Protein 4NR2 (pdb70)

Solvent-accessible surface area: 25881 Å² total; per-residue (Å²): 102,34,87,70,103,42,0,102,81,0,77,57,131,40,0,86,129,7,26,119,32,10,75,63,15,37,91,12,3,11,81,1,4,112,80,58,4,99,72,87,84,81,69,8,69,72,8,37,140,81,116,133,190,27,67,106,85,79,60,133,66,0,90,145,118,29,118,54,17,84,66,88,43,85,81,41,5,39,98,16,92,62,68,2,99,66,49,75,80,17,4,74,54,1,42,142,63,140,103,70,88,72,123,118,0,111,92,44,86,58,136,71,0,86,143,92,29,119,48,15,77,85,91,38,92,120,47,11,83,97,24,114,101,84,3,106,77,86,80,81,51,6,60,59,2,40,130,62,124,106,80,135,131,14,111,92,58,74,54,133,71,0,82,89,82,26,116,48,20,82,87,66,43,85,106,36,15,85,95,20,140,116,91,3,106,60,72,80,80,15,4,61,54,1,44,129,60,138,105,37,89,84,128,34,0,51,66,0,70,46,78,27,0,4,91,7,7,25,31,8,34,83,16,30,34,28,4,0,54,8,10,25,99,75,2,108,77,90,71,84,72,11,73,69,16,35,138,84,128,130,128,21,164,101,80,82,33,74,68,0,10,132,102,1,31,54,21,47,86,92,25,50,105,36,0,85,95,18,60,116,74,2,103,65,51,66,81,16,4,74,55,0,48,143,64,126,165,151,90,98,127,111,5,144,101,76,80,38,82,76,0,4,126,119,2,36,56,20,44,77,89,24,115,109,36,5,85,99,19,41,95,91,3,101,66,64,79,82,16,4,73,52,1,48,140,66,139,103,66,88,74,105,116,0,103,90,43,86,34,80,69,0,9,132,92,9,32,49,15,39,85,93,30,40,121,48,0,53,98,26,22,105,86,1,106,79,92,60,80,22,7,71,70,11,42,134,76,120

Sequence (398 aa):
SMDYEFLKSWTVEDLQKRLLALDPMMEQEIEEIRQKYQSKRQQPILDAIEAKEFLKSWTVEEDLQKRLLALDPMMEEQEIEEIRRQKYQSKRQPILDAIEAKSMDYEFLKSWTVEDLQKRLLALDPMMEQEIEEIRQKYQSKRQPILDAIEAKDYEFLKSWTVEDLQKRLLALDPMMEQEIEEIRRQKYQSKRQPILDAIEAKSMDYEFLKSWTVEDLQKRLLALDPMMEQQEIEEIRQKYQSKRQPILDAIEAKEFLKSWTVEEDLQKRLLALDPMMEQEIEEIRQKYQSKRRQPILDAIEAKSMDYEFLKSWTVEDLQKRLLALDPMMEEQEIEEIIRQKYQSKRQPILDAIEAKSMDYEFLKSWTVEDLQKRLLALDPMMEQEIEEIIRQKYQSKRRQPILDAIEAK

B-factor: mean 50.37, std 19.62, range [25.24, 135.63]

GO terms:
  GO:0042802 identical protein binding (F, IPI)
  GO:0005515 protein binding (F, IPI)
  GO:0004674 protein serine/threonine kinase activity (F, IDA)
  GO:0005737 cytoplasm (C, IDA)
  GO:0035329 hippo signaling (P, IDA)
  GO:0000902 cell morphogenesis (P, IDA)
  GO:0001934 positive regulation of protein phosphorylation (P, IDA)
  GO:0035332 positive regulation of hippo signaling (P, IDA)
  GO:0042803 protein homodimerization activity (F, IDA)
  GO:0032991 protein-containing complex (C, IDA)
  GO:0050821 protein stabilization (P, IDA)
  GO:0033138 positive regulation of peptidyl-serine phosphorylation (P, IDA)
  GO:0046777 protein autophosphorylation (P, IDA)
  GO:0006468 protein phosphorylation (P, IDA)
  GO:0004672 protein kinase activity (F, IGI)
  GO:0005634 nucleus (C, IDA)
  GO:0006915 apoptotic process (P, IDA)
  GO:0106310 protein serine kinase activity (F, EXP)
  GO:0035329 hippo signaling (P, TAS)
  GO:0007165 signal transduction (P, TAS)

Structure (mmCIF, N/CA/C/O backbone):
data_4NR2
#
_entry.id   4NR2
#
_cell.length_a   55.260
_cell.length_b   63.750
_cell.length_c   144.740
_cell.angle_alpha   90.00
_cell.angle_beta   90.00
_cell.angle_gamma   90.00
#
_symmetry.space_group_name_H-M   'P 21 21 21'
#
loop_
_entity.id
_entity.type
_entity.pdbx_description
1 polymer 'Serine/threonine-protein kinase 4'
2 non-polymer 1,2-ETHANEDIOL
3 water water
#
loop_
_atom_site.group_PDB
_atom_site.id
_atom_site.type_symbol
_atom_site.label_atom_id
_atom_site.label_alt_id
_atom_site.label_comp_id
_atom_site.label_asym_id
_atom_site.label_entity_id
_atom_site.label_seq_id
_atom_site.pdbx_PDB_ins_code
_atom_site.Cartn_x
_atom_site.Cartn_y
_atom_site.Cartn_z
_atom_site.occupancy
_atom_site.B_iso_or_equiv
_atom_site.auth_seq_id
_atom_site.auth_comp_id
_atom_site.auth_asym_id
_atom_site.auth_atom_id
_atom_site.pdbx_PDB_model_num
ATOM 1 N N . SER A 1 1 ? 53.959 43.245 59.867 1.00 46.66 -1 SER A N 1
ATOM 2 C CA . SER A 1 1 ? 52.663 43.720 59.340 1.00 42.37 -1 SER A CA 1
ATOM 3 C C . SER A 1 1 ? 52.716 43.868 57.812 1.00 40.44 -1 SER A C 1
ATOM 4 O O . SER A 1 1 ? 53.778 43.898 57.188 1.00 38.63 -1 SER A O 1
ATOM 7 N N . MET A 1 2 ? 51.563 43.920 57.218 1.00 36.61 0 MET A N 1
ATOM 8 C CA . MET A 1 2 ? 51.451 44.006 55.763 1.00 39.52 0 MET A CA 1
ATOM 9 C C . MET A 1 2 ? 51.585 45.405 55.216 1.00 37.18 0 MET A C 1
ATOM 10 O O . MET A 1 2 ? 51.521 46.369 55.950 1.00 35.44 0 MET A O 1
ATOM 15 N N . ASP A 1 3 ? 51.740 45.519 53.903 1.00 32.75 432 ASP A N 1
ATOM 16 C CA . ASP A 1 3 ? 51.963 46.829 53.313 1.00 34.47 432 ASP A CA 1
ATOM 17 C C . ASP A 1 3 ? 50.636 47.521 53.061 1.00 31.89 432 ASP A C 1
ATOM 18 O O . ASP A 1 3 ? 49.753 46.966 52.412 1.00 32.60 432 ASP A O 1
ATOM 23 N N . TYR A 1 4 ? 50.456 48.693 53.661 1.00 31.79 433 TYR A N 1
ATOM 24 C CA . TYR A 1 4 ? 49.255 49.523 53.437 1.00 30.48 433 TYR A CA 1
ATOM 25 C C . TYR A 1 4 ? 48.963 49.730 51.915 1.00 29.36 433 TYR A C 1
ATOM 26 O O . TYR A 1 4 ? 47.807 49.744 51.463 1.00 28.26 433 TYR A O 1
ATOM 35 N N . GLU A 1 5 ? 49.996 49.917 51.138 1.00 30.46 434 GLU A N 1
ATOM 36 C CA . GLU A 1 5 ? 49.850 50.148 49.709 1.00 32.01 434 GLU A CA 1
ATOM 37 C C . GLU A 1 5 ? 49.272 48.953 48.969 1.00 34.75 434 GLU A C 1
ATOM 38 O O . GLU A 1 5 ? 48.600 49.123 47.987 1.00 37.36 434 GLU A O 1
ATOM 44 N N . PHE A 1 6 ? 49.519 47.745 49.470 1.00 32.48 435 PHE A N 1
ATOM 45 C CA . PHE A 1 6 ? 48.867 46.550 48.982 1.00 34.30 435 PHE A CA 1
ATOM 46 C C . PHE A 1 6 ? 47.410 46.478 49.482 1.00 31.23 435 PHE A C 1
ATOM 47 O O . PHE A 1 6 ? 46.490 46.219 48.700 1.00 30.14 435 PHE A O 1
ATOM 55 N N . LEU A 1 7 ? 47.214 46.720 50.768 1.00 29.42 436 LEU A N 1
ATOM 56 C CA . LEU A 1 7 ? 45.916 46.485 51.428 1.00 29.24 436 LEU A CA 1
ATOM 57 C C . LEU A 1 7 ? 44.880 47.450 50.929 1.00 30.84 436 LEU A C 1
ATOM 58 O O . LEU A 1 7 ? 43.709 47.160 50.902 1.00 28.33 436 LEU A O 1
ATOM 63 N N . LYS A 1 8 ? 45.341 48.602 50.512 1.00 29.97 437 LYS A N 1
ATOM 64 C CA . LYS A 1 8 ? 44.487 49.674 50.121 1.00 38.90 437 LYS A CA 1
ATOM 65 C C . LYS A 1 8 ? 43.617 49.349 48.897 1.00 38.75 437 LYS A C 1
ATOM 66 O O . LYS A 1 8 ? 42.541 49.923 48.763 1.00 37.22 437 LYS A O 1
ATOM 72 N N . SER A 1 9 ? 44.041 48.401 48.062 1.00 38.51 438 SER A N 1
ATOM 73 C CA . SER A 1 9 ? 43.249 47.957 46.916 1.00 39.38 438 SER A CA 1
ATOM 74 C C . SER A 1 9 ? 42.230 46.824 47.251 1.00 37.03 438 SER A C 1
ATOM 75 O O . SER A 1 9 ? 41.408 46.468 46.433 1.00 37.75 438 SER A O 1
ATOM 78 N N . TRP A 1 10 ? 42.260 46.274 48.456 1.00 32.45 439 TRP A N 1
ATOM 79 C CA . TRP A 1 10 ? 41.313 45.225 48.825 1.00 30.66 439 TRP A CA 1
ATOM 80 C C . TRP A 1 10 ? 39.937 45.799 49.104 1.00 32.56 439 TRP A C 1
ATOM 81 O O . TRP A 1 10 ? 39.815 46.953 49.493 1.00 32.86 439 TRP A O 1
ATOM 92 N N . THR A 1 11 ? 38.917 44.977 49.014 1.00 32.67 440 THR A N 1
ATOM 93 C CA . THR A 1 11 ? 37.562 45.404 49.437 1.00 36.47 440 THR A CA 1
ATOM 94 C C . THR A 1 11 ? 37.473 45.488 50.971 1.00 35.57 440 THR A C 1
ATOM 95 O O . THR A 1 11 ? 38.273 44.858 51.678 1.00 31.54 440 THR A O 1
ATOM 99 N N . VAL A 1 12 ? 36.519 46.287 51.452 1.00 35.98 441 VAL A N 1
ATOM 100 C CA . VAL A 1 12 ? 36.277 46.407 52.870 1.00 35.98 441 VAL A CA 1
ATOM 101 C C . VAL A 1 12 ? 35.960 45.034 53.441 1.00 35.87 441 VAL A C 1
ATOM 102 O O . VAL A 1 12 ? 36.414 44.700 54.522 1.00 36.46 441 VAL A O 1
ATOM 106 N N . GLU A 1 13 ? 35.176 44.245 52.730 1.00 36.03 442 GLU A N 1
ATOM 107 C CA . GLU A 1 13 ? 34.828 42.923 53.211 1.00 40.82 442 GLU A CA 1
ATOM 108 C C . GLU A 1 13 ? 36.048 42.055 53.440 1.00 38.98 442 GLU A C 1
ATOM 109 O O . GLU A 1 13 ? 36.143 41.367 54.430 1.00 35.29 442 GLU A O 1
ATOM 115 N N . ASP A 1 14 ? 36.986 42.083 52.492 1.00 38.38 443 ASP A N 1
ATOM 116 C CA . ASP A 1 14 ? 38.216 41.309 52.613 1.00 36.36 443 ASP A CA 1
ATOM 117 C C . ASP A 1 14 ? 39.161 41.797 53.708 1.00 31.04 443 ASP A C 1
ATOM 118 O O . ASP A 1 14 ? 39.788 40.991 54.409 1.00 29.07 443 ASP A O 1
ATOM 123 N N . LEU A 1 15 ? 39.258 43.104 53.863 1.00 30.81 444 LEU A N 1
ATOM 124 C CA . LEU A 1 15 ? 40.077 43.695 54.939 1.00 28.92 444 LEU A CA 1
ATOM 125 C C . LEU A 1 15 ? 39.505 43.307 56.309 1.00 29.06 444 LEU A C 1
ATOM 126 O O . LEU A 1 15 ? 40.225 42.939 57.217 1.00 25.40 444 LEU A O 1
ATOM 131 N N . GLN A 1 16 ? 38.187 43.386 56.442 1.00 29.34 445 GLN A N 1
ATOM 132 C CA . GLN A 1 16 ? 37.530 43.029 57.706 1.00 31.12 445 GLN A CA 1
ATOM 133 C C . GLN A 1 16 ? 37.719 41.568 58.030 1.00 31.02 445 GLN A C 1
ATOM 134 O O . GLN A 1 16 ? 37.873 41.203 59.164 1.00 30.95 445 GLN A O 1
ATOM 140 N N . LYS A 1 17 ? 37.675 40.745 56.998 1.00 30.96 446 LYS A N 1
ATOM 141 C CA . LYS A 1 17 ? 37.846 39.353 57.178 1.00 33.20 446 LYS A CA 1
ATOM 142 C C . LYS A 1 17 ? 39.226 39.030 57.712 1.00 29.98 446 LYS A C 1
ATOM 143 O O . LYS A 1 17 ? 39.401 38.164 58.542 1.00 29.58 446 LYS A O 1
ATOM 149 N N . ARG A 1 18 ? 40.210 39.726 57.216 1.00 28.77 447 ARG A N 1
ATOM 150 C CA . ARG A 1 18 ? 41.596 39.533 57.713 1.00 27.45 447 ARG A CA 1
ATOM 151 C C . ARG A 1 18 ? 41.696 39.952 59.193 1.00 28.27 447 ARG A C 1
ATOM 152 O O . ARG A 1 18 ? 42.264 39.250 59.986 1.00 28.69 447 ARG A O 1
ATOM 160 N N . LEU A 1 19 ? 41.087 41.073 59.560 1.00 27.93 448 LEU A N 1
ATOM 161 C CA . LEU A 1 19 ? 41.086 41.512 60.929 1.00 28.65 448 LEU A CA 1
ATOM 162 C C . LEU A 1 19 ? 40.430 40.505 61.831 1.00 28.83 448 LEU A C 1
ATOM 163 O O . LEU A 1 19 ? 40.955 40.197 62.889 1.00 30.67 448 LEU A O 1
ATOM 168 N N . LEU A 1 20 ? 39.328 39.941 61.349 1.00 29.51 449 LEU A N 1
ATOM 169 C CA . LEU A 1 20 ? 38.606 38.974 62.126 1.00 30.85 449 LEU A CA 1
ATOM 170 C C . LEU A 1 20 ? 39.382 37.700 62.299 1.00 30.55 449 LEU A C 1
ATOM 171 O O . LEU A 1 20 ? 39.393 37.150 63.374 1.00 33.76 449 LEU A O 1
ATOM 176 N N . ALA A 1 21 ? 40.159 37.322 61.294 1.00 30.22 450 ALA A N 1
ATOM 177 C CA . ALA A 1 21 ? 41.013 36.139 61.422 1.00 30.43 450 ALA A CA 1
ATOM 178 C C . ALA A 1 21 ? 42.134 36.311 62.445 1.00 27.92 450 ALA A C 1
ATOM 179 O O . ALA A 1 21 ? 42.551 35.346 63.070 1.00 31.61 450 ALA A O 1
ATOM 181 N N . LEU A 1 22 ? 42.583 37.523 62.672 1.00 27.07 451 LEU A N 1
ATOM 182 C CA . LEU A 1 22 ? 43.641 37.786 63.645 1.00 27.32 451 LEU A CA 1
ATOM 183 C C . LEU A 1 22 ? 43.149 37.625 65.117 1.00 28.71 451 LEU A C 1
ATOM 184 O O . LEU A 1 22 ? 43.944 37.284 65.994 1.00 28.08 451 LEU A O 1
ATOM 189 N N . ASP A 1 23 ? 41.859 37.852 65.369 1.00 28.77 452 ASP A N 1
ATOM 190 C CA . ASP A 1 23 ? 41.319 37.762 66.748 1.00 32.04 452 ASP A CA 1
ATOM 191 C C . ASP A 1 23 ? 41.561 36.412 67.424 1.00 31.22 452 ASP A C 1
ATOM 192 O O . ASP A 1 23 ? 42.137 36.389 68.480 1.00 32.41 452 ASP A O 1
ATOM 197 N N . PRO A 1 24 ? 41.167 35.278 66.791 1.00 32.29 453 PRO A N 1
ATOM 198 C CA . PRO A 1 24 ? 41.404 34.020 67.480 1.00 31.66 453 PRO A CA 1
ATOM 199 C C . PRO A 1 24 ? 42.854 33.645 67.533 1.00 30.26 453 PRO A C 1
ATOM 200 O O . PRO A 1 24 ? 43.253 32.952 68.432 1.00 31.56 453 PRO A O 1
ATOM 204 N N . MET A 1 25 ? 43.643 34.109 66.582 1.00 29.34 454 MET A N 1
ATOM 205 C CA . MET A 1 25 ? 45.103 33.917 66.640 1.00 29.86 454 MET A CA 1
ATOM 206 C C . MET A 1 25 ? 45.735 34.595 67.868 1.00 28.39 454 MET A C 1
ATOM 207 O O . MET A 1 25 ? 46.506 33.968 68.599 1.00 29.56 454 MET A O 1
ATOM 212 N N . MET A 1 26 ? 45.421 35.862 68.109 1.00 27.78 455 MET A N 1
ATOM 213 C CA . MET A 1 26 ? 45.927 36.523 69.318 1.00 28.16 455 MET A CA 1
ATOM 214 C C . MET A 1 26 ? 45.444 35.855 70.626 1.00 29.31 455 MET A C 1
ATOM 215 O O . MET A 1 26 ? 46.226 35.641 71.555 1.00 27.41 455 MET A O 1
ATOM 220 N N . GLU A 1 27 ? 44.155 35.509 70.691 1.00 29.29 456 GLU A N 1
ATOM 221 C CA . GLU A 1 27 ? 43.612 34.807 71.867 1.00 31.96 456 GLU A CA 1
ATOM 222 C C . GLU A 1 27 ? 44.317 33.491 72.136 1.00 30.84 456 GLU A C 1
ATOM 223 O O . GLU A 1 27 ? 44.613 33.143 73.284 1.00 30.56 456 GLU A O 1
ATOM 229 N N . GLN A 1 28 ? 44.582 32.734 71.095 1.00 30.42 457 GLN A N 1
ATOM 230 C CA . GLN A 1 28 ? 45.282 31.454 71.243 1.00 32.36 457 GLN A CA 1
ATOM 231 C C . GLN A 1 28 ? 46.660 31.670 71.834 1.00 31.13 457 GLN A C 1
ATOM 232 O O . GLN A 1 28 ? 47.105 30.909 72.719 1.00 31.41 457 GLN A O 1
ATOM 238 N N . GLU A 1 29 ? 47.369 32.692 71.369 1.00 29.04 458 GLU A N 1
ATOM 239 C CA . GLU A 1 29 ? 48.720 32.937 71.884 1.00 28.15 458 GLU A CA 1
ATOM 240 C C . GLU A 1 29 ? 48.687 33.313 73.386 1.00 28.04 458 GLU A C 1
ATOM 241 O O . GLU A 1 29 ? 49.522 32.870 74.172 1.00 25.24 458 GLU A O 1
ATOM 247 N N . ILE A 1 30 ? 47.719 34.107 73.757 1.00 26.78 459 ILE A N 1
ATOM 248 C CA . ILE A 1 30 ? 47.543 34.490 75.156 1.00 29.20 459 ILE A CA 1
ATOM 249 C C . ILE A 1 30 ? 47.206 33.311 76.046 1.00 29.85 459 ILE A C 1
ATOM 250 O O . ILE A 1 30 ? 47.809 33.124 77.141 1.00 29.80 459 ILE A O 1
ATOM 255 N N . GLU A 1 31 ? 46.315 32.465 75.576 1.00 32.06 460 GLU A N 1
ATOM 256 C CA . GLU A 1 31 ? 46.045 31.208 76.284 1.00 35.64 460 GLU A CA 1
ATOM 257 C C . GLU A 1 31 ? 47.257 30.302 76.443 1.00 35.03 460 GLU A C 1
ATOM 258 O O . GLU A 1 31 ? 47.456 29.683 77.491 1.00 32.99 460 GLU A O 1
ATOM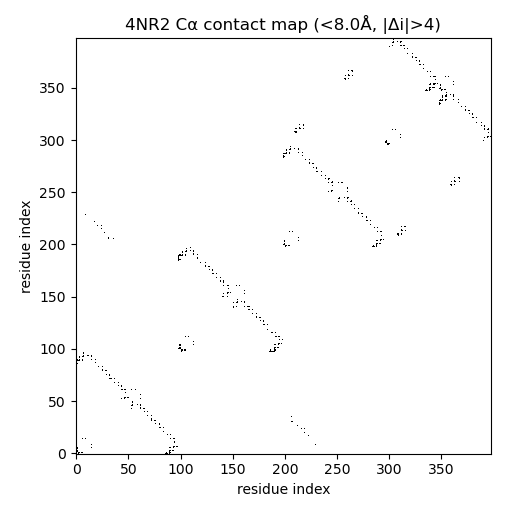 264 N N . GLU A 1 32 ? 48.098 30.234 75.417 1.00 32.72 461 GLU A N 1
ATOM 265 C CA . GLU A 1 32 ? 49.313 29.447 75.545 1.00 33.82 461 GLU A CA 1
ATOM 266 C C . GLU A 1 32 ? 50.243 30.031 76.556 1.00 31.49 461 GLU A C 1
ATOM 267 O O . GLU A 1 32 ? 50.982 29.292 77.209 1.00 30.48 461 GLU A O 1
ATOM 273 N N . ILE A 1 33 ? 50.267 31.353 76.680 1.00 29.12 462 ILE A N 1
ATOM 274 C CA . ILE A 1 33 ? 51.122 31.983 77.693 1.00 29.90 462 ILE A CA 1
ATOM 275 C C . ILE A 1 33 ? 50.610 31.628 79.089 1.00 30.56 462 ILE A C 1
ATOM 276 O O . ILE A 1 33 ? 51.393 31.263 79.972 1.00 31.83 462 ILE A O 1
ATOM 281 N N . ARG A 1 34 ? 49.311 31.677 79.273 1.00 31.52 463 ARG A N 1
ATOM 282 C CA . ARG A 1 34 ? 48.725 31.261 80.555 1.00 34.78 463 ARG A CA 1
ATOM 283 C C . ARG A 1 34 ? 49.113 29.782 80.920 1.00 36.63 463 ARG A C 1
ATOM 284 O O . ARG A 1 34 ? 49.424 29.467 82.077 1.00 34.53 463 ARG A O 1
ATOM 292 N N . GLN A 1 35 ? 49.111 28.903 79.936 1.00 38.94 464 GLN A N 1
ATOM 293 C CA . GLN A 1 35 ? 49.480 27.493 80.156 1.00 43.15 464 GLN A CA 1
ATOM 294 C C . GLN A 1 35 ? 50.969 27.328 80.454 1.00 39.38 464 GLN A C 1
ATOM 295 O O . GLN A 1 35 ? 51.367 26.489 81.271 1.00 37.79 464 GLN A O 1
ATOM 301 N N . LYS A 1 36 ? 51.794 28.119 79.786 1.00 37.55 465 LYS A N 1
ATOM 302 C CA . LYS A 1 36 ? 53.227 28.113 80.054 1.00 37.82 465 LYS A CA 1
ATOM 303 C C . LYS A 1 36 ? 53.497 28.483 81.540 1.00 37.91 465 LYS A C 1
ATOM 304 O O . LYS A 1 36 ? 54.301 27.849 82.226 1.00 38.52 465 LYS A O 1
ATOM 310 N N . TYR A 1 37 ? 52.806 29.481 82.053 1.00 36.52 466 TYR A N 1
ATOM 311 C CA . TYR A 1 37 ? 53.015 29.920 83.422 1.00 36.44 466 TYR A CA 1
ATOM 312 C C . TYR A 1 37 ? 52.423 28.968 84.441 1.00 38.63 466 TYR A C 1
ATOM 313 O O . TYR A 1 37 ? 52.968 28.801 85.520 1.00 40.85 466 TYR A O 1
ATOM 322 N N . GLN A 1 38 ? 51.348 28.282 84.072 1.00 39.43 4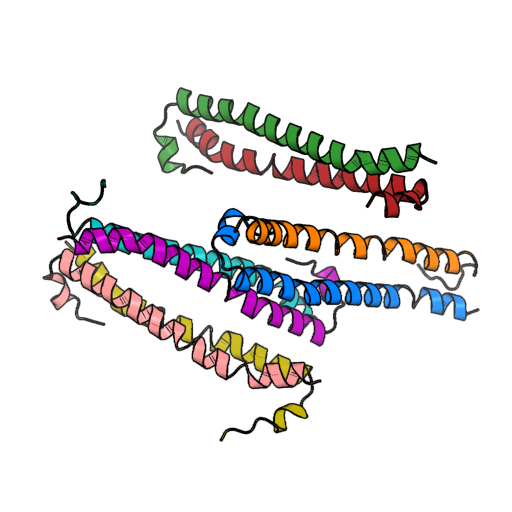67 GLN A N 1
ATOM 323 C CA . GLN A 1 38 ? 50.853 27.241 84.908 1.00 42.28 467 GLN A CA 1
ATOM 324 C C . GLN A 1 38 ? 51.913 26.135 85.100 1.00 46.01 467 GLN A C 1
ATOM 325 O O . GLN A 1 38 ? 52.136 25.661 86.206 1.00 48.51 467 GLN A O 1
ATOM 331 N N . SER A 1 39 ? 52.611 25.762 84.045 1.00 43.10 468 SER A N 1
ATOM 332 C CA . SER A 1 39 ? 53.720 24.802 84.206 1.00 50.11 468 SER A CA 1
ATOM 333 C C . SER A 1 39 ? 54.894 25.325 85.034 1.00 45.35 468 SER A C 1
ATOM 334 O O . SER A 1 39 ? 55.547 24.565 85.754 1.00 45.26 468 SER A O 1
ATOM 337 N N . LYS A 1 40 ? 55.224 26.586 84.879 1.00 43.55 469 LYS A N 1
ATOM 338 C CA . LYS A 1 40 ? 56.286 27.190 85.692 1.00 45.97 469 LYS A CA 1
ATOM 339 C C . LYS A 1 40 ? 55.931 27.213 87.198 1.00 47.30 469 LYS A C 1
ATOM 340 O O . LYS A 1 40 ? 56.820 27.023 88.038 1.00 47.48 469 LYS A O 1
ATOM 346 N N . ARG A 1 41 ? 54.657 27.479 87.516 1.00 40.56 470 ARG A N 1
ATOM 347 C CA . ARG A 1 41 ? 54.236 27.546 88.896 1.00 44.07 470 ARG A CA 1
ATOM 348 C C . ARG A 1 41 ? 54.365 26.187 89.601 1.00 49.91 470 ARG A C 1
ATOM 349 O O . ARG A 1 41 ? 54.649 26.120 90.798 1.00 49.24 470 ARG A O 1
ATOM 357 N N . GLN A 1 42 ? 54.140 25.117 88.859 1.00 48.44 471 GLN A N 1
ATOM 358 C CA A GLN A 1 42 ? 53.942 23.825 89.474 0.50 51.06 471 GLN A CA 1
ATOM 359 C CA B GLN A 1 42 ? 53.986 23.791 89.431 0.50 48.46 471 GLN A CA 1
ATOM 360 C C . GLN A 1 42 ? 55.077 23.321 90.409 1.00 53.58 471 GLN A C 1
ATOM 361 O O . GLN A 1 42 ? 54.792 22.952 91.551 1.00 47.85 471 GLN A O 1
ATOM 372 N N . PRO A 1 43 ? 56.343 23.302 89.942 1.00 54.29 472 PRO A N 1
ATOM 373 C CA . PRO A 1 43 ? 57.405 22.876 90.830 1.00 55.91 472 PRO A CA 1
ATOM 374 C C . PRO A 1 43 ? 57.613 23.783 92.042 1.00 53.52 472 PRO A C 1
ATOM 375 O O . PRO A 1 43 ? 58.003 23.296 93.128 1.00 51.69 472 PRO A O 1
ATOM 379 N N . ILE A 1 44 ? 57.289 25.060 91.902 1.00 48.13 473 ILE A N 1
ATOM 380 C CA . ILE A 1 44 ? 57.345 25.977 93.042 1.00 49.88 473 ILE A CA 1
ATOM 381 C C . ILE A 1 44 ? 56.241 25.641 94.057 1.00 51.61 473 ILE A C 1
ATOM 382 O O . ILE A 1 44 ? 56.523 25.567 95.262 1.00 50.14 473 ILE A O 1
ATOM 387 N N . LEU A 1 45 ? 55.013 25.424 93.583 1.00 49.36 474 LEU A N 1
ATOM 388 C CA . LEU A 1 45 ? 53.916 25.026 94.470 1.00 49.74 474 LEU A CA 1
ATOM 389 C C . LEU A 1 45 ? 54.240 23.676 95.127 1.00 53.12 474 LEU A C 1
ATOM 390 O O . LEU A 1 45 ? 53.945 23.468 96.290 1.00 48.15 474 LEU A O 1
ATOM 395 N N . ASP A 1 46 ? 54.809 22.745 94.366 1.00 53.97 475 ASP A N 1
ATOM 396 C CA . ASP A 1 46 ? 55.175 21.418 94.921 1.00 59.40 475 ASP A CA 1
ATOM 397 C C . ASP A 1 46 ? 56.218 21.548 96.049 1.00 61.48 475 ASP A C 1
ATOM 398 O O . ASP A 1 46 ? 56.102 20.906 97.094 1.00 61.74 475 ASP A O 1
ATOM 403 N N . ALA A 1 47 ? 57.185 22.435 95.854 1.00 60.49 476 ALA A N 1
ATOM 404 C CA . ALA A 1 47 ? 58.181 22.695 96.873 1.00 60.21 476 ALA A CA 1
ATOM 405 C C . ALA A 1 47 ? 57.553 23.296 98.138 1.00 60.47 476 ALA A C 1
ATOM 406 O O . ALA A 1 47 ? 57.951 22.957 99.244 1.00 62.78 476 ALA A O 1
ATOM 408 N N . ILE A 1 48 ? 56.590 24.199 97.978 1.00 54.86 477 ILE A N 1
ATOM 409 C CA . ILE A 1 48 ? 55.896 24.784 99.117 1.00 55.91 477 ILE A CA 1
ATOM 410 C C . ILE A 1 48 ? 55.127 23.688 99.851 1.00 60.85 477 ILE A C 1
ATOM 411 O O . ILE A 1 48 ? 55.243 23.564 101.078 1.00 63.58 477 ILE A O 1
ATOM 416 N N . GLU A 1 49 ? 54.327 22.937 99.096 1.00 65.51 478 GLU A N 1
ATOM 417 C CA . GLU A 1 49 ? 53.542 21.811 99.637 1.00 74.62 478 GLU A CA 1
ATOM 418 C C . GLU A 1 49 ? 54.365 20.822 100.458 1.00 76.36 478 GLU A C 1
ATOM 419 O O . GLU A 1 49 ? 53.863 20.240 101.421 1.00 76.92 478 GLU A O 1
ATOM 425 N N . ALA A 1 50 ? 55.605 20.588 100.026 1.00 78.08 479 ALA A N 1
ATOM 426 C CA . ALA A 1 50 ? 56.474 19.589 100.653 1.00 80.95 479 ALA A CA 1
ATOM 427 C C . ALA A 1 50 ? 57.029 20.045 102.010 1.00 86.74 479 ALA A C 1
ATOM 428 O O . ALA A 1 50 ? 57.863 19.376 102.590 1.00 85.38 479 ALA A O 1
ATOM 430 N N . LYS A 1 51 ? 56.495 21.151 102.520 1.00 92.47 480 LYS A N 1
ATOM 431 C CA . LYS A 1 51 ? 56.439 21.396 103.967 1.00 94.58 480 LYS A CA 1
ATOM 432 C C . LYS A 1 51 ? 55.016 21.853 104.376 1.00 93.35 480 LYS A C 1
ATOM 433 O O . LYS A 1 51 ? 54.286 22.462 103.577 1.00 75.15 480 LYS A O 1
ATOM 439 N N . GLU B 1 5 ? 68.947 23.406 90.630 1.00 119.23 434 GLU B N 1
ATOM 440 C CA . GLU B 1 5 ? 68.579 24.390 91.691 1.00 115.75 434 GLU B CA 1
ATOM 441 C C . GLU B 1 5 ? 67.281 23.988 92.443 1.00 113.81 434 GLU B C 1
ATOM 442 O O . GLU B 1 5 ? 66.232 24.595 92.264 1.00 110.91 434 GLU B O 1
ATOM 444 N N . PHE B 1 6 ? 67.385 22.985 93.319 1.00 115.62 435 PHE B N 1
ATOM 445 C CA . PHE B 1 6 ? 66.229 22.467 94.078 1.00 114.32 435 PHE B CA 1
ATOM 446 C C . PHE B 1 6 ? 65.710 23.441 95.186 1.00 111.92 435 PHE B C 1
ATOM 447 O O . PHE B 1 6 ? 66.449 24.137 95.888 1.00 111.45 435 PHE B O 1
ATOM 455 N N . LEU B 1 7 ? 64.391 23.450 95.277 1.00 112.04 436 LEU B N 1
ATOM 456 C CA . LEU B 1 7 ? 63.496 24.417 95.989 1.00 107.30 436 LEU B CA 1
ATOM 457 C C . LEU B 1 7 ? 63.025 24.003 97.385 1.00 106.91 436 LEU B C 1
ATOM 458 O O . LEU B 1 7 ? 62.565 24.845 98.189 1.00 108.74 436 LEU B O 1
ATOM 463 N N . LYS B 1 8 ? 63.092 22.708 97.650 1.00 107.43 437 LYS B N 1
ATOM 464 C CA . LYS B 1 8 ? 62.555 22.129 98.875 1.00 110.22 437 LYS B CA 1
ATOM 465 C C . LYS B 1 8 ? 63.214 22.701 100.146 1.00 108.01 437 LYS B C 1
ATOM 466 O O . LYS B 1 8 ? 62.581 22.721 101.197 1.00 109.13 437 LYS B O 1
ATOM 468 N N . SER B 1 9 ? 64.452 23.198 100.033 1.00 104.07 438 SER B N 1
ATOM 469 C CA . SER B 1 9 ? 65.177 23.795 101.169 1.00 101.92 438 SER B CA 1
ATOM 470 C C . SER B 1 9 ? 64.914 25.302 101.362 1.00 99.40 438 SER B C 1
ATOM 471 O O . SER B 1 9 ? 65.345 25.884 102.354 1.00 98.77 438 SER B O 1
ATOM 474 N N . TRP B 1 10 ? 64.190 25.930 100.444 1.00 98.02 439 TRP B N 1
ATOM 475 C CA . TRP B 1 10 ? 63.875 27.356 100.575 1.00 96.17 439 TRP B CA 1
ATOM 476 C C . TRP B 1 10 ? 62.805 27.590 101.618 1.00 95.85 439 TRP B C 1
ATOM 477 O O . TRP B 1 10 ? 61.983 26.730 101.878 1.00 95.48 439 TRP B O 1
ATOM 488 N N . THR B 1 11 ? 62.778 28.787 102.176 1.00 50.15 440 THR B N 1
ATOM 489 C CA . THR B 1 11 ? 61.671 29.191 103.074 1.00 54.61 440 THR B CA 1
ATOM 490 C C . THR B 1 11 ? 60.387 29.406 102.274 1.00 54.55 440 THR B C 1
ATOM 491 O O . THR B 1 11 ? 60.434 29.656 101.063 1.00 55.40 440 THR B O 1
ATOM 495 N N . VAL B 1 12 ? 59.256 29.273 102.948 1.00 54.52 441 VAL B N 1
ATOM 496 C CA . VAL B 1 12 ? 57.968 29.559 102.349 1.00 56.83 441 VAL B CA 1
ATOM 497 C C . VAL B 1 12 ? 57.953 30.994 101.795 1.00 54.22 441 VAL B C 1
ATOM 498 O O . VAL B 1 12 ? 57.418 31.234 100.727 1.00 53.35 441 VAL B O 1
ATOM 502 N N . GLU B 1 13 ? 58.519 31.935 102.537 1.00 49.88 442 GLU B N 1
ATOM 503 C CA A GLU B 1 13 ? 58.561 33.341 102.093 0.50 50.86 442 GLU B CA 1
ATOM 504 C CA B GLU B 1 13 ? 58.560 33.339 102.140 0.50 49.28 442 GLU B CA 1
ATOM 505 C C . GLU B 1 13 ? 59.273 33.467 100.779 1.00 50.82 442 GLU B C 1
ATOM 506 O O . GLU B 1 13 ? 58.795 34.163 99.866 1.00 48.69 442 GLU B O 1
ATOM 517 N N . ASP B 1 14 ? 60.406 32.779 100.634 1.00 49.20 443 ASP B N 1
ATOM 518 C CA . ASP B 1 14 ? 61.171 32.839 99.396 1.00 49.56 443 ASP B CA 1
ATOM 519 C C . ASP B 1 14 ? 60.454 32.133 98.225 1.00 48.02 443 ASP B C 1
ATOM 520 O O . ASP B 1 14 ? 60.527 32.575 97.089 1.00 45.05 443 ASP B O 1
ATOM 525 N N . LEU B 1 15 ? 59.806 31.016 98.506 1.00 47.16 444 LEU B N 1
ATOM 526 C CA . LEU B 1 15 ? 59.055 30.291 97.486 1.00 48.57 444 LEU B CA 1
ATOM 527 C C . LEU B 1 15 ? 57.860 31.129 96.982 1.00 47.66 444 LEU B C 1
ATOM 528 O O . LEU B 1 15 ? 57.598 31.209 95.773 1.00 44.75 444 LEU B O 1
ATOM 533 N N . GLN B 1 16 ? 57.166 31.783 97.907 1.00 42.48 445 GLN B N 1
ATOM 534 C CA . GLN B 1 16 ? 56.052 32.651 97.550 1.00 41.87 445 GLN B CA 1
ATOM 535 C C . GLN B 1 16 ? 56.535 33.830 96.732 1.00 40.03 445 GLN B C 1
ATOM 536 O O . GLN B 1 16 ? 55.883 34.262 95.789 1.00 38.43 445 GLN B O 1
ATOM 542 N N . LYS B 1 17 ? 57.691 34.353 97.096 1.00 40.85 446 LYS B N 1
ATOM 543 C CA . LYS B 1 17 ? 58.271 35.450 96.347 1.00 41.82 446 LYS B CA 1
ATOM 544 C C . LYS B 1 17 ? 58.586 35.060 94.890 1.00 39.26 446 LYS B C 1
ATOM 545 O O . LYS B 1 17 ? 58.366 35.820 93.982 1.00 37.69 446 LYS B O 1
ATOM 551 N N . ARG B 1 18 ? 59.110 33.875 94.683 1.00 40.00 447 ARG B N 1
ATOM 552 C CA . ARG B 1 18 ? 59.351 33.372 93.325 1.00 43.50 447 ARG B CA 1
ATOM 553 C C . ARG B 1 18 ? 58.036 33.203 92.509 1.00 39.65 447 ARG B C 1
ATOM 554 O O . ARG B 1 18 ? 57.963 33.588 91.361 1.00 41.56 447 ARG B O 1
ATOM 562 N N . LEU B 1 19 ? 56.978 32.683 93.139 1.00 35.89 448 LEU B N 1
ATOM 563 C CA . LEU B 1 19 ? 55.656 32.630 92.504 1.00 37.47 448 LEU B CA 1
ATOM 564 C C . LEU B 1 19 ? 55.166 34.002 92.126 1.00 34.90 448 LEU B C 1
ATOM 565 O O . LEU B 1 19 ? 54.665 34.243 91.018 1.00 36.46 448 LEU B O 1
ATOM 570 N N . LEU B 1 20 ? 55.282 34.925 93.040 1.00 34.51 449 LEU B N 1
ATOM 571 C CA . LEU B 1 20 ? 54.841 36.282 92.765 1.00 36.89 449 LEU B CA 1
ATOM 572 C C . LEU B 1 20 ? 55.662 36.894 91.610 1.00 37.89 449 LEU B C 1
ATOM 573 O O . LEU B 1 20 ? 55.160 37.720 90.852 1.00 36.31 449 LEU B O 1
ATOM 578 N N . ALA B 1 21 ? 56.944 36.560 91.520 1.00 36.25 450 ALA B N 1
ATOM 579 C CA . ALA B 1 21 ? 57.818 37.169 90.470 1.00 36.20 450 ALA B CA 1
ATOM 580 C C . ALA B 1 21 ? 57.362 36.721 89.071 1.00 35.99 450 ALA B C 1
ATOM 581 O O . ALA B 1 21 ? 57.573 37.409 88.109 1.00 35.98 450 ALA B O 1
ATOM 583 N N . LEU B 1 22 ? 56.709 35.575 88.989 1.00 34.18 451 LEU B N 1
ATOM 584 C CA . LEU B 1 22 ? 56.119 35.134 87.742 1.00 34.45 451 LEU B CA 1
ATOM 585 C C . LEU B 1 22 ? 54.999 36.035 87.194 1.00 33.86 451 LEU B C 1
ATOM 586 O O . LEU B 1 22 ? 54.815 36.115 85.980 1.00 32.67 451 LEU B O 1
ATOM 591 N N . ASP B 1 23 ? 54.249 36.686 88.074 1.00 33.68 452 ASP B N 1
ATOM 592 C CA . ASP B 1 23 ? 53.078 37.515 87.652 1.00 32.41 452 ASP B CA 1
ATOM 593 C C . ASP B 1 23 ? 53.450 38.649 86.676 1.00 34.58 452 ASP B C 1
ATOM 594 O O . ASP B 1 23 ? 52.899 38.695 85.605 1.00 36.49 452 ASP B O 1
ATOM 599 N N . PRO B 1 24 ? 54.465 39.509 87.004 1.00 33.13 453 PRO B N 1
ATOM 600 C CA . PRO B 1 24 ? 54.805 40.518 86.044 1.00 36.13 453 PRO B CA 1
ATOM 601 C C . PRO B 1 24 ? 55.457 39.982 84.772 1.00 36.28 453 PRO B C 1
ATOM 602 O O . PRO B 1 24 ? 55.375 40.631 83.725 1.00 38.35 453 PRO B O 1
ATOM 606 N N . MET B 1 25 ? 56.118 38.832 84.856 1.00 37.97 454 MET B N 1
ATOM 607 C CA . MET B 1 25 ? 56.700 38.217 83.679 1.00 37.74 454 MET B CA 1
ATOM 608 C C . MET B 1 25 ? 55.619 37.814 82.703 1.00 35.72 454 MET B C 1
ATOM 609 O O . MET B 1 25 ? 55.739 38.045 81.496 1.00 35.25 454 MET B O 1
ATOM 614 N N . MET B 1 26 ? 54.582 37.152 83.206 1.00 33.52 455 MET B N 1
ATOM 615 C CA . MET B 1 26 ? 53.519 36.751 82.345 1.00 31.59 455 MET B CA 1
ATOM 616 C C . MET B 1 26 ? 52.843 37.967 81.710 1.00 34.28 455 MET B C 1
ATOM 617 O O . MET B 1 26 ? 52.507 37.948 80.507 1.00 29.60 455 MET B O 1
ATOM 622 N N . GLU B 1 27 ? 52.568 38.974 82.511 1.00 34.08 456 GLU B N 1
ATOM 623 C CA A GLU B 1 27 ? 51.946 40.218 81.999 0.50 36.94 456 GLU B CA 1
ATOM 624 C CA B GLU B 1 27 ? 51.921 40.191 82.014 0.50 37.25 456 GLU B CA 1
ATOM 625 C C . GLU B 1 27 ? 52.736 40.859 80.897 1.00 35.33 456 GLU B C 1
ATOM 626 O O . GLU B 1 27 ? 52.169 41.304 79.923 1.00 34.95 456 GLU B O 1
ATOM 637 N N . GLN B 1 28 ? 54.046 40.888 81.064 1.00 34.20 457 GLN B N 1
ATOM 638 C CA . GLN B 1 28 ? 54.923 41.422 80.033 1.00 38.80 457 GLN B CA 1
ATOM 639 C C . GLN B 1 28 ? 54.792 40.635 78.694 1.00 34.09 457 GLN B C 1
ATOM 640 O O . GLN B 1 28 ? 54.700 41.233 77.617 1.00 36.31 457 GLN B O 1
ATOM 646 N N . GLU B 1 29 ? 54.735 39.315 78.766 1.00 31.44 458 GLU B N 1
ATOM 647 C CA . GLU B 1 29 ? 54.594 38.512 77.546 1.00 31.19 458 GLU B CA 1
ATOM 648 C C . GLU B 1 29 ? 53.252 38.761 76.861 1.00 28.80 458 GLU B C 1
ATOM 649 O O . GLU B 1 29 ? 53.164 38.816 75.664 1.00 28.62 458 GLU B O 1
ATOM 655 N N . ILE B 1 30 ? 52.201 38.855 77.648 1.00 28.50 459 ILE B N 1
ATOM 656 C CA . ILE B 1 30 ? 50.873 39.145 77.119 1.00 29.33 459 ILE B CA 1
ATOM 657 C C . ILE B 1 30 ? 50.854 40.513 76.446 1.00 30.59 459 ILE B C 1
ATOM 658 O O . ILE B 1 30 ? 50.333 40.658 75.330 1.00 28.93 459 ILE B O 1
ATOM 663 N N . GLU B 1 31 ? 51.474 41.492 77.097 1.00 33.16 460 GLU B N 1
ATOM 664 C CA . GLU B 1 31 ? 51.586 42.774 76.500 1.00 35.78 460 GLU B CA 1
ATOM 665 C C . GLU B 1 31 ? 52.366 42.777 75.181 1.00 36.95 460 GLU B C 1
ATOM 666 O O . GLU B 1 31 ? 51.956 43.482 74.281 1.00 33.70 460 GLU B O 1
ATOM 672 N N . GLU B 1 32 ? 53.445 41.993 75.074 1.00 32.94 461 GLU B N 1
ATOM 673 C CA . GLU B 1 32 ? 54.144 41.881 73.821 1.00 34.87 461 GLU B CA 1
ATOM 674 C C . GLU B 1 32 ? 53.285 41.280 72.714 1.00 31.26 461 GLU B C 1
ATOM 675 O O . GLU B 1 32 ? 53.378 41.719 71.578 1.00 28.66 461 GLU B O 1
ATOM 681 N N . ILE B 1 33 ? 52.448 40.302 73.040 1.00 27.66 462 ILE B N 1
ATOM 682 C CA . ILE B 1 33 ? 51.514 39.779 72.072 1.00 26.39 462 ILE B CA 1
ATOM 683 C C . ILE B 1 33 ? 50.499 40.861 71.653 1.00 28.72 462 ILE B C 1
ATOM 684 O O . ILE B 1 33 ? 50.237 41.024 70.450 1.00 26.58 462 ILE B O 1
ATOM 689 N N . ARG B 1 34 ? 49.946 41.616 72.602 1.00 29.78 463 ARG B N 1
ATOM 690 C CA A ARG B 1 34 ? 48.978 42.670 72.247 0.50 31.99 463 ARG B CA 1
ATOM 691 C CA B ARG B 1 34 ? 48.981 42.670 72.243 0.50 32.08 463 ARG B CA 1
ATOM 692 C C . ARG B 1 34 ? 49.606 43.695 71.304 1.00 33.27 463 ARG B C 1
ATOM 693 O O . ARG B 1 34 ? 48.974 44.124 70.355 1.00 32.28 463 ARG B O 1
ATOM 708 N N . GLN B 1 35 ? 50.868 44.049 71.552 1.00 33.05 464 GLN B N 1
ATOM 709 C CA . GLN B 1 35 ? 51.554 45.020 70.719 1.00 33.67 464 GLN B CA 1
ATOM 710 C C . GLN B 1 35 ? 51.789 44.466 69.315 1.00 34.72 464 GLN B C 1
ATOM 711 O O . GLN B 1 35 ? 51.703 45.214 68.354 1.00 32.80 464 GLN B O 1
ATOM 717 N N . LYS B 1 36 ? 52.155 43.180 69.214 1.00 30.55 465 LYS B N 1
ATOM 718 C CA . LYS B 1 36 ? 52.390 42.582 67.922 1.00 31.58 465 LYS B CA 1
ATOM 719 C C . LYS B 1 36 ? 51.117 42.671 67.083 1.00 30.31 465 LYS B C 1
ATOM 720 O O . LYS B 1 36 ? 51.158 43.029 65.898 1.00 27.43 465 LYS B O 1
ATOM 726 N N . TYR B 1 37 ? 49.999 42.306 67.680 1.00 27.34 466 TYR B N 1
ATOM 727 C CA . TYR B 1 37 ? 48.751 42.319 66.934 1.00 29.03 466 TYR B CA 1
ATOM 728 C C . TYR B 1 37 ? 48.244 43.762 66.664 1.00 30.64 466 TYR B C 1
ATOM 729 O O . TYR B 1 37 ? 47.630 44.005 65.632 1.00 30.45 466 TYR B O 1
ATOM 738 N N . GLN B 1 38 ? 48.539 44.695 67.546 1.00 32.34 467 GLN B N 1
ATOM 739 C CA . GLN B 1 38 ? 48.222 46.090 67.270 1.00 34.26 467 GLN B CA 1
ATOM 740 C C . GLN B 1 38 ? 48.957 46.580 66.020 1.00 32.58 467 GLN B C 1
ATOM 741 O O . GLN B 1 38 ? 48.324 47.201 65.164 1.00 28.65 467 GLN B O 1
ATOM 747 N N . SER B 1 39 ? 50.225 46.228 65.871 1.00 30.51 468 SER B N 1
ATOM 748 C CA . SER B 1 39 ? 50.943 46.569 64.663 1.00 33.40 468 SER B CA 1
ATOM 749 C C . SER B 1 39 ? 50.396 45.927 63.424 1.00 31.25 468 SER B C 1
ATOM 750 O O . SER B 1 39 ? 50.346 46.575 62.387 1.00 33.83 468 SER B O 1
ATOM 753 N N . LYS B 1 40 ? 50.004 44.661 63.512 1.00 29.18 469 LYS B N 1
ATOM 754 C CA . LYS B 1 40 ? 49.406 44.015 62.373 1.00 29.27 469 LYS B CA 1
ATOM 755 C C . LYS B 1 40 ? 48.119 44.696 61.950 1.00 28.50 469 LYS B C 1
ATOM 756 O O . LYS B 1 40 ? 47.826 44.797 60.747 1.00 27.93 469 LYS B O 1
ATOM 762 N N . ARG B 1 41 ? 47.271 44.997 62.914 1.00 27.60 470 ARG B N 1
ATOM 763 C CA . ARG B 1 41 ? 45.946 45.577 62.633 1.00 29.35 470 ARG B CA 1
ATOM 764 C C . ARG B 1 41 ? 46.020 46.927 61.962 1.00 27.78 470 ARG B C 1
ATOM 765 O O . ARG B 1 41 ? 45.168 47.265 61.123 1.00 27.64 470 ARG B O 1
ATOM 773 N N . GLN B 1 42 ? 47.003 47.717 62.357 1.00 27.61 471 GLN B N 1
ATOM 774 C CA . GLN B 1 42 ? 47.019 49.122 61.997 1.00 29.65 471 GLN B CA 1
ATOM 775 C C . GLN B 1 42 ? 46.883 49.436 60.461 1.00 27.62 471 GLN B C 1
ATOM 776 O O . GLN B 1 42 ? 46.031 50.226 60.081 1.00 28.85 471 GLN B O 1
ATOM 782 N N . PRO B 1 43 ? 47.717 48.843 59.604 1.00 27.40 472 PRO B N 1
ATOM 783 C CA . PRO B 1 43 ? 47.564 49.137 58.186 1.00 27.95 472 PRO B CA 1
ATOM 784 C C . PRO B 1 43 ? 46.250 48.679 57.605 1.00 27.96 472 PRO B C 1
ATOM 785 O O . PRO B 1 43 ? 45.772 49.272 56.639 1.00 26.89 472 PRO B O 1
ATOM 789 N N . ILE B 1 44 ? 45.675 47.616 58.173 1.00 27.54 473 ILE B N 1
ATOM 790 C CA . ILE B 1 44 ? 44.418 47.122 57.709 1.00 27.68 473 ILE B CA 1
ATOM 791 C C . ILE B 1 44 ? 43.301 48.155 58.090 1.00 29.80 473 ILE B C 1
ATOM 792 O O . ILE B 1 44 ? 42.473 48.466 57.255 1.00 31.40 473 ILE B O 1
ATOM 797 N N . LEU B 1 45 ? 43.320 48.650 59.332 1.00 30.84 474 LEU B N 1
ATOM 798 C CA . LEU B 1 45 ? 42.372 49.688 59.761 1.00 33.66 474 LEU B CA 1
ATOM 799 C C . LEU B 1 45 ? 42.557 50.949 58.927 1.00 33.89 474 LEU B C 1
ATOM 800 O O . LEU B 1 45 ? 41.582 51.576 58.543 1.00 33.73 474 LEU B O 1
ATOM 805 N N . ASP B 1 46 ? 43.808 51.338 58.669 1.00 32.20 475 ASP B N 1
ATOM 806 C CA . ASP B 1 46 ? 44.058 52.533 57.881 1.00 34.33 475 ASP B CA 1
ATOM 807 C C . ASP B 1 46 ? 43.478 52.339 56.454 1.00 34.85 475 ASP B C 1
ATOM 808 O O . ASP B 1 46 ? 42.918 53.269 55.873 1.00 36.10 475 ASP B O 1
ATOM 813 N N . ALA B 1 47 ? 43.609 51.144 55.884 1.00 31.25 476 ALA B N 1
ATOM 814 C CA . ALA B 1 47 ? 43.103 50.876 54.541 1.00 31.56 476 ALA B CA 1
ATOM 815 C C . ALA B 1 47 ? 41.568 50.948 54.498 1.00 31.89 476 ALA B C 1
ATOM 816 O O . ALA B 1 47 ? 41.011 51.442 53.537 1.00 33.24 476 ALA B O 1
ATOM 818 N N . ILE B 1 48 ? 40.922 50.443 55.526 1.00 31.87 477 ILE B N 1
ATOM 819 C CA . ILE B 1 48 ? 39.459 50.522 55.649 1.00 36.67 477 ILE B CA 1
ATOM 820 C C . ILE B 1 48 ? 39.048 52.004 55.745 1.00 38.48 477 ILE B C 1
ATOM 821 O O . ILE B 1 48 ? 38.217 52.480 54.986 1.00 38.86 477 ILE B O 1
ATOM 826 N N . GLU B 1 49 ? 39.680 52.712 56.655 1.00 41.27 478 GLU B N 1
ATOM 827 C CA . GLU B 1 49 ? 39.453 54.146 56.860 1.00 47.36 478 GLU B CA 1
ATOM 828 C C . GLU B 1 49 ? 39.646 55.017 55.619 1.00 46.95 478 GLU B C 1
ATOM 829 O O . GLU B 1 49 ? 38.969 56.012 55.484 1.00 47.81 478 GLU B O 1
ATOM 835 N N . ALA B 1 50 ? 40.579 54.650 54.746 1.00 43.81 479 ALA B N 1
ATOM 836 C CA . ALA B 1 50 ? 40.898 55.442 53.532 1.00 45.31 479 ALA B CA 1
ATOM 837 C C . ALA B 1 50 ? 39.951 55.236 52.338 1.00 47.49 479 ALA B C 1
ATOM 838 O O . ALA B 1 50 ? 40.095 55.896 51.328 1.00 48.18 479 ALA B O 1
ATOM 840 N N . LYS B 1 51 ? 39.009 54.310 52.426 1.00 50.28 480 LYS B N 1
ATOM 841 C CA . LYS B 1 51 ? 38.047 54.120 51.338 1.00 52.03 480 LYS B CA 1
ATOM 842 C C . LYS B 1 51 ? 37.184 55.401 51.156 1.00 57.34 480 LYS B C 1
ATOM 843 O O . LYS B 1 51 ? 36.768 55.744 50.059 1.00 58.01 480 LYS B O 1
ATOM 850 N N . SER C 1 1 ? 68.423 47.504 46.897 1.00 85.92 -1 SER C N 1
ATOM 851 C CA . SER C 1 1 ? 69.563 47.060 46.057 1.00 86.81 -1 SER C CA 1
ATOM 852 C C . SER C 1 1 ? 69.158 47.431 44.624 1.00 88.01 -1 SER C C 1
ATOM 853 O O . SER C 1 1 ? 68.125 46.987 44.153 1.00 87.84 -1 SER C O 1
ATOM 855 N N . MET C 1 2 ? 69.876 48.355 43.991 1.00 80.27 0 MET C N 1
ATOM 856 C CA . MET C 1 2 ? 69.766 48.550 42.532 1.00 77.76 0 MET C CA 1
ATOM 857 C C . MET C 1 2 ? 70.523 47.441 41.815 1.00 75.87 0 MET C C 1
ATOM 858 O O . MET C 1 2 ? 71.235 46.689 42.447 1.00 76.11 0 MET C O 1
ATOM 863 N N . ASP C 1 3 ? 70.359 47.352 40.502 1.00 71.24 432 ASP C N 1
ATOM 864 C CA . ASP C 1 3 ? 70.942 46.262 39.740 1.00 75.83 432 ASP C CA 1
ATOM 865 C C . ASP C 1 3 ? 72.391 46.602 39.434 1.00 71.49 432 ASP C C 1
ATO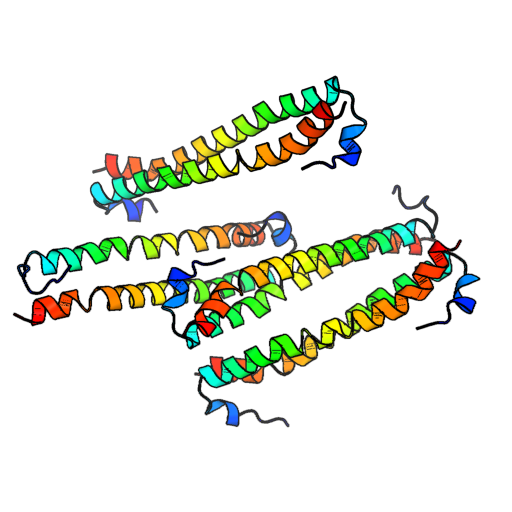M 866 O O . ASP C 1 3 ? 72.687 47.660 38.887 1.00 66.16 432 ASP C O 1
ATOM 871 N N . TYR C 1 4 ? 73.287 45.699 39.814 1.00 73.99 433 TYR C N 1
ATOM 872 C CA . TYR C 1 4 ? 74.726 45.847 39.559 1.00 77.32 433 TYR C CA 1
ATOM 873 C C . TYR C 1 4 ? 75.023 46.011 38.052 1.00 73.74 433 TYR C C 1
ATOM 874 O O . TYR C 1 4 ? 75.879 46.809 37.649 1.00 66.80 433 TYR C O 1
ATOM 883 N N . GLU C 1 5 ? 74.263 45.301 37.230 1.00 74.60 434 GLU C N 1
ATOM 884 C CA . GLU C 1 5 ? 74.448 45.376 35.795 1.00 75.67 434 GLU C CA 1
ATOM 885 C C . GLU C 1 5 ? 74.132 46.768 35.250 1.00 70.73 434 GLU C C 1
ATOM 886 O O . GLU C 1 5 ? 74.717 47.176 34.262 1.00 71.12 434 GLU C O 1
ATOM 892 N N . PHE C 1 6 ? 73.195 47.473 35.880 1.00 65.85 435 PHE C N 1
ATOM 893 C CA . PHE C 1 6 ? 72.913 48.868 35.544 1.00 62.73 435 PHE C CA 1
ATOM 894 C C . PHE C 1 6 ? 73.995 49.810 36.080 1.00 55.69 435 PHE C C 1
ATOM 895 O O . PHE C 1 6 ? 74.540 50.633 35.333 1.00 53.14 435 PHE C O 1
ATOM 903 N N . LEU C 1 7 ? 74.396 49.605 37.338 1.00 53.41 436 LEU C N 1
ATOM 904 C CA . LEU C 1 7 ? 75.302 50.539 38.010 1.00 50.89 436 LEU C CA 1
ATOM 905 C C . LEU C 1 7 ? 76.687 50.492 37.409 1.00 52.20 436 LEU C C 1
ATOM 906 O O . LEU C 1 7 ? 77.440 51.456 37.485 1.00 51.65 436 LEU C O 1
ATOM 911 N N . LYS C 1 8 ? 77.024 49.340 36.853 1.00 58.98 437 LYS C N 1
ATOM 912 C CA . LYS C 1 8 ? 78.371 49.054 36.356 1.00 66.46 437 LYS C CA 1
ATOM 913 C C . LYS C 1 8 ? 78.792 49.999 35.242 1.00 62.13 437 LYS C C 1
ATOM 914 O O . LYS C 1 8 ? 79.971 50.287 35.093 1.00 62.76 437 LYS C O 1
ATOM 920 N N . SER C 1 9 ? 77.813 50.534 34.513 1.00 59.81 438 SER C N 1
ATOM 921 C CA . SER C 1 9 ? 78.059 51.478 33.429 1.00 57.41 438 SER C CA 1
ATOM 922 C C . SER C 1 9 ? 78.096 52.959 33.868 1.00 54.35 438 SER C C 1
ATOM 923 O O . SER C 1 9 ? 78.421 53.834 33.068 1.00 50.77 438 SER C O 1
ATOM 926 N N . TRP C 1 10 ? 77.807 53.252 35.141 1.00 49.69 439 TRP C N 1
ATOM 927 C CA . TRP C 1 10 ? 77.872 54.617 35.623 1.00 42.96 439 TRP C CA 1
ATOM 928 C C . TRP C 1 10 ? 79.319 55.056 35.862 1.00 43.28 439 TRP C C 1
ATOM 929 O O . TRP C 1 10 ? 80.180 54.252 36.144 1.00 44.16 439 TRP C O 1
ATOM 940 N N . THR C 1 11 ? 79.574 56.351 35.807 1.00 43.87 440 THR C N 1
ATOM 941 C CA . THR C 1 11 ? 80.874 56.875 36.207 1.00 45.37 440 THR C CA 1
ATOM 942 C C . THR C 1 11 ? 81.055 56.776 37.727 1.00 50.36 440 THR C C 1
ATOM 943 O O . THR C 1 11 ? 80.073 56.740 38.483 1.00 46.61 440 THR C O 1
ATOM 947 N N . VAL C 1 12 ? 82.310 56.778 38.167 1.00 49.75 441 VAL C N 1
ATOM 948 C CA . VAL C 1 12 ? 82.633 56.830 39.564 1.00 49.09 441 VAL C CA 1
ATOM 949 C C . VAL C 1 12 ? 82.004 58.064 40.219 1.00 48.35 441 VAL C C 1
ATOM 950 O O . VAL C 1 12 ? 81.480 57.983 41.327 1.00 45.52 441 VAL C O 1
ATOM 954 N N . GLU C 1 13 ? 82.050 59.191 39.549 1.00 45.53 442 GLU C N 1
ATOM 955 C CA . GLU C 1 13 ? 81.452 60.398 40.087 1.00 51.10 442 GLU C CA 1
ATOM 956 C C . GLU C 1 13 ? 79.955 60.223 40.363 1.00 49.03 442 GLU C C 1
ATOM 957 O O . GLU C 1 13 ? 79.477 60.660 41.388 1.00 43.56 442 GLU C O 1
ATOM 963 N N . ASP C 1 14 ? 79.225 59.621 39.431 1.00 44.02 443 ASP C N 1
ATOM 964 C CA . ASP C 1 14 ? 77.799 59.396 39.605 1.00 43.13 443 ASP C CA 1
ATOM 965 C C . ASP C 1 14 ? 77.502 58.378 40.690 1.00 39.66 443 ASP C C 1
ATOM 966 O O . ASP C 1 14 ? 76.539 58.521 41.435 1.00 35.35 443 ASP C O 1
ATOM 971 N N . LEU C 1 15 ? 78.303 57.326 40.768 1.00 38.36 444 LEU C N 1
ATOM 972 C CA . LEU C 1 15 ? 78.139 56.335 41.820 1.00 37.84 444 LEU C CA 1
ATOM 973 C C . LEU C 1 15 ? 78.366 56.972 43.215 1.00 37.47 444 LEU C C 1
ATOM 974 O O . LEU C 1 15 ? 77.612 56.709 44.148 1.00 35.60 444 LEU C O 1
ATOM 979 N N . GLN C 1 16 ? 79.408 57.810 43.343 1.00 37.30 445 GLN C N 1
ATOM 980 C CA . GLN C 1 16 ? 79.720 58.463 44.602 1.00 39.02 445 GLN C CA 1
ATOM 981 C C . GLN C 1 16 ? 78.627 59.452 44.976 1.00 37.47 445 GLN C C 1
ATOM 982 O O . GLN C 1 16 ? 78.268 59.571 46.128 1.00 33.81 445 GLN C O 1
ATOM 988 N N . LYS C 1 17 ? 78.100 60.130 43.963 1.00 36.78 446 LYS C N 1
ATOM 989 C CA . LYS C 1 17 ? 77.024 61.057 44.188 1.00 40.58 446 LYS C CA 1
ATOM 990 C C . LYS C 1 17 ? 75.806 60.344 44.763 1.00 36.45 446 LYS C C 1
ATOM 991 O O . LYS C 1 17 ? 75.134 60.861 45.632 1.00 35.22 446 LYS C O 1
ATOM 997 N N . ARG C 1 18 ? 75.515 59.162 44.262 1.00 34.47 447 ARG C N 1
ATOM 998 C CA . ARG C 1 18 ? 74.354 58.404 44.773 1.00 35.27 447 ARG C CA 1
ATOM 999 C C . ARG C 1 18 ? 74.592 58.014 46.219 1.00 35.36 447 ARG C C 1
ATOM 1000 O O . ARG C 1 18 ? 73.711 58.138 47.047 1.00 33.66 447 ARG C O 1
ATOM 1008 N N . LEU C 1 19 ? 75.794 57.539 46.530 1.00 35.18 448 LEU C N 1
ATOM 1009 C CA . LEU C 1 19 ? 76.119 57.190 47.889 1.00 37.24 448 LEU C CA 1
ATOM 1010 C C . LEU C 1 19 ? 75.933 58.375 48.799 1.00 36.12 448 LEU C C 1
ATOM 1011 O O . LEU C 1 19 ? 75.374 58.245 49.906 1.00 33.22 448 LEU C O 1
ATOM 1016 N N . LEU C 1 20 ? 76.416 59.526 48.351 1.00 36.46 449 LEU C N 1
ATOM 1017 C CA . LEU C 1 20 ? 76.354 60.727 49.168 1.00 38.12 449 LEU C CA 1
ATOM 1018 C C . LEU C 1 20 ? 74.906 61.167 49.377 1.00 37.53 449 LEU C C 1
ATOM 1019 O O . LEU C 1 20 ? 74.556 61.584 50.458 1.00 35.88 449 LEU C O 1
ATOM 1024 N N . ALA C 1 21 ? 74.059 60.957 48.380 1.00 32.71 450 ALA C N 1
ATOM 1025 C CA . ALA C 1 21 ? 72.658 61.295 48.512 1.00 32.22 450 ALA C CA 1
ATOM 1026 C C . ALA C 1 21 ? 71.925 60.412 49.540 1.00 32.61 450 ALA C C 1
ATOM 1027 O O . ALA C 1 21 ? 70.960 60.843 50.160 1.00 32.33 450 ALA C O 1
ATOM 1029 N N . LEU C 1 22 ? 72.371 59.198 49.731 1.00 32.81 451 LEU C N 1
ATOM 1030 C CA . LEU C 1 22 ? 71.766 58.299 50.709 1.00 33.46 451 LEU C CA 1
ATOM 1031 C C . LEU C 1 22 ? 72.026 58.717 52.140 1.00 33.84 451 LEU C C 1
ATOM 1032 O O . LEU C 1 22 ? 71.195 58.435 53.025 1.00 31.43 451 LEU C O 1
ATOM 1037 N N . ASP C 1 23 ? 73.165 59.383 52.397 1.00 33.11 452 ASP C N 1
ATOM 1038 C CA . ASP C 1 23 ? 73.499 59.776 53.764 1.00 34.46 452 ASP C CA 1
ATOM 1039 C C . ASP C 1 23 ? 72.390 60.628 54.443 1.00 33.88 452 ASP C C 1
ATOM 1040 O O . ASP C 1 23 ? 71.958 60.273 55.538 1.00 34.21 452 ASP C O 1
ATOM 1045 N N . PRO C 1 24 ? 71.996 61.774 53.850 1.00 31.98 453 PRO C N 1
ATOM 1046 C CA . PRO C 1 24 ? 70.943 62.548 54.566 1.00 32.68 453 PRO C CA 1
ATOM 1047 C C . PRO C 1 24 ? 69.611 61.808 54.656 1.00 31.48 453 PRO C C 1
ATOM 1048 O O . PRO C 1 24 ? 68.822 62.105 55.528 1.00 30.45 453 PRO C O 1
ATOM 1052 N N . MET C 1 25 ? 69.355 60.899 53.718 1.00 32.32 454 MET C N 1
ATOM 1053 C CA . MET C 1 25 ? 68.099 60.114 53.741 1.00 32.30 454 MET C CA 1
ATOM 1054 C C . MET C 1 25 ? 68.071 59.191 54.940 1.00 29.71 454 MET C C 1
ATOM 1055 O O . MET C 1 25 ? 67.090 59.148 55.662 1.00 27.98 454 MET C O 1
ATOM 1060 N N . MET C 1 26 ? 69.175 58.510 55.194 1.00 29.22 455 MET C N 1
ATOM 1061 C CA . MET C 1 26 ? 69.244 57.675 56.346 1.00 30.55 455 MET C CA 1
ATOM 1062 C C . MET C 1 26 ? 69.136 58.469 57.649 1.00 29.39 455 MET C C 1
ATOM 1063 O O . MET C 1 26 ? 68.422 58.058 58.572 1.00 29.22 455 MET C O 1
ATOM 1068 N N . GLU C 1 27 ? 69.856 59.583 57.738 1.00 31.44 456 GLU C N 1
ATOM 1069 C CA . GLU C 1 27 ? 69.803 60.442 58.913 1.00 32.53 456 GLU C CA 1
ATOM 1070 C C . GLU C 1 27 ? 68.373 60.938 59.198 1.00 30.06 456 GLU C C 1
ATOM 1071 O O . GLU C 1 27 ? 67.949 60.957 60.331 1.00 27.10 456 GLU C O 1
ATOM 1077 N N . GLN C 1 28 ? 67.649 61.307 58.158 1.00 28.00 457 GLN C N 1
ATOM 1078 C CA . GLN C 1 28 ? 66.265 61.765 58.298 1.00 28.69 457 GLN C CA 1
ATOM 1079 C C . GLN C 1 28 ? 65.390 60.669 58.883 1.00 27.58 457 GLN C C 1
ATOM 1080 O O . GLN C 1 28 ? 64.593 60.909 59.784 1.00 25.84 457 GLN C O 1
ATOM 1086 N N . GLU C 1 29 ? 65.545 59.438 58.411 1.00 28.11 458 GLU C N 1
ATOM 1087 C CA . GLU C 1 29 ? 64.727 58.343 58.921 1.00 28.31 458 GLU C CA 1
ATOM 1088 C C . GLU C 1 29 ? 65.033 58.094 60.425 1.00 29.40 458 GLU C C 1
ATOM 1089 O O . GLU C 1 29 ? 64.152 57.813 61.179 1.00 26.67 458 GLU C O 1
ATOM 1095 N N . ILE C 1 30 ? 66.302 58.103 60.782 1.00 28.90 459 ILE C N 1
ATOM 1096 C CA . ILE C 1 30 ? 66.728 57.916 62.184 1.00 30.60 459 ILE C CA 1
ATOM 1097 C C . ILE C 1 30 ? 66.175 59.029 63.075 1.00 30.63 459 ILE C C 1
ATOM 1098 O O . ILE C 1 30 ? 65.599 58.751 64.128 1.00 33.21 459 ILE C O 1
ATOM 1103 N N . GLU C 1 31 ? 66.214 60.266 62.585 1.00 31.66 460 GLU C N 1
ATOM 1104 C CA . GLU C 1 31 ? 65.582 61.380 63.305 1.00 34.34 460 GLU C CA 1
ATOM 1105 C C . GLU C 1 31 ? 64.098 61.217 63.454 1.00 31.80 460 GLU C C 1
ATOM 1106 O O . GLU C 1 31 ? 63.530 61.507 64.511 1.00 29.95 460 GLU C O 1
ATOM 1112 N N . GLU C 1 32 ? 63.439 60.691 62.444 1.00 28.07 461 GLU C N 1
ATOM 1113 C CA . GLU C 1 32 ? 61.982 60.417 62.576 1.00 29.88 461 GLU C CA 1
ATOM 1114 C C . GLU C 1 32 ? 61.682 59.326 63.547 1.00 30.73 461 GLU C C 1
ATOM 1115 O O . GLU C 1 32 ? 60.674 59.370 64.242 1.00 28.34 461 GLU C O 1
ATOM 1121 N N . ILE C 1 33 ? 62.558 58.330 63.632 1.00 31.84 462 ILE C N 1
ATOM 1122 C CA . ILE C 1 33 ? 62.409 57.321 64.674 1.00 31.13 462 ILE C CA 1
ATOM 1123 C C . ILE C 1 33 ? 62.538 57.959 66.045 1.00 30.01 462 ILE C C 1
ATOM 1124 O O . ILE C 1 33 ? 61.763 57.647 66.956 1.00 29.69 462 ILE C O 1
ATOM 1129 N N . ARG C 1 34 ? 63.544 58.816 66.230 1.00 28.63 463 ARG C N 1
ATOM 1130 C CA . ARG C 1 34 ? 63.720 59.462 67.540 1.00 31.21 463 ARG C CA 1
ATOM 1131 C C . ARG C 1 34 ? 62.431 60.275 67.917 1.00 31.44 463 ARG C C 1
ATOM 1132 O O . ARG C 1 34 ? 62.028 60.281 69.059 1.00 30.50 463 ARG C O 1
ATOM 1140 N N . GLN C 1 35 ? 61.828 60.951 66.941 1.00 30.73 464 GLN C N 1
ATOM 1141 C CA . GLN C 1 35 ? 60.616 61.718 67.168 1.00 34.09 464 GLN C CA 1
ATOM 1142 C C . GLN C 1 35 ? 59.410 60.831 67.486 1.00 33.31 464 GLN C C 1
ATOM 1143 O O . GLN C 1 35 ? 58.588 61.154 68.314 1.00 35.97 464 GLN C O 1
ATOM 1149 N N . LYS C 1 36 ? 59.331 59.688 66.847 1.00 33.31 465 LYS C N 1
ATOM 1150 C CA . LYS C 1 36 ? 58.266 58.723 67.131 1.00 33.87 465 LYS C CA 1
ATOM 1151 C C . LYS C 1 36 ? 58.360 58.277 68.606 1.00 33.45 465 LYS C C 1
ATOM 1152 O O . LYS C 1 36 ? 57.365 58.195 69.298 1.00 34.17 465 LYS C O 1
ATOM 1158 N N . TYR C 1 37 ? 59.561 57.986 69.076 1.00 33.55 466 TYR C N 1
ATOM 1159 C CA . TYR C 1 37 ? 59.725 57.527 70.448 1.00 33.34 466 TYR C CA 1
ATOM 1160 C C . TYR C 1 37 ? 59.555 58.644 71.468 1.00 32.46 466 TYR C C 1
ATOM 1161 O O . TYR C 1 37 ? 59.050 58.409 72.544 1.00 32.67 466 TYR C O 1
ATOM 1170 N N . GLN C 1 38 ? 59.897 59.866 71.092 1.00 33.52 467 GLN C N 1
ATOM 1171 C CA . GLN C 1 38 ? 59.583 60.993 71.916 1.00 34.33 467 GLN C CA 1
ATOM 1172 C C . GLN C 1 38 ? 58.077 61.116 72.136 1.00 36.06 467 GLN C C 1
ATOM 1173 O O . GLN C 1 38 ? 57.612 61.314 73.253 1.00 34.59 467 GLN C O 1
ATOM 1179 N N . SER C 1 39 ? 57.301 60.947 71.081 1.00 36.29 468 SER C N 1
ATOM 1180 C CA . SER C 1 39 ? 55.827 60.921 71.260 1.00 40.94 468 SER C CA 1
ATOM 1181 C C . SER C 1 39 ? 55.316 59.777 72.125 1.00 38.92 468 SER C C 1
ATOM 1182 O O . SER C 1 39 ? 54.366 59.947 72.854 1.00 42.08 468 SER C O 1
ATOM 1185 N N . LYS C 1 40 ? 55.878 58.595 71.979 1.00 38.25 469 LYS C N 1
ATOM 1186 C CA . LYS C 1 40 ? 55.463 57.494 72.815 1.00 39.80 469 LYS C CA 1
ATOM 1187 C C . LYS C 1 40 ? 55.798 57.712 74.298 1.00 38.69 469 LYS C C 1
ATOM 1188 O O . LYS C 1 40 ? 55.022 57.332 75.179 1.00 40.67 469 LYS C O 1
ATOM 1194 N N . ARG C 1 41 ? 56.950 58.335 74.573 1.00 35.74 470 ARG C N 1
ATOM 1195 C CA . ARG C 1 41 ? 57.357 58.575 75.944 1.00 36.35 470 ARG C CA 1
ATOM 1196 C C . ARG C 1 41 ? 56.419 59.547 76.629 1.00 36.50 470 ARG C C 1
ATOM 1197 O O . ARG C 1 41 ? 56.228 59.492 77.845 1.00 36.95 470 ARG C O 1
ATOM 1205 N N . GLN C 1 42 ? 55.897 60.489 75.869 1.00 41.56 471 GLN C N 1
ATOM 1206 C CA . GLN C 1 42 ? 55.271 61.681 76.465 1.00 45.36 471 GLN C CA 1
ATOM 1207 C C . GLN C 1 42 ? 54.123 61.397 77.444 1.00 47.22 471 GLN C C 1
ATOM 1208 O O . GLN C 1 42 ? 54.157 61.898 78.560 1.00 48.76 471 GLN C O 1
ATOM 1214 N N . PRO C 1 43 ? 53.128 60.588 77.043 1.00 45.92 472 PRO C N 1
ATOM 1215 C CA . PRO C 1 43 ? 52.059 60.303 77.976 1.00 47.75 472 PRO C CA 1
ATOM 1216 C C . PRO C 1 43 ? 52.506 59.526 79.214 1.00 47.78 472 PRO C C 1
ATOM 1217 O O . PRO C 1 43 ? 51.926 59.698 80.286 1.00 50.56 472 PRO C O 1
ATOM 1221 N N . ILE C 1 44 ? 53.557 58.709 79.079 1.00 46.14 473 ILE C N 1
ATOM 1222 C CA . ILE C 1 44 ? 54.094 57.997 80.206 1.00 44.25 473 ILE C CA 1
ATOM 1223 C C . ILE C 1 44 ? 54.780 58.977 81.167 1.00 45.90 473 ILE C C 1
ATOM 1224 O O . ILE C 1 44 ? 54.556 58.908 82.375 1.00 46.56 473 ILE C O 1
ATOM 1229 N N . LEU C 1 45 ? 55.599 59.901 80.644 1.00 44.83 474 LEU C N 1
ATOM 1230 C CA . LEU C 1 45 ? 56.226 60.946 81.473 1.00 45.84 474 LEU C CA 1
ATOM 1231 C C . LEU C 1 45 ? 55.176 61.856 82.122 1.00 49.32 474 LEU C C 1
ATOM 1232 O O . LEU C 1 45 ? 55.302 62.200 83.279 1.00 50.18 474 LEU C O 1
ATOM 1237 N N . ASP C 1 46 ? 54.134 62.217 81.377 1.00 51.86 475 ASP C N 1
ATOM 1238 C CA . ASP C 1 46 ? 53.045 63.001 81.940 1.00 57.46 475 ASP C CA 1
ATOM 1239 C C . ASP C 1 46 ? 52.371 62.268 83.120 1.00 61.07 475 ASP C C 1
ATOM 1240 O O . ASP C 1 46 ? 52.054 62.875 84.127 1.00 62.28 475 ASP C O 1
ATOM 1245 N N . ALA C 1 47 ? 52.167 60.960 82.978 1.00 60.02 476 ALA C N 1
ATOM 1246 C CA . ALA C 1 47 ? 51.542 60.178 84.028 1.00 59.76 476 ALA C CA 1
ATOM 1247 C C . ALA C 1 47 ? 52.402 60.134 85.270 1.00 59.69 476 ALA C C 1
ATOM 1248 O O . ALA C 1 47 ? 51.890 60.190 86.378 1.00 60.91 476 ALA C O 1
ATOM 1250 N N . ILE C 1 48 ? 53.715 60.011 85.095 1.00 55.98 477 ILE C N 1
ATOM 1251 C CA . ILE C 1 48 ? 54.654 60.007 86.230 1.00 55.94 477 ILE C CA 1
ATOM 1252 C C . ILE C 1 48 ? 54.620 61.367 86.918 1.00 61.25 477 ILE C C 1
ATOM 1253 O O . ILE C 1 48 ? 54.411 61.459 88.124 1.00 62.80 477 ILE C O 1
ATOM 1258 N N . GLU C 1 49 ? 54.786 62.418 86.127 1.00 62.57 478 GLU C N 1
ATOM 1259 C CA . GLU C 1 49 ? 54.716 63.806 86.601 1.00 69.29 478 GLU C CA 1
ATOM 1260 C C . GLU C 1 49 ? 53.391 64.203 87.326 1.00 70.57 478 GLU C C 1
ATOM 1261 O O . GLU C 1 49 ? 53.428 64.981 88.266 1.00 69.42 478 GLU C O 1
ATOM 1267 N N . ALA C 1 50 ? 52.266 63.572 86.968 1.00 72.70 479 ALA C N 1
ATOM 1268 C CA . ALA C 1 50 ? 50.962 63.828 87.605 1.00 74.87 479 ALA C CA 1
ATOM 1269 C C . ALA C 1 50 ? 50.728 63.091 88.952 1.00 79.63 479 ALA C C 1
ATOM 1270 O O . ALA C 1 50 ? 49.640 63.187 89.529 1.00 84.21 479 ALA C O 1
ATOM 1272 N N . LYS C 1 51 ? 51.720 62.378 89.473 1.00 76.92 480 LYS C N 1
ATOM 1273 C CA . LYS C 1 51 ? 51.566 61.795 90.808 1.00 74.51 480 LYS C CA 1
ATOM 1274 C C . LYS C 1 51 ? 51.587 62.896 91.869 1.00 73.09 480 LYS C C 1
ATOM 1275 O O . LYS C 1 51 ? 52.264 63.903 91.693 1.00 75.02 480 LYS C O 1
ATOM 1281 N N . ASP D 1 3 ? 45.837 54.366 76.603 1.00 114.64 432 ASP D N 1
ATOM 1282 C CA . ASP D 1 3 ? 45.086 55.531 77.150 1.00 118.52 432 ASP D CA 1
ATOM 1283 C C . ASP D 1 3 ? 45.750 56.116 78.414 1.00 117.76 432 ASP D C 1
ATOM 1284 O O . ASP D 1 3 ? 46.229 55.387 79.309 1.00 119.82 432 ASP D O 1
ATOM 1286 N N . TYR D 1 4 ? 45.859 57.440 78.439 1.00 117.91 433 TYR D N 1
ATOM 1287 C CA . TYR D 1 4 ? 46.377 58.155 79.611 1.00 113.18 433 TYR D CA 1
ATOM 1288 C C . TYR D 1 4 ? 45.540 57.833 80.862 1.00 104.28 433 TYR D C 1
ATOM 1289 O O . TYR D 1 4 ? 46.061 57.715 81.984 1.00 96.21 433 TYR D O 1
ATOM 1298 N N . GLU D 1 5 ? 44.249 57.641 80.648 1.00 104.45 434 GLU D N 1
ATOM 1299 C CA . GLU D 1 5 ? 43.346 57.336 81.737 1.00 103.21 434 GLU D CA 1
ATOM 1300 C C . GLU D 1 5 ? 43.650 55.983 82.366 1.00 95.00 434 GLU D C 1
ATOM 1301 O O . GLU D 1 5 ? 43.411 55.798 83.540 1.00 92.14 434 GLU D O 1
ATOM 1307 N N . PHE D 1 6 ? 44.147 55.043 81.568 1.00 91.49 435 PHE D N 1
ATOM 1308 C CA . PHE D 1 6 ? 44.613 53.755 82.066 1.00 85.78 435 PHE D CA 1
ATOM 1309 C C . PHE D 1 6 ? 45.961 53.894 82.787 1.00 76.43 435 PHE D C 1
ATOM 1310 O O . PHE D 1 6 ? 46.119 53.421 83.914 1.00 65.67 435 PHE D O 1
ATOM 1318 N N . LEU D 1 7 ? 46.895 54.644 82.194 1.00 77.27 436 LEU D N 1
ATOM 1319 C CA . LEU D 1 7 ? 48.289 54.719 82.712 1.00 73.54 436 LEU D CA 1
ATOM 1320 C C . LEU D 1 7 ? 48.350 55.482 84.014 1.00 70.52 436 LEU D C 1
ATOM 1321 O O . LEU D 1 7 ? 49.212 55.234 84.849 1.00 68.94 436 LEU D O 1
ATOM 1326 N N . LYS D 1 8 ? 47.418 56.406 84.176 1.00 69.98 437 LYS D N 1
ATOM 1327 C CA . LYS D 1 8 ? 47.384 57.299 85.321 1.00 74.38 437 LYS D CA 1
ATOM 1328 C C . LYS D 1 8 ? 47.271 56.547 86.654 1.00 71.60 437 LYS D C 1
ATOM 1329 O O . LYS D 1 8 ? 47.741 57.034 87.679 1.00 76.08 437 LYS D O 1
ATOM 1335 N N . SER D 1 9 ? 46.695 55.339 86.632 1.00 66.74 438 SER D N 1
ATOM 1336 C CA . SER D 1 9 ? 46.546 54.508 87.839 1.00 65.48 438 SER D CA 1
ATOM 1337 C C . SER D 1 9 ? 47.744 53.568 88.105 1.00 63.48 438 SER D C 1
ATOM 1338 O O . SER D 1 9 ? 47.771 52.868 89.125 1.00 66.22 438 SER D O 1
ATOM 1341 N N . TRP D 1 10 ? 48.716 53.517 87.199 1.00 57.60 439 TRP D N 1
ATOM 1342 C CA . TRP D 1 10 ? 49.870 52.616 87.354 1.00 54.07 439 TRP D CA 1
ATOM 1343 C C . TRP D 1 10 ? 50.846 53.151 88.379 1.00 52.30 439 TRP D C 1
ATOM 1344 O O . TRP D 1 10 ? 50.879 54.343 88.624 1.00 54.40 439 TRP D O 1
ATOM 1355 N N . THR D 1 11 ? 51.633 52.269 88.978 1.00 52.18 440 THR D N 1
ATOM 1356 C CA . THR D 1 11 ? 52.699 52.709 89.874 1.00 53.83 440 THR D CA 1
ATOM 1357 C C . THR D 1 11 ? 53.820 53.371 89.058 1.00 53.24 440 THR D C 1
ATOM 1358 O O . THR D 1 11 ? 53.951 53.100 87.865 1.00 52.52 440 THR D O 1
ATOM 1362 N N . VAL D 1 12 ? 54.585 54.225 89.714 1.00 50.99 441 VAL D N 1
ATOM 1363 C CA . VAL D 1 12 ? 55.751 54.819 89.118 1.00 54.13 441 VAL D CA 1
ATOM 1364 C C . VAL D 1 12 ? 56.709 53.727 88.618 1.00 51.90 441 VAL D C 1
ATOM 1365 O O . VAL D 1 12 ? 57.254 53.849 87.539 1.00 47.83 441 VAL D O 1
ATOM 1369 N N . GLU D 1 13 ? 56.874 52.666 89.392 1.00 52.30 442 GLU D N 1
ATOM 1370 C CA . GLU D 1 13 ? 57.725 51.547 89.003 1.00 54.20 442 GLU D CA 1
ATOM 1371 C C . GLU D 1 13 ? 57.270 50.948 87.651 1.00 49.86 442 GLU D C 1
ATOM 1372 O O . GLU D 1 13 ? 58.086 50.696 86.754 1.00 49.66 442 GLU D O 1
ATOM 1378 N N . ASP D 1 14 ? 55.976 50.721 87.509 1.00 49.02 443 ASP D N 1
ATOM 1379 C CA . ASP D 1 14 ? 55.437 50.147 86.278 1.00 47.90 443 ASP D CA 1
ATOM 1380 C C . ASP D 1 14 ? 55.512 51.113 85.099 1.00 43.08 443 ASP D C 1
ATOM 1381 O O . ASP D 1 14 ? 55.801 50.703 83.979 1.00 45.29 443 ASP D O 1
ATOM 1386 N N . LEU D 1 15 ? 55.312 52.399 85.352 1.00 40.86 444 LEU D N 1
ATOM 1387 C CA . LEU D 1 15 ? 55.448 53.416 84.315 1.00 40.45 444 LEU D CA 1
ATOM 1388 C C . LEU D 1 15 ? 56.890 53.556 83.824 1.00 40.78 444 LEU D C 1
ATOM 1389 O O . LEU D 1 15 ? 57.162 53.636 82.610 1.00 41.20 444 LEU D O 1
ATOM 1394 N N . GLN D 1 16 ? 57.828 53.525 84.758 1.00 40.79 445 GLN D N 1
ATOM 1395 C CA . GLN D 1 16 ? 59.251 53.539 84.411 1.00 40.95 445 GLN D CA 1
ATOM 1396 C C . GLN D 1 16 ? 59.648 52.334 83.623 1.00 40.22 445 GLN D C 1
ATOM 1397 O O . GLN D 1 16 ? 60.440 52.410 82.688 1.00 38.80 445 GLN D O 1
ATOM 1403 N N . LYS D 1 17 ? 59.115 51.192 84.020 1.00 42.47 446 LYS D N 1
ATOM 1404 C CA . LYS D 1 17 ? 59.402 49.956 83.311 1.00 46.03 446 LYS D CA 1
ATOM 1405 C C . LYS D 1 17 ? 58.937 50.024 81.842 1.00 45.06 446 LYS D C 1
ATOM 1406 O O . LYS D 1 17 ? 59.604 49.571 80.935 1.00 43.43 446 LYS D O 1
ATOM 1412 N N . ARG D 1 18 ? 57.792 50.630 81.621 1.00 34.69 447 ARG D N 1
ATOM 1413 C CA . ARG D 1 18 ? 57.251 50.814 80.235 1.00 37.44 447 ARG D CA 1
ATOM 1414 C C . ARG D 1 18 ? 58.127 51.770 79.422 1.00 36.74 447 ARG D C 1
ATOM 1415 O O . ARG D 1 18 ? 58.472 51.489 78.258 1.00 39.92 447 ARG D O 1
ATOM 1423 N N . LEU D 1 19 ? 58.606 52.851 80.045 1.00 38.43 448 LEU D N 1
ATOM 1424 C CA . LEU D 1 19 ? 59.578 53.761 79.360 1.00 36.74 448 LEU D CA 1
ATOM 1425 C C . LEU D 1 19 ? 60.813 52.987 78.998 1.00 36.96 448 LEU D C 1
ATOM 1426 O O . LEU D 1 19 ? 61.373 53.131 77.913 1.00 36.36 448 LEU D O 1
ATOM 1431 N N . LEU D 1 20 ? 61.294 52.181 79.922 1.00 37.48 449 LEU D N 1
ATOM 1432 C CA . LEU D 1 20 ? 62.567 51.469 79.696 1.00 39.29 449 LEU D CA 1
ATOM 1433 C C . LEU D 1 20 ? 62.367 50.433 78.577 1.00 41.99 449 LEU D C 1
ATOM 1434 O O . LEU D 1 20 ? 63.267 50.173 77.814 1.00 43.60 449 LEU D O 1
ATOM 1439 N N . ALA D 1 21 ? 61.183 49.858 78.484 1.00 39.69 450 ALA D N 1
ATOM 1440 C CA . ALA D 1 21 ? 60.936 48.871 77.451 1.00 42.09 450 ALA D CA 1
ATOM 1441 C C . ALA D 1 21 ? 60.993 49.511 76.036 1.00 39.23 450 ALA D C 1
ATOM 1442 O O . ALA D 1 21 ? 61.277 48.836 75.062 1.00 42.87 450 ALA D O 1
ATOM 1444 N N . LEU D 1 22 ? 60.732 50.795 75.938 1.00 36.74 451 LEU D N 1
ATOM 1445 C CA . LEU D 1 22 ? 60.869 51.505 74.661 1.00 36.98 451 LEU D CA 1
ATOM 1446 C C . LEU D 1 22 ? 62.301 51.592 74.129 1.00 41.24 451 LEU D C 1
ATOM 1447 O O . LEU D 1 22 ? 62.503 51.639 72.919 1.00 39.48 451 LEU D O 1
ATOM 1452 N N . ASP D 1 23 ? 63.288 51.614 75.021 1.00 38.38 452 ASP D N 1
ATOM 1453 C CA . ASP D 1 23 ? 64.683 51.778 74.612 1.00 41.30 452 ASP D CA 1
ATOM 1454 C C . ASP D 1 23 ? 65.183 50.708 73.634 1.00 42.82 452 ASP D C 1
ATOM 1455 O O . ASP D 1 23 ? 65.660 51.048 72.577 1.00 40.63 452 ASP D O 1
ATOM 1460 N N . PRO D 1 24 ? 65.047 49.414 73.971 1.00 45.93 453 PRO D N 1
ATOM 1461 C CA . PRO D 1 24 ? 65.490 48.425 72.993 1.00 48.27 453 PRO D CA 1
ATOM 1462 C C . PRO D 1 24 ? 64.649 48.368 71.717 1.00 46.39 453 PRO D C 1
ATOM 1463 O O . PRO D 1 24 ? 65.144 47.948 70.676 1.00 44.51 453 PRO D O 1
ATOM 1467 N N . MET D 1 25 ? 63.397 48.773 71.807 1.00 45.39 454 MET D N 1
ATOM 1468 C CA . MET D 1 25 ? 62.546 48.836 70.615 1.00 46.01 454 MET D CA 1
ATOM 1469 C C . MET D 1 25 ? 63.065 49.897 69.644 1.00 42.63 454 MET D C 1
ATOM 1470 O O . MET D 1 25 ? 63.153 49.648 68.451 1.00 41.75 454 MET D O 1
ATOM 1475 N N . MET D 1 26 ? 63.386 51.084 70.154 1.00 40.59 455 MET D N 1
ATOM 1476 C CA . MET D 1 26 ? 63.897 52.135 69.304 1.00 37.58 455 MET D CA 1
ATOM 1477 C C . MET D 1 26 ? 65.226 51.686 68.684 1.00 40.24 455 MET D C 1
ATOM 1478 O O . MET D 1 26 ? 65.462 51.906 67.491 1.00 37.51 455 MET D O 1
ATOM 1483 N N . GLU D 1 27 ? 66.109 51.107 69.487 1.00 41.24 456 GLU D N 1
ATOM 1484 C CA . GLU D 1 27 ? 67.394 50.600 68.979 1.00 43.97 456 GLU D CA 1
ATOM 1485 C C . GLU D 1 27 ? 67.207 49.613 67.841 1.00 43.38 456 GLU D C 1
ATOM 1486 O O . GLU D 1 27 ? 67.957 49.645 66.867 1.00 41.63 456 GLU D O 1
ATOM 1492 N N . GLN D 1 28 ? 66.272 48.691 68.008 1.00 42.57 457 GLN D N 1
ATOM 1493 C CA . GLN D 1 28 ? 66.011 47.705 66.970 1.00 45.98 457 GLN D CA 1
ATOM 1494 C C . GLN D 1 28 ? 65.576 48.378 65.640 1.00 40.49 457 GLN D C 1
ATOM 1495 O O . GLN D 1 28 ? 66.032 48.009 64.567 1.00 40.78 457 GLN D O 1
ATOM 1501 N N . GLU D 1 29 ? 64.704 49.365 65.721 1.00 37.21 458 GLU D N 1
ATOM 1502 C CA . GLU D 1 29 ? 64.252 50.088 64.508 1.00 36.44 458 GLU D CA 1
ATOM 1503 C C . GLU D 1 29 ? 65.399 50.832 63.821 1.00 33.94 458 GLU D C 1
ATOM 1504 O O . GLU D 1 29 ? 65.502 50.838 62.617 1.00 32.04 458 GLU D O 1
ATOM 1510 N N . ILE D 1 30 ? 66.268 51.448 64.610 1.00 34.88 459 ILE D N 1
ATOM 1511 C CA . ILE D 1 30 ? 67.428 52.125 64.070 1.00 36.27 459 ILE D CA 1
ATOM 1512 C C . ILE D 1 30 ? 68.344 51.130 63.372 1.00 39.37 459 ILE D C 1
ATOM 1513 O O . ILE D 1 30 ? 68.844 51.399 62.249 1.00 37.32 459 ILE D O 1
ATOM 1518 N N . GLU D 1 31 ? 68.563 49.987 64.004 1.00 41.72 460 GLU D N 1
ATOM 1519 C CA . GLU D 1 31 ? 69.369 48.937 63.388 1.00 44.07 460 GLU D CA 1
ATOM 1520 C C . GLU D 1 31 ? 68.764 48.444 62.069 1.00 41.94 460 GLU D C 1
ATOM 1521 O O . GLU D 1 31 ? 69.499 48.210 61.121 1.00 39.40 460 GLU D O 1
ATOM 1527 N N . GLU D 1 32 ? 67.445 48.344 61.983 1.00 39.18 461 GLU D N 1
ATOM 1528 C CA . GLU D 1 32 ? 66.819 47.957 60.730 1.00 41.05 461 GLU D CA 1
ATOM 1529 C C . GLU D 1 32 ? 67.015 48.987 59.626 1.00 35.62 461 GLU D C 1
ATOM 1530 O O . GLU D 1 32 ? 67.212 48.636 58.485 1.00 34.47 461 GLU D O 1
ATOM 1536 N N . ILE D 1 33 ? 66.992 50.266 59.981 1.00 32.98 462 ILE D N 1
ATOM 1537 C CA . ILE D 1 33 ? 67.326 51.294 59.025 1.00 33.30 462 ILE D CA 1
ATOM 1538 C C . ILE D 1 33 ? 68.773 51.189 58.569 1.00 33.60 462 ILE D C 1
ATOM 1539 O O . ILE D 1 33 ? 69.044 51.288 57.359 1.00 32.13 462 ILE D O 1
ATOM 1544 N N . ARG D 1 34 ? 69.690 50.936 59.478 1.00 35.13 463 ARG D N 1
ATOM 1545 C CA A ARG D 1 34 ? 71.101 50.787 59.086 0.70 38.29 463 ARG D CA 1
ATOM 1546 C CA B ARG D 1 34 ? 71.105 50.793 59.095 0.30 37.71 463 ARG D CA 1
ATOM 1547 C C . ARG D 1 34 ? 71.304 49.637 58.121 1.00 40.34 463 ARG D C 1
ATOM 1548 O O . ARG D 1 34 ? 72.047 49.771 57.155 1.00 36.30 463 ARG D O 1
ATOM 1563 N N . GLN D 1 35 ? 70.597 48.531 58.360 1.00 40.75 464 GLN D N 1
ATOM 1564 C CA . GLN D 1 35 ? 70.678 47.371 57.479 1.00 45.00 464 GLN D CA 1
ATOM 1565 C C . GLN D 1 35 ? 70.114 47.644 56.121 1.00 42.09 464 GLN D C 1
ATOM 1566 O O . GLN D 1 35 ? 70.656 47.192 55.118 1.00 41.27 464 GLN D O 1
ATOM 1572 N N . LYS D 1 36 ? 69.011 48.389 56.064 1.00 37.77 465 LYS D N 1
ATOM 1573 C CA . LYS D 1 36 ? 68.427 48.733 54.802 1.00 36.51 465 LYS D CA 1
ATOM 1574 C C . LYS D 1 36 ? 69.454 49.516 53.968 1.00 34.15 465 LYS D C 1
ATOM 1575 O O . LYS D 1 36 ? 69.591 49.291 52.760 1.00 34.05 465 LYS D O 1
ATOM 1581 N N . TYR D 1 37 ? 70.091 50.512 54.572 1.00 32.08 466 TYR D N 1
ATOM 1582 C CA . TYR D 1 37 ? 70.996 51.372 53.839 1.00 32.54 466 TYR D CA 1
ATOM 1583 C C . TYR D 1 37 ? 72.297 50.635 53.506 1.00 35.34 466 TYR D C 1
ATOM 1584 O O . TYR D 1 37 ? 72.881 50.877 52.456 1.00 35.50 466 TYR D O 1
ATOM 1593 N N . GLN D 1 38 ? 72.675 49.692 54.318 1.00 38.41 467 GLN D N 1
ATOM 1594 C CA . GLN D 1 38 ? 73.820 48.835 53.957 1.00 45.01 467 GLN D CA 1
ATOM 1595 C C . GLN D 1 38 ? 73.545 48.045 52.681 1.00 45.41 467 GLN D C 1
ATOM 1596 O O . GLN D 1 38 ? 74.394 47.996 51.809 1.00 47.78 467 GLN D O 1
ATOM 1602 N N . SER D 1 39 ? 72.346 47.482 52.552 1.00 43.50 468 SER D N 1
ATOM 1603 C CA . SER D 1 39 ? 71.986 46.795 51.324 1.00 47.57 468 SER D CA 1
ATOM 1604 C C . SER 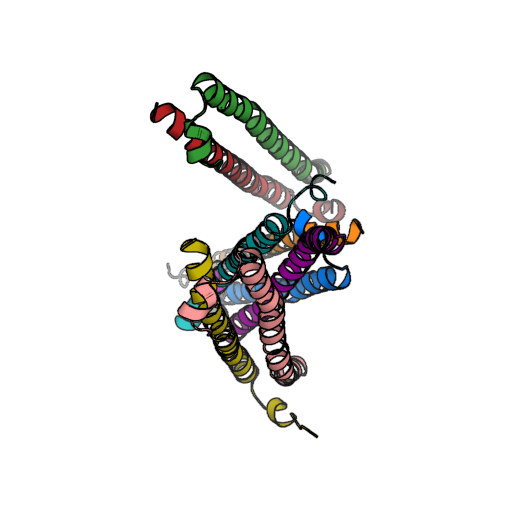D 1 39 ? 71.953 47.684 50.119 1.00 45.82 468 SER D C 1
ATOM 1605 O O . SER D 1 39 ? 72.365 47.274 49.065 1.00 46.74 468 SER D O 1
ATOM 1608 N N . LYS D 1 40 ? 71.459 48.911 50.282 1.00 44.45 469 LYS D N 1
ATOM 1609 C CA . LYS D 1 40 ? 71.464 49.856 49.194 1.00 43.23 469 LYS D CA 1
ATOM 1610 C C . LYS D 1 40 ? 72.857 50.236 48.761 1.00 43.07 469 LYS D C 1
ATOM 1611 O O . LYS D 1 40 ? 73.108 50.347 47.547 1.00 45.35 469 LYS D O 1
ATOM 1617 N N . ARG D 1 41 ? 73.758 50.435 49.716 1.00 42.36 470 ARG D N 1
ATOM 1618 C CA . ARG D 1 41 ? 75.118 50.869 49.413 1.00 42.87 470 ARG D CA 1
ATOM 1619 C C . ARG D 1 41 ? 75.897 49.804 48.651 1.00 48.08 470 ARG D C 1
ATOM 1620 O O . ARG D 1 41 ? 76.736 50.121 47.794 1.00 47.24 470 ARG D O 1
ATOM 1628 N N . GLN D 1 42 ? 75.635 48.546 48.961 1.00 50.41 471 GLN D N 1
ATOM 1629 C CA . GLN D 1 42 ? 76.519 47.471 48.516 1.00 54.54 471 GLN D CA 1
ATOM 1630 C C . GLN D 1 42 ? 76.772 47.390 47.010 1.00 52.26 471 GLN D C 1
ATOM 1631 O O . GLN D 1 42 ? 77.919 47.340 46.585 1.00 55.18 471 GLN D O 1
ATOM 1637 N N . PRO D 1 43 ? 75.706 47.344 46.183 1.00 51.51 472 PRO D N 1
ATOM 1638 C CA . PRO D 1 43 ? 75.976 47.269 44.738 1.00 49.69 472 PRO D CA 1
ATOM 1639 C C . PRO D 1 43 ? 76.680 48.496 44.191 1.00 50.60 472 PRO D C 1
ATOM 1640 O O . PRO D 1 43 ? 77.415 48.407 43.198 1.00 53.91 472 PRO D O 1
ATOM 1644 N N . ILE D 1 44 ? 76.461 49.649 44.823 1.00 47.81 473 ILE D N 1
ATOM 1645 C CA . ILE D 1 44 ? 77.123 50.874 44.402 1.00 43.33 473 ILE D CA 1
ATOM 1646 C C . ILE D 1 44 ? 78.608 50.766 44.720 1.00 45.65 473 ILE D C 1
ATOM 1647 O O . ILE D 1 44 ? 79.443 51.113 43.881 1.00 45.45 473 ILE D O 1
ATOM 1652 N N . LEU D 1 45 ? 78.942 50.283 45.917 1.00 47.77 474 LEU D N 1
ATOM 1653 C CA . LEU D 1 45 ? 80.355 50.099 46.307 1.00 48.77 474 LEU D CA 1
ATOM 1654 C C . LEU D 1 45 ? 81.012 49.067 45.431 1.00 51.46 474 LEU D C 1
ATOM 1655 O O . LEU D 1 45 ? 82.155 49.238 45.021 1.00 55.40 474 LEU D O 1
ATOM 1660 N N . ASP D 1 46 ? 80.294 47.990 45.134 1.00 53.22 475 ASP D N 1
ATOM 1661 C CA . ASP D 1 46 ? 80.825 46.968 44.249 1.00 57.57 475 ASP D CA 1
ATOM 1662 C C . ASP D 1 46 ? 81.137 47.554 42.861 1.00 57.16 475 ASP D C 1
ATOM 1663 O O . ASP D 1 46 ? 82.144 47.229 42.253 1.00 60.58 475 ASP D O 1
ATOM 1668 N N . ALA D 1 47 ? 80.261 48.416 42.358 1.00 52.44 476 ALA D N 1
ATOM 1669 C CA . ALA D 1 47 ? 80.455 49.027 41.045 1.00 50.00 476 ALA D CA 1
ATOM 1670 C C . ALA D 1 47 ? 81.659 49.948 41.026 1.00 52.40 476 ALA D C 1
ATOM 1671 O O . ALA D 1 47 ? 82.410 49.955 40.054 1.00 58.58 476 ALA D O 1
ATOM 1673 N N . ILE D 1 48 ? 81.878 50.699 42.112 1.00 50.24 477 ILE D N 1
ATOM 1674 C CA . ILE D 1 48 ? 83.055 51.554 42.234 1.00 50.00 477 ILE D CA 1
ATOM 1675 C C . ILE D 1 48 ? 84.334 50.689 42.265 1.00 57.03 477 ILE D C 1
ATOM 1676 O O . ILE D 1 48 ? 85.251 50.904 41.490 1.00 57.16 477 ILE D O 1
ATOM 1681 N N . GLU D 1 49 ? 84.332 49.695 43.138 1.00 62.03 478 GLU D N 1
ATOM 1682 C CA . GLU D 1 49 ? 85.426 48.722 43.264 1.00 71.99 478 GLU D CA 1
ATOM 1683 C C . GLU D 1 49 ? 85.823 48.034 41.951 1.00 70.39 478 GLU D C 1
ATOM 1684 O O . GLU D 1 49 ? 86.990 47.744 41.735 1.00 73.90 478 GLU D O 1
ATOM 1690 N N . ALA D 1 50 ? 84.843 47.750 41.100 1.00 67.66 479 ALA D N 1
ATOM 1691 C CA . ALA D 1 50 ? 85.071 46.990 39.876 1.00 70.62 479 ALA D CA 1
ATOM 1692 C C . ALA D 1 50 ? 85.662 47.826 38.751 1.00 74.02 479 ALA D C 1
ATOM 1693 O O . ALA D 1 50 ? 85.912 47.303 37.656 1.00 82.61 479 ALA D O 1
ATOM 1695 N N . LYS D 1 51 ? 85.917 49.102 38.991 1.00 72.25 480 LYS D N 1
ATOM 1696 C CA . LYS D 1 51 ? 86.258 49.995 37.891 1.00 73.29 480 LYS D CA 1
ATOM 1697 C C . LYS D 1 51 ? 87.654 49.648 37.378 1.00 79.79 480 LYS D C 1
ATOM 1698 O O . LYS D 1 51 ? 88.449 49.109 38.129 1.00 81.22 480 LYS D O 1
ATOM 1705 N N . SER E 1 1 ? 58.024 34.804 61.378 1.00 101.74 -1 SER E N 1
ATOM 1706 C CA . SER E 1 1 ? 57.562 33.535 62.000 1.00 93.33 -1 SER E CA 1
ATOM 1707 C C . SER E 1 1 ? 57.732 33.558 63.524 1.00 89.91 -1 SER E C 1
ATOM 1708 O O . SER E 1 1 ? 58.472 34.370 64.088 1.00 89.67 -1 SER E O 1
ATOM 1711 N N . MET E 1 2 ? 57.042 32.649 64.179 1.00 78.90 0 MET E N 1
ATOM 1712 C CA . MET E 1 2 ? 57.012 32.599 65.640 1.00 74.27 0 MET E CA 1
ATOM 1713 C C . MET E 1 2 ? 58.181 31.841 66.245 1.00 74.40 0 MET E C 1
ATOM 1714 O O . MET E 1 2 ? 58.909 31.157 65.543 1.00 70.82 0 MET E O 1
ATOM 1719 N N . ASP E 1 3 ? 58.336 31.962 67.556 1.00 73.26 432 ASP E N 1
ATOM 1720 C CA . ASP E 1 3 ? 59.469 31.375 68.252 1.00 73.02 432 ASP E CA 1
ATOM 1721 C C . ASP E 1 3 ? 59.169 29.908 68.494 1.00 66.11 432 ASP E C 1
ATOM 1722 O O . ASP E 1 3 ? 58.153 29.546 69.075 1.00 61.24 432 ASP E O 1
ATOM 1727 N N . TYR E 1 4 ? 60.050 29.066 67.983 1.00 71.17 433 TYR E N 1
ATOM 1728 C CA . TYR E 1 4 ? 59.946 27.620 68.152 1.00 73.89 433 TYR E CA 1
ATOM 1729 C C . TYR E 1 4 ? 59.874 27.242 69.657 1.00 67.81 433 TYR E C 1
ATOM 1730 O O . TYR E 1 4 ? 59.135 26.331 70.060 1.00 65.57 433 TYR E O 1
ATOM 1739 N N . GLU E 1 5 ? 60.629 27.961 70.481 1.00 65.98 434 GLU E N 1
ATOM 1740 C CA . GLU E 1 5 ? 60.661 27.670 71.895 1.00 68.83 434 GLU E CA 1
ATOM 1741 C C . GLU E 1 5 ? 59.288 27.914 72.539 1.00 61.22 434 GLU E C 1
ATOM 1742 O O . GLU E 1 5 ? 58.973 27.284 73.534 1.00 59.66 434 GLU E O 1
ATOM 1748 N N . PHE E 1 6 ? 58.534 28.878 72.014 1.00 57.23 435 PHE E N 1
ATOM 1749 C CA . PHE E 1 6 ? 57.153 29.135 72.457 1.00 54.15 435 PHE E CA 1
ATOM 1750 C C . PHE E 1 6 ? 56.191 28.071 71.914 1.00 52.92 435 PHE E C 1
ATOM 1751 O O . PHE E 1 6 ? 55.449 27.461 72.690 1.00 48.27 435 PHE E O 1
ATOM 1759 N N . LEU E 1 7 ? 56.323 27.744 70.625 1.00 53.04 436 LEU E N 1
ATOM 1760 C CA . LEU E 1 7 ? 55.375 26.828 69.953 1.00 51.55 436 LEU E CA 1
ATOM 1761 C C . LEU E 1 7 ? 55.511 25.411 70.465 1.00 52.52 436 LEU E C 1
ATOM 1762 O O . LEU E 1 7 ? 54.543 24.655 70.494 1.00 52.65 436 LEU E O 1
ATOM 1767 N N . LYS E 1 8 ? 56.706 25.079 70.929 1.00 57.83 437 LYS E N 1
ATOM 1768 C CA . LYS E 1 8 ? 57.033 23.717 71.362 1.00 64.27 437 LYS E CA 1
ATOM 1769 C C . LYS E 1 8 ? 56.177 23.242 72.535 1.00 61.53 437 LYS E C 1
ATOM 1770 O O . LYS E 1 8 ? 55.909 22.046 72.668 1.00 57.48 437 LYS E O 1
ATOM 1773 N N . SER E 1 9 ? 55.707 24.183 73.352 1.00 59.67 438 SER E N 1
ATOM 1774 C CA . SER E 1 9 ? 54.866 23.868 74.520 1.00 56.46 438 SER E CA 1
ATOM 1775 C C . SER E 1 9 ? 53.360 23.832 74.206 1.00 53.38 438 SER E C 1
ATOM 1776 O O . SER E 1 9 ? 52.548 23.497 75.069 1.00 53.16 438 SER E O 1
ATOM 1779 N N . TRP E 1 10 ? 52.965 24.202 72.976 1.00 49.38 439 TRP E N 1
ATOM 1780 C CA . TRP E 1 10 ? 51.547 24.201 72.607 1.00 43.77 439 TRP E CA 1
ATOM 1781 C C . TRP E 1 10 ? 51.058 22.802 72.439 1.00 45.35 439 TRP E C 1
ATOM 1782 O O . TRP E 1 10 ? 51.826 21.916 72.057 1.00 44.11 439 TRP E O 1
ATOM 1793 N N . THR E 1 11 ? 49.763 22.609 72.626 1.00 46.77 440 THR E N 1
ATOM 1794 C CA . THR E 1 11 ? 49.160 21.326 72.275 1.00 50.99 440 THR E CA 1
ATOM 1795 C C . THR E 1 11 ? 49.154 21.118 70.741 1.00 51.12 440 THR E C 1
ATOM 1796 O O . THR E 1 11 ? 49.197 22.071 69.948 1.00 47.06 440 THR E O 1
ATOM 1800 N N . VAL E 1 12 ? 49.087 19.864 70.328 1.00 52.80 441 VAL E N 1
ATOM 1801 C CA . VAL E 1 12 ? 48.980 19.515 68.919 1.00 52.86 441 VAL E CA 1
ATOM 1802 C C . VAL E 1 12 ? 47.727 20.160 68.338 1.00 50.81 441 VAL E C 1
ATOM 1803 O O . VAL E 1 12 ? 47.747 20.655 67.203 1.00 48.76 441 VAL E O 1
ATOM 1807 N N . GLU E 1 13 ? 46.643 20.157 69.095 1.00 49.04 442 GLU E N 1
ATOM 1808 C CA . GLU E 1 13 ? 45.414 20.755 68.618 1.00 53.71 442 GLU E CA 1
ATOM 1809 C C . GLU E 1 13 ? 45.585 22.228 68.298 1.00 48.53 442 GLU E C 1
ATOM 1810 O O . GLU E 1 13 ? 45.100 22.687 67.276 1.00 46.43 442 GLU E O 1
ATOM 1816 N N . ASP E 1 14 ? 46.281 22.960 69.174 1.00 44.79 443 ASP E N 1
ATOM 1817 C CA . ASP E 1 14 ? 46.530 24.374 68.956 1.00 44.01 443 ASP E CA 1
ATOM 1818 C C . ASP E 1 14 ? 47.472 24.635 67.775 1.00 40.86 443 ASP E C 1
ATOM 1819 O O . ASP E 1 14 ? 47.270 25.587 67.041 1.00 36.75 443 ASP E O 1
ATOM 1824 N N . LEU E 1 15 ? 48.509 23.830 67.635 1.00 38.97 444 LEU E N 1
ATOM 1825 C CA . LEU E 1 15 ? 49.413 23.956 66.519 1.00 41.16 444 LEU E CA 1
ATOM 1826 C C . LEU E 1 15 ? 48.692 23.714 65.184 1.00 41.80 444 LEU E C 1
ATOM 1827 O O . LEU E 1 15 ? 48.890 24.465 64.225 1.00 37.69 444 LEU E O 1
ATOM 1832 N N . GLN E 1 16 ? 47.829 22.700 65.136 1.00 41.99 445 GLN E N 1
ATOM 1833 C CA . GLN E 1 16 ? 47.100 22.382 63.932 1.00 43.27 445 GLN E CA 1
ATOM 1834 C C . GLN E 1 16 ? 46.128 23.473 63.601 1.00 42.04 445 GLN E C 1
ATOM 1835 O O . GLN E 1 16 ? 45.932 23.822 62.427 1.00 38.31 445 GLN E O 1
ATOM 1841 N N . LYS E 1 17 ? 45.547 24.047 64.632 1.00 41.49 446 LYS E N 1
ATOM 1842 C CA . LYS E 1 17 ? 44.608 25.136 64.438 1.00 42.13 446 LYS E CA 1
ATOM 1843 C C . LYS E 1 17 ? 45.274 26.351 63.821 1.00 38.52 446 LYS E C 1
ATOM 1844 O O . LYS E 1 17 ? 44.710 26.993 62.963 1.00 34.87 446 LYS E O 1
ATOM 1850 N N . ARG E 1 18 ? 46.472 26.671 64.276 1.00 35.48 447 ARG E N 1
ATOM 1851 C CA . ARG E 1 18 ? 47.208 27.758 63.721 1.00 34.66 447 ARG E CA 1
ATOM 1852 C C . ARG E 1 18 ? 47.555 27.489 62.235 1.00 36.22 447 ARG E C 1
ATOM 1853 O O . ARG E 1 18 ? 47.374 28.380 61.395 1.00 34.51 447 ARG E O 1
ATOM 1861 N N . LEU E 1 19 ? 48.019 26.285 61.914 1.00 34.92 448 LEU E N 1
ATOM 1862 C CA . LEU E 1 19 ? 48.289 25.925 60.511 1.00 37.21 448 LEU E CA 1
ATOM 1863 C C . LEU E 1 19 ? 47.065 26.121 59.673 1.00 34.73 448 LEU E C 1
ATOM 1864 O O . LEU E 1 19 ? 47.139 26.703 58.586 1.00 34.78 448 LEU E O 1
ATOM 1869 N N . LEU E 1 20 ? 45.923 25.682 60.198 1.00 34.28 449 LEU E N 1
ATOM 1870 C CA . LEU E 1 20 ? 44.700 25.768 59.455 1.00 35.53 449 LEU E CA 1
ATOM 1871 C C . LEU E 1 20 ? 44.285 27.216 59.238 1.00 35.43 449 LEU E C 1
ATOM 1872 O O . LEU E 1 20 ? 43.803 27.547 58.170 1.00 36.61 449 LEU E O 1
ATOM 1877 N N . ALA E 1 21 ? 44.525 28.067 60.214 1.00 33.38 450 ALA E N 1
ATOM 1878 C CA . ALA E 1 21 ? 44.162 29.468 60.098 1.00 34.89 450 ALA E CA 1
ATOM 1879 C C . ALA E 1 21 ? 45.006 30.228 59.053 1.00 30.94 450 ALA E C 1
ATOM 1880 O O . ALA E 1 21 ? 44.518 31.123 58.391 1.00 31.34 450 ALA E O 1
ATOM 1882 N N . LEU E 1 22 ? 46.243 29.797 58.851 1.00 31.64 451 LEU E N 1
ATOM 1883 C CA . LEU E 1 22 ? 47.108 30.346 57.800 1.00 32.52 451 LEU E CA 1
ATOM 1884 C C . LEU E 1 22 ? 46.646 30.039 56.355 1.00 34.32 451 LEU E C 1
ATOM 1885 O O . LEU E 1 22 ? 46.863 30.873 55.443 1.00 33.12 451 LEU E O 1
ATOM 1890 N N . ASP E 1 23 ? 45.990 28.892 56.129 1.00 35.33 452 ASP E N 1
ATOM 1891 C CA . ASP E 1 23 ? 45.542 28.534 54.776 1.00 36.40 452 ASP E CA 1
ATOM 1892 C C . ASP E 1 23 ? 44.675 29.610 54.107 1.00 33.81 452 ASP E C 1
ATOM 1893 O O . ASP E 1 23 ? 44.993 30.038 52.987 1.00 35.76 452 ASP E O 1
ATOM 1898 N N . PRO E 1 24 ? 43.561 30.041 54.738 1.00 34.12 453 PRO E N 1
ATOM 1899 C CA . PRO E 1 24 ? 42.743 31.035 54.004 1.00 35.18 453 PRO E CA 1
ATOM 1900 C C . PRO E 1 24 ? 43.433 32.396 53.894 1.00 33.26 453 PRO E C 1
ATOM 1901 O O . PRO E 1 24 ? 43.113 33.165 52.983 1.00 33.31 453 PRO E O 1
ATOM 1905 N N . MET E 1 25 ? 44.352 32.683 54.809 1.00 32.26 454 MET E N 1
ATOM 1906 C CA . MET E 1 25 ? 45.113 33.939 54.720 1.00 33.51 454 MET E CA 1
ATOM 1907 C C . MET E 1 25 ? 46.029 33.979 53.506 1.00 32.49 454 MET E C 1
ATOM 1908 O O . MET E 1 25 ? 46.018 34.956 52.735 1.00 28.39 454 MET E O 1
ATOM 1913 N N . MET E 1 26 ? 46.759 32.891 53.274 1.00 32.06 455 MET E N 1
ATOM 1914 C CA . MET E 1 26 ? 47.588 32.794 52.079 1.00 30.23 455 MET E CA 1
ATOM 1915 C C . MET E 1 26 ? 46.753 32.853 50.790 1.00 31.18 455 MET E C 1
ATOM 1916 O O . MET E 1 26 ? 47.111 33.553 49.842 1.00 29.25 455 MET E O 1
ATOM 1921 N N . GLU E 1 27 ? 45.654 32.092 50.743 1.00 33.20 456 GLU E N 1
ATOM 1922 C CA . GLU E 1 27 ? 44.763 32.110 49.562 1.00 34.44 456 GLU E CA 1
ATOM 1923 C C . GLU E 1 27 ? 44.247 33.505 49.244 1.00 30.87 456 GLU E C 1
ATOM 1924 O O . GLU E 1 27 ? 44.190 33.906 48.083 1.00 30.10 456 GLU E O 1
ATOM 1930 N N . GLN E 1 28 ? 43.855 34.249 50.272 1.00 29.65 457 GLN E N 1
ATOM 1931 C CA A GLN E 1 28 ? 43.365 35.606 50.073 0.70 30.45 457 GLN E CA 1
ATOM 1932 C CA B GLN E 1 28 ? 43.371 35.599 50.064 0.30 30.35 457 GLN E CA 1
ATOM 1933 C C . GLN E 1 28 ? 44.455 36.507 49.418 1.00 29.50 457 GLN E C 1
ATOM 1934 O O . GLN E 1 28 ? 44.169 37.283 48.530 1.00 28.52 457 GLN E O 1
ATOM 1945 N N . GLU E 1 29 ? 45.672 36.428 49.906 1.00 28.52 458 GLU E N 1
ATOM 1946 C CA . GLU E 1 29 ? 46.769 37.248 49.379 1.00 27.18 458 GLU E CA 1
ATOM 1947 C C . GLU E 1 29 ? 47.061 36.897 47.911 1.00 28.73 458 GLU E C 1
ATOM 1948 O O . GLU E 1 29 ? 47.273 37.774 47.105 1.00 26.49 458 GLU E O 1
ATOM 1954 N N . ILE E 1 30 ? 47.041 35.605 47.576 1.00 29.54 459 ILE E N 1
ATOM 1955 C CA . ILE E 1 30 ? 47.224 35.179 46.208 1.00 31.51 459 ILE E CA 1
ATOM 1956 C C . ILE E 1 30 ? 46.113 35.729 45.318 1.00 32.01 459 ILE E C 1
ATOM 1957 O O . ILE E 1 30 ? 46.375 36.223 44.200 1.00 30.82 459 ILE E O 1
ATOM 1962 N N . GLU E 1 31 ? 44.866 35.647 45.792 1.00 33.04 460 GLU E N 1
ATOM 1963 C CA . GLU E 1 31 ? 43.734 36.189 45.022 1.00 35.03 460 GLU E CA 1
ATOM 1964 C C . GLU E 1 31 ? 43.857 37.687 44.806 1.00 31.89 460 GLU E C 1
ATOM 1965 O O . GLU E 1 31 ? 43.571 38.195 43.713 1.00 31.68 460 GLU E O 1
ATOM 1971 N N . GLU E 1 32 ? 44.356 38.393 45.784 1.00 28.07 461 GLU E N 1
ATOM 1972 C CA . GLU E 1 32 ? 44.569 39.865 45.600 1.00 28.87 461 GLU E CA 1
ATOM 1973 C C . GLU E 1 32 ? 45.665 40.153 44.586 1.00 27.75 461 GLU E C 1
ATOM 1974 O O . GLU E 1 32 ? 45.587 41.115 43.853 1.00 28.78 461 GLU E O 1
ATOM 1980 N N . ILE E 1 33 ? 46.695 39.300 44.527 1.00 27.17 462 ILE E N 1
ATOM 1981 C CA . ILE E 1 33 ? 47.733 39.443 43.490 1.00 27.78 462 ILE E CA 1
ATOM 1982 C C . ILE E 1 33 ? 47.135 39.201 42.097 1.00 29.07 462 ILE E C 1
ATOM 1983 O O . ILE E 1 33 ? 47.397 39.939 41.178 1.00 29.53 462 ILE E O 1
ATOM 1988 N N . ARG E 1 34 ? 46.295 38.177 41.966 1.00 30.33 463 ARG E N 1
ATOM 1989 C CA . ARG E 1 34 ? 45.620 37.925 40.708 1.00 33.86 463 ARG E CA 1
ATOM 1990 C C . ARG E 1 34 ? 44.777 39.127 40.255 1.00 32.77 463 ARG E C 1
ATOM 1991 O O . ARG E 1 34 ? 44.776 39.480 39.064 1.00 34.62 463 ARG E O 1
ATOM 1999 N N . GLN E 1 35 ? 44.092 39.765 41.193 1.00 32.84 464 GLN E N 1
ATOM 2000 C CA . GLN E 1 35 ? 43.288 40.976 40.860 1.00 36.14 464 GLN E CA 1
ATOM 2001 C C . GLN E 1 35 ? 44.146 42.177 40.477 1.00 33.39 464 GLN E C 1
ATOM 2002 O O . GLN E 1 35 ? 43.833 42.942 39.564 1.00 34.62 464 GLN E O 1
ATOM 2008 N N . LYS E 1 36 ? 45.279 42.307 41.141 1.00 34.82 465 LYS E N 1
ATOM 2009 C CA . LYS E 1 36 ? 46.236 43.369 40.780 1.00 35.26 465 LYS E CA 1
ATOM 2010 C C . LYS E 1 36 ? 46.713 43.198 39.326 1.00 32.80 465 LYS E C 1
ATOM 2011 O O . LYS E 1 36 ? 46.790 44.171 38.563 1.00 33.08 465 LYS E O 1
ATOM 2017 N N . TYR E 1 37 ? 47.036 41.970 38.921 1.00 31.96 466 TYR E N 1
ATOM 2018 C CA . TYR E 1 37 ? 47.543 41.763 37.577 1.00 32.71 466 TYR E CA 1
ATOM 2019 C C . TYR E 1 37 ? 46.432 41.897 36.515 1.00 37.05 466 TYR E C 1
ATOM 2020 O O . TYR E 1 37 ? 46.695 42.294 35.399 1.00 35.83 466 TYR E O 1
ATOM 2029 N N . GLN E 1 38 ? 45.212 41.558 36.879 1.00 39.52 467 GLN E N 1
ATOM 2030 C CA . GLN E 1 38 ? 44.099 41.798 35.975 1.00 44.22 467 GLN E CA 1
ATOM 2031 C C . GLN E 1 38 ? 43.974 43.284 35.666 1.00 45.02 467 GLN E C 1
ATOM 2032 O O . GLN E 1 38 ? 43.802 43.669 34.502 1.00 47.72 467 GLN E O 1
ATOM 2038 N N . SER E 1 39 ? 44.155 44.135 36.656 1.00 45.73 468 SER E N 1
ATOM 2039 C CA . SER E 1 39 ? 44.129 45.578 36.388 1.00 47.27 468 SER E CA 1
ATOM 2040 C C . SER E 1 39 ? 45.282 46.048 35.542 1.00 49.77 468 SER E C 1
ATOM 2041 O O . SER E 1 39 ? 45.120 46.932 34.706 1.00 50.09 468 SER E O 1
ATOM 2044 N N . LYS E 1 40 ? 46.461 45.483 35.752 1.00 46.22 469 LYS E N 1
ATOM 2045 C CA . LYS E 1 40 ? 47.615 45.840 34.907 1.00 48.37 469 LYS E CA 1
ATOM 2046 C C . LYS E 1 40 ? 47.483 45.389 33.429 1.00 47.29 469 LYS E C 1
ATOM 2047 O O . LYS E 1 40 ? 47.851 46.126 32.516 1.00 51.85 469 LYS E O 1
ATOM 2053 N N . ARG E 1 41 ? 46.879 44.222 33.216 1.00 44.15 470 ARG E N 1
ATOM 2054 C CA . ARG E 1 41 ? 46.657 43.726 31.865 1.00 45.28 470 ARG E CA 1
ATOM 2055 C C . ARG E 1 41 ? 45.676 44.590 31.063 1.00 49.76 470 ARG E C 1
ATOM 2056 O O . ARG E 1 41 ? 45.818 44.735 29.839 1.00 49.10 470 ARG E O 1
ATOM 2064 N N . GLN E 1 42 ? 44.684 45.144 31.734 1.00 52.63 471 GLN E N 1
ATOM 2065 C CA . GLN E 1 42 ? 43.537 45.721 31.034 1.00 57.44 471 GLN E CA 1
ATOM 2066 C C . GLN E 1 42 ? 43.862 46.803 30.002 1.00 59.11 471 GLN E C 1
ATOM 2067 O O . GLN E 1 42 ? 43.420 46.716 28.871 1.00 58.58 471 GLN E O 1
ATOM 2073 N N . PRO E 1 43 ? 44.667 47.804 30.368 1.00 61.94 472 PRO E N 1
ATOM 2074 C CA . PRO E 1 43 ? 44.972 48.824 29.366 1.00 61.26 472 PRO E CA 1
ATOM 2075 C C . PRO E 1 43 ? 45.787 48.308 28.200 1.00 61.20 472 PRO E C 1
ATOM 2076 O O . PRO E 1 43 ? 45.691 48.854 27.093 1.00 61.17 472 PRO E O 1
ATOM 2080 N N . ILE E 1 44 ? 46.599 47.285 28.438 1.00 54.50 473 ILE E N 1
ATOM 2081 C CA . ILE E 1 44 ? 47.396 46.710 27.386 1.00 51.62 473 ILE E CA 1
ATOM 2082 C C . ILE E 1 44 ? 46.465 45.976 26.433 1.00 52.32 473 ILE E C 1
ATOM 2083 O O . ILE E 1 44 ? 46.602 46.109 25.222 1.00 54.84 473 ILE E O 1
ATOM 2088 N N . LEU E 1 45 ? 45.520 45.211 26.968 1.00 55.08 474 LEU E N 1
ATOM 2089 C CA . LEU E 1 45 ? 44.549 44.503 26.146 1.00 58.58 474 LEU E CA 1
ATOM 2090 C C . LEU E 1 45 ? 43.683 45.487 25.382 1.00 63.26 474 LEU E C 1
ATOM 2091 O O . LEU E 1 45 ? 43.371 45.258 24.222 1.00 67.69 474 LEU E O 1
ATOM 2096 N N . ASP E 1 46 ? 43.277 46.568 26.035 1.00 66.95 475 ASP E N 1
ATOM 2097 C CA . ASP E 1 46 ? 42.480 47.597 25.369 1.00 72.60 475 ASP E CA 1
ATOM 2098 C C . ASP E 1 46 ? 43.259 48.205 24.189 1.00 77.86 475 ASP E C 1
ATOM 2099 O O . ASP E 1 46 ? 42.694 48.432 23.135 1.00 79.76 475 ASP E O 1
ATOM 2104 N N . ALA E 1 47 ? 44.555 48.450 24.376 1.00 73.62 476 ALA E N 1
ATOM 2105 C CA . ALA E 1 47 ? 45.382 49.017 23.320 1.00 67.84 476 ALA E CA 1
ATOM 2106 C C . ALA E 1 47 ? 45.491 48.067 22.136 1.00 71.24 476 ALA E C 1
ATOM 2107 O O . ALA E 1 47 ? 45.467 48.510 21.000 1.00 71.72 476 ALA E O 1
ATOM 2109 N N . ILE E 1 48 ? 45.633 46.769 22.398 1.00 67.10 477 ILE E N 1
ATOM 2110 C CA . ILE E 1 48 ? 45.692 45.752 21.341 1.00 66.78 477 ILE E CA 1
ATOM 2111 C C . ILE E 1 48 ? 44.365 45.728 20.591 1.00 76.49 477 ILE E C 1
ATOM 2112 O O . ILE E 1 48 ? 44.323 45.863 19.360 1.00 80.63 477 ILE E O 1
ATOM 2117 N N . GLU E 1 49 ? 43.287 45.603 21.348 1.00 80.19 478 GLU E N 1
ATOM 2118 C CA . GLU E 1 49 ? 41.933 45.635 20.819 1.00 87.33 478 GLU E CA 1
ATOM 2119 C C . GLU E 1 49 ? 41.574 46.856 19.968 1.00 85.57 478 GLU E C 1
ATOM 2120 O O . GLU E 1 49 ? 40.793 46.734 19.037 1.00 88.27 478 GLU E O 1
ATOM 2126 N N . ALA E 1 50 ? 42.125 48.022 20.296 1.00 84.21 479 ALA E N 1
ATOM 2127 C CA . ALA E 1 50 ? 41.804 49.271 19.598 1.00 87.04 479 ALA E CA 1
ATOM 2128 C C . ALA E 1 50 ? 42.489 49.405 18.237 1.00 93.20 479 ALA E C 1
ATOM 2129 O O . ALA E 1 50 ? 42.417 50.462 17.594 1.00 94.31 479 ALA E O 1
ATOM 2131 N N . LYS E 1 51 ? 43.107 48.319 17.778 1.00 99.19 480 LYS E N 1
ATOM 2132 C CA . LYS E 1 51 ? 43.314 48.108 16.344 1.00 102.61 480 LYS E CA 1
ATOM 2133 C C . LYS E 1 51 ? 42.769 46.750 15.944 1.00 107.05 480 LYS E C 1
ATOM 2134 O O . LYS E 1 51 ? 42.091 46.642 14.926 1.00 119.25 480 LYS E O 1
ATOM 2140 N N . GLU F 1 5 ? 48.913 55.973 26.592 1.00 95.26 434 GLU F N 1
ATOM 2141 C CA . GLU F 1 5 ? 49.036 56.865 25.394 1.00 95.48 434 GLU F CA 1
ATOM 2142 C C . GLU F 1 5 ? 50.252 56.450 24.585 1.00 91.41 434 GLU F C 1
ATOM 2143 O O . GLU F 1 5 ? 50.211 56.393 23.372 1.00 87.21 434 GLU F O 1
ATOM 2145 N N . PHE F 1 6 ? 51.346 56.151 25.270 1.00 92.87 435 PHE F N 1
ATOM 2146 C CA . PHE F 1 6 ? 52.540 55.762 24.579 1.00 93.33 435 PHE F CA 1
ATOM 2147 C C . PHE F 1 6 ? 52.329 54.424 23.929 1.00 89.57 435 PHE F C 1
ATOM 2148 O O . PHE F 1 6 ? 53.065 54.138 23.019 1.00 95.02 435 PHE F O 1
ATOM 2156 N N . LEU F 1 7 ? 51.287 53.660 24.324 1.00 83.30 436 LEU F N 1
ATOM 2157 C CA . LEU F 1 7 ? 51.092 52.274 23.848 1.00 76.05 436 LEU F CA 1
ATOM 2158 C C . LEU F 1 7 ? 50.413 52.156 22.503 1.00 76.83 436 LEU F C 1
ATOM 2159 O O . LEU F 1 7 ? 50.626 51.180 21.767 1.00 73.66 436 LEU F O 1
ATOM 2164 N N . LYS F 1 8 ? 49.575 53.136 22.192 1.00 83.24 437 LYS F N 1
ATOM 2165 C CA . LYS F 1 8 ? 48.749 53.104 20.991 1.00 85.90 437 LYS F CA 1
ATOM 2166 C C . LYS F 1 8 ? 49.578 53.019 19.694 1.00 78.78 437 LYS F C 1
ATOM 2167 O O . LYS F 1 8 ? 49.117 52.489 18.695 1.00 71.56 437 LYS F O 1
ATOM 2173 N N . SER F 1 9 ? 50.811 53.522 19.743 1.00 78.66 438 SER F N 1
ATOM 2174 C CA . SER F 1 9 ? 51.713 53.523 18.577 1.00 74.78 438 SER F CA 1
ATOM 2175 C C . SER F 1 9 ? 52.557 52.242 18.469 1.00 69.12 438 SER F C 1
ATOM 2176 O O . SER F 1 9 ? 53.234 52.046 17.476 1.00 67.08 438 SER F O 1
ATOM 2179 N N . TRP F 1 10 ? 52.507 51.364 19.476 1.00 64.66 439 TRP F N 1
ATOM 2180 C CA . TRP F 1 10 ? 53.268 50.106 19.427 1.00 59.82 439 TRP F CA 1
ATOM 2181 C C . TRP F 1 10 ? 52.640 49.077 18.498 1.00 55.19 439 TRP F C 1
ATOM 2182 O O . TRP F 1 10 ? 51.453 49.099 18.244 1.00 53.29 439 TRP F O 1
ATOM 2193 N N . THR F 1 11 ? 53.464 48.188 17.964 1.00 54.13 440 THR F N 1
ATOM 2194 C CA . THR F 1 11 ? 52.969 47.056 17.179 1.00 53.95 440 THR F CA 1
ATOM 2195 C C . THR F 1 11 ? 52.240 46.064 18.086 1.00 53.07 440 THR F C 1
ATOM 2196 O O . THR F 1 11 ? 52.479 46.027 19.309 1.00 50.98 440 THR F O 1
ATOM 2200 N N . VAL F 1 12 ? 51.343 45.282 17.498 1.00 51.73 441 VAL F N 1
ATOM 2201 C CA . VAL F 1 12 ? 50.638 44.211 18.210 1.00 50.45 441 VAL F CA 1
ATOM 2202 C C . VAL F 1 12 ? 51.660 43.248 18.809 1.00 45.22 441 VAL F C 1
ATOM 2203 O O . VAL F 1 12 ? 51.517 42.824 19.950 1.00 43.03 441 VAL F O 1
ATOM 2207 N N . GLU F 1 13 ? 52.720 42.946 18.078 1.00 44.44 442 GLU F N 1
ATOM 2208 C CA A GLU F 1 13 ? 53.770 42.076 18.613 0.50 45.50 442 GLU F CA 1
ATOM 2209 C CA B GLU F 1 13 ? 53.791 42.096 18.589 0.50 44.16 442 GLU F CA 1
ATOM 2210 C C . GLU F 1 13 ? 54.374 42.618 19.907 1.00 45.72 442 GLU F C 1
ATOM 2211 O O . GLU F 1 13 ? 54.603 41.869 20.845 1.00 44.43 442 GLU F O 1
ATOM 2222 N N . ASP F 1 14 ? 54.669 43.922 19.939 1.00 48.44 443 ASP F N 1
ATOM 2223 C CA . ASP F 1 14 ? 55.274 44.529 21.089 1.00 49.04 443 ASP F CA 1
ATOM 2224 C C . ASP F 1 14 ? 54.308 44.670 22.272 1.00 44.42 443 ASP F C 1
ATOM 2225 O O . ASP F 1 14 ? 54.693 44.444 23.405 1.00 38.76 443 ASP F O 1
ATOM 2230 N N . LEU F 1 15 ? 53.054 44.990 21.979 1.00 41.43 444 LEU F N 1
ATOM 2231 C CA . LEU F 1 15 ? 52.015 44.965 22.997 1.00 41.73 444 LEU F CA 1
ATOM 2232 C C . LEU F 1 15 ? 51.783 43.543 23.632 1.00 38.92 444 LEU F C 1
ATOM 2233 O O . LEU F 1 15 ? 51.669 43.392 24.868 1.00 39.00 444 LEU F O 1
ATOM 2238 N N . GLN F 1 16 ? 51.805 42.522 22.805 1.00 37.26 445 GLN F N 1
ATOM 2239 C CA . GLN F 1 16 ? 51.647 41.133 23.303 1.00 36.55 445 GLN F CA 1
ATOM 2240 C C . GLN F 1 16 ? 52.834 40.758 24.143 1.00 36.86 445 GLN F C 1
ATOM 2241 O O . GLN F 1 16 ? 52.708 40.063 25.142 1.00 35.00 445 GLN F O 1
ATOM 2247 N N . LYS F 1 17 ? 54.001 41.218 23.737 1.00 39.33 446 LYS F N 1
ATOM 2248 C CA . LYS F 1 17 ? 55.214 40.922 24.472 1.00 43.14 446 LYS F CA 1
ATOM 2249 C C . LYS F 1 17 ? 55.171 41.533 25.883 1.00 40.63 446 LYS F C 1
ATOM 2250 O O . LYS F 1 17 ? 55.588 40.939 26.828 1.00 37.54 446 LYS F O 1
ATOM 2256 N N . ARG F 1 18 ? 54.628 42.731 25.984 1.00 43.21 447 ARG F N 1
ATOM 2257 C CA . ARG F 1 18 ? 54.450 43.383 27.281 1.00 45.51 447 ARG F CA 1
ATOM 2258 C C . ARG F 1 18 ? 53.435 42.666 28.196 1.00 39.32 447 ARG F C 1
ATOM 2259 O O . ARG F 1 18 ? 53.712 42.417 29.366 1.00 38.17 447 ARG F O 1
ATOM 2267 N N . LEU F 1 19 ? 52.307 42.220 27.633 1.00 37.36 448 LEU F N 1
ATOM 2268 C CA . LEU F 1 19 ? 51.399 41.326 28.365 1.00 38.40 448 LEU F CA 1
ATOM 2269 C C . LEU F 1 19 ? 52.101 40.081 28.848 1.00 35.25 448 LEU F C 1
ATOM 2270 O O . LEU F 1 19 ? 51.923 39.619 29.975 1.00 35.22 448 LEU F O 1
ATOM 2275 N N . LEU F 1 20 ? 52.854 39.453 27.965 1.00 35.04 449 LEU F N 1
ATOM 2276 C CA . LEU F 1 20 ? 53.510 38.193 28.335 1.00 35.43 449 LEU F CA 1
ATOM 2277 C C . LEU F 1 20 ? 54.515 38.441 29.429 1.00 35.82 449 LEU F C 1
ATOM 2278 O O . LEU F 1 20 ? 54.756 37.591 30.262 1.00 38.06 449 LEU F O 1
ATOM 2283 N N . ALA F 1 21 ? 55.158 39.602 29.428 1.00 35.39 450 ALA F N 1
ATOM 2284 C CA . ALA F 1 21 ? 56.167 39.882 30.463 1.00 36.53 450 ALA F CA 1
ATOM 2285 C C . ALA F 1 21 ? 55.538 39.980 31.850 1.00 35.79 450 ALA F C 1
ATOM 2286 O O . ALA F 1 21 ? 56.188 39.750 32.847 1.00 36.19 450 ALA F O 1
ATOM 2288 N N . LEU F 1 22 ? 54.252 40.310 31.911 1.00 34.39 451 LEU F N 1
ATOM 2289 C CA . LEU F 1 22 ? 53.543 40.273 33.189 1.00 33.84 451 LEU F CA 1
ATOM 2290 C C . LEU F 1 22 ? 53.399 38.893 33.800 1.00 31.80 451 LEU F C 1
ATOM 2291 O O . LEU F 1 22 ? 53.343 38.763 35.057 1.00 29.67 451 LEU F O 1
ATOM 2296 N N . ASP F 1 23 ? 53.392 37.845 32.990 1.00 31.64 452 ASP F N 1
ATOM 2297 C CA . ASP F 1 23 ? 53.172 36.460 33.513 1.00 32.68 452 ASP F CA 1
ATOM 2298 C C . ASP F 1 23 ? 54.219 36.005 34.523 1.00 35.49 452 ASP F C 1
ATOM 2299 O O . ASP F 1 23 ? 53.859 35.657 35.633 1.00 32.76 452 ASP F O 1
ATOM 2304 N N . PRO F 1 24 ? 55.530 36.077 34.187 1.00 36.75 453 PRO F N 1
ATOM 2305 C CA . PRO F 1 24 ? 56.508 35.717 35.219 1.00 37.13 453 PRO F CA 1
ATOM 2306 C C . PRO F 1 24 ? 56.567 36.643 36.406 1.00 37.14 453 PRO F C 1
ATOM 2307 O O . PRO F 1 24 ? 56.943 36.204 37.495 1.00 36.29 453 PRO F O 1
ATOM 2311 N N . MET F 1 25 ? 56.200 37.910 36.234 1.00 36.14 454 MET F N 1
ATOM 2312 C CA . MET F 1 25 ? 56.149 38.827 37.357 1.00 39.40 454 MET F CA 1
ATOM 2313 C C . MET F 1 25 ? 55.070 38.425 38.358 1.00 34.42 454 MET F C 1
ATOM 2314 O O . MET F 1 25 ? 55.302 38.421 39.561 1.00 35.32 454 MET F O 1
ATOM 2319 N N . MET F 1 26 ? 53.866 38.137 37.865 1.00 33.63 455 MET F N 1
ATOM 2320 C CA . MET F 1 26 ? 52.798 37.651 38.730 1.00 33.12 455 MET F CA 1
ATOM 2321 C C . MET F 1 26 ? 53.204 36.362 39.435 1.00 32.92 455 MET F C 1
ATOM 2322 O O . MET F 1 26 ? 52.983 36.212 40.658 1.00 31.83 455 MET F O 1
ATOM 2327 N N . GLU F 1 27 ? 53.792 35.430 38.693 1.00 35.59 456 GLU F N 1
ATOM 2328 C CA . GLU F 1 27 ? 54.254 34.145 39.275 1.00 40.33 456 GLU F CA 1
ATOM 2329 C C . GLU F 1 27 ? 55.270 34.348 40.389 1.00 40.24 456 GLU F C 1
ATOM 2330 O O . GLU F 1 27 ? 55.182 33.703 41.406 1.00 36.34 456 GLU F O 1
ATOM 2336 N N . GLN F 1 28 ? 56.203 35.273 40.183 1.00 38.59 457 GLN F N 1
ATOM 2337 C CA . GLN F 1 28 ? 57.177 35.590 41.182 1.00 40.05 457 GLN F CA 1
ATOM 2338 C C . GLN F 1 28 ? 56.518 36.134 42.481 1.00 36.23 457 GLN F C 1
ATOM 2339 O O . GLN F 1 28 ? 56.890 35.743 43.593 1.00 34.40 457 GLN F O 1
ATOM 2345 N N . GLU F 1 29 ? 55.552 37.028 42.347 1.00 34.10 458 GLU F N 1
ATOM 2346 C CA . GLU F 1 29 ? 54.859 37.556 43.535 1.00 35.04 458 GLU F CA 1
ATOM 2347 C C . GLU F 1 29 ? 54.074 36.468 44.298 1.00 32.54 458 GLU F C 1
ATOM 2348 O O . GLU F 1 29 ? 54.086 36.417 45.529 1.00 35.36 458 GLU F O 1
ATOM 2354 N N . ILE F 1 30 ? 53.439 35.572 43.563 1.00 31.69 459 ILE F N 1
ATOM 2355 C CA . ILE F 1 30 ? 52.735 34.457 44.170 1.00 30.47 459 ILE F CA 1
ATOM 2356 C C . ILE F 1 30 ? 53.727 33.536 44.880 1.00 32.88 459 ILE F C 1
ATOM 2357 O O . ILE F 1 30 ? 53.475 33.098 46.034 1.00 32.05 459 ILE F O 1
ATOM 2362 N N . GLU F 1 31 ? 54.866 33.303 44.253 1.00 33.26 460 GLU F N 1
ATOM 2363 C CA . GLU F 1 31 ? 55.906 32.490 44.880 1.00 37.99 460 GLU F CA 1
ATOM 2364 C C . GLU F 1 31 ? 56.419 33.119 46.172 1.00 36.59 460 GLU F C 1
ATOM 2365 O O . GLU F 1 31 ? 56.677 32.420 47.102 1.00 33.44 460 GLU F O 1
ATOM 2371 N N . GLU F 1 32 ? 56.570 34.432 46.213 1.00 37.91 461 GLU F N 1
ATOM 2372 C CA . GLU F 1 32 ? 57.014 35.112 47.407 1.00 39.65 461 GLU F CA 1
ATOM 2373 C C . GLU F 1 32 ? 55.984 34.988 48.536 1.00 37.69 461 GLU F C 1
ATOM 2374 O O . GLU F 1 32 ? 56.360 34.841 49.682 1.00 35.72 461 GLU F O 1
ATOM 2380 N N . ILE F 1 33 ? 54.693 35.035 48.205 1.00 32.11 462 ILE F N 1
ATOM 2381 C CA . ILE F 1 33 ? 53.677 34.747 49.196 1.00 30.43 462 ILE F CA 1
ATOM 2382 C C . ILE F 1 33 ? 53.748 33.312 49.689 1.00 30.84 462 ILE F C 1
ATOM 2383 O O . ILE F 1 33 ? 53.699 33.057 50.925 1.00 27.73 462 ILE F O 1
ATOM 2388 N N . ARG F 1 34 ? 53.969 32.367 48.799 1.00 29.78 463 ARG F N 1
ATOM 2389 C CA . ARG F 1 34 ? 54.148 30.961 49.222 1.00 33.29 463 ARG F CA 1
ATOM 2390 C C . ARG F 1 34 ? 55.343 30.750 50.124 1.00 34.84 463 ARG F C 1
ATOM 2391 O O . ARG F 1 34 ? 55.205 30.062 51.112 1.00 36.06 463 ARG F O 1
ATOM 2399 N N . GLN F 1 35 ? 56.446 31.446 49.840 1.00 37.16 464 GLN F N 1
ATOM 2400 C CA . GLN F 1 35 ? 57.622 31.393 50.648 1.00 41.76 464 GLN F CA 1
ATOM 2401 C C . GLN F 1 35 ? 57.367 31.998 52.027 1.00 40.66 464 GLN F C 1
ATOM 2402 O O . GLN F 1 35 ? 57.846 31.448 53.014 1.00 37.59 464 GLN F O 1
ATOM 2408 N N . LYS F 1 36 ? 56.654 33.114 52.089 1.00 35.90 465 LYS F N 1
ATOM 2409 C CA . LYS F 1 36 ? 56.338 33.735 53.393 1.00 37.09 465 LYS F CA 1
ATOM 2410 C C . LYS F 1 36 ? 55.570 32.737 54.266 1.00 32.24 465 LYS F C 1
ATOM 2411 O O . LYS F 1 36 ? 55.878 32.559 55.426 1.00 34.06 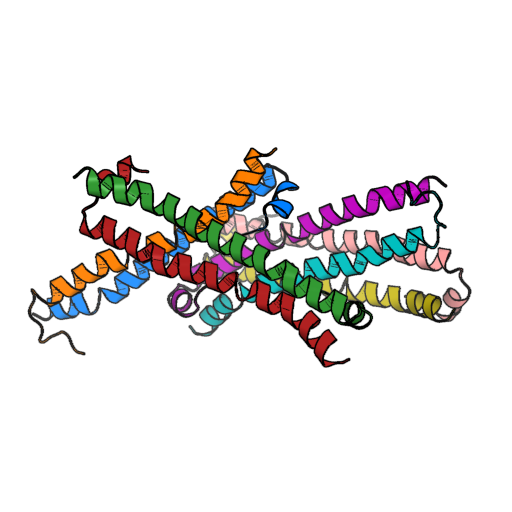465 LYS F O 1
ATOM 2417 N N . TYR F 1 37 ? 54.556 32.072 53.690 1.00 30.36 466 TYR F N 1
ATOM 2418 C CA . TYR F 1 37 ? 53.758 31.166 54.448 1.00 30.21 466 TYR F CA 1
ATOM 2419 C C . TYR F 1 37 ? 54.509 29.878 54.757 1.00 33.32 466 TYR F C 1
ATOM 2420 O O . TYR F 1 37 ? 54.276 29.259 55.803 1.00 33.97 466 TYR F O 1
ATOM 2429 N N . GLN F 1 38 ? 55.417 29.480 53.894 1.00 34.72 467 GLN F N 1
ATOM 2430 C CA . GLN F 1 38 ? 56.241 28.299 54.179 1.00 37.60 467 GLN F CA 1
ATOM 2431 C C . GLN F 1 38 ? 57.050 28.579 55.405 1.00 38.05 467 GLN F C 1
ATOM 2432 O O . GLN F 1 38 ? 57.175 27.717 56.263 1.00 40.82 467 GLN F O 1
ATOM 2438 N N . SER F 1 39 ? 57.614 29.773 55.523 1.00 39.72 468 SER F N 1
ATOM 2439 C CA . SER F 1 39 ? 58.434 30.109 56.686 1.00 43.07 468 SER F CA 1
ATOM 2440 C C . SER F 1 39 ? 57.611 30.150 57.921 1.00 42.10 468 SER F C 1
ATOM 2441 O O . SER F 1 39 ? 58.083 29.729 58.952 1.00 40.49 468 SER F O 1
ATOM 2444 N N . LYS F 1 40 ? 56.380 30.684 57.835 1.00 37.98 469 LYS F N 1
ATOM 2445 C CA . LYS F 1 40 ? 55.490 30.653 59.004 1.00 37.73 469 LYS F CA 1
ATOM 2446 C C . LYS F 1 40 ? 55.119 29.224 59.433 1.00 38.84 469 LYS F C 1
ATOM 2447 O O . LYS F 1 40 ? 55.070 28.948 60.625 1.00 39.68 469 LYS F O 1
ATOM 2453 N N . ARG F 1 41 ? 54.856 28.318 58.470 1.00 38.00 470 ARG F N 1
ATOM 2454 C CA A ARG F 1 41 ? 54.465 26.938 58.774 0.50 38.16 470 ARG F CA 1
ATOM 2455 C CA B ARG F 1 41 ? 54.464 26.935 58.775 0.50 38.87 470 ARG F CA 1
ATOM 2456 C C . ARG F 1 41 ? 55.593 26.134 59.431 1.00 40.57 470 ARG F C 1
ATOM 2457 O O . ARG F 1 41 ? 55.340 25.309 60.329 1.00 38.36 470 ARG F O 1
ATOM 2472 N N . GLN F 1 42 ? 56.818 26.392 59.018 1.00 41.33 471 GLN F N 1
ATOM 2473 C CA . GLN F 1 42 ? 57.929 25.540 59.391 1.00 45.68 471 GLN F CA 1
ATOM 2474 C C . GLN F 1 42 ? 58.119 25.295 60.917 1.00 44.68 471 GLN F C 1
ATOM 2475 O O . GLN F 1 42 ? 58.185 24.144 61.344 1.00 41.05 471 GLN F O 1
ATOM 2481 N N . PRO F 1 43 ? 58.212 26.362 61.733 1.00 45.29 472 PRO F N 1
ATOM 2482 C CA . PRO F 1 43 ? 58.333 26.075 63.169 1.00 47.43 472 PRO F CA 1
ATOM 2483 C C . PRO F 1 43 ? 57.136 25.336 63.777 1.00 45.32 472 PRO F C 1
ATOM 2484 O O . PRO F 1 43 ? 57.301 24.610 64.775 1.00 46.99 472 PRO F O 1
ATOM 2488 N N . ILE F 1 44 ? 55.952 25.534 63.207 1.00 40.27 473 ILE F N 1
ATOM 2489 C CA . ILE F 1 44 ? 54.768 24.872 63.703 1.00 40.12 473 ILE F CA 1
ATOM 2490 C C . ILE F 1 44 ? 54.860 23.387 63.369 1.00 42.43 473 ILE F C 1
ATOM 2491 O O . ILE F 1 44 ? 54.592 22.544 64.228 1.00 46.09 473 ILE F O 1
ATOM 2496 N N . LEU F 1 45 ? 55.273 23.066 62.154 1.00 42.83 474 LEU F N 1
ATOM 2497 C CA . LEU F 1 45 ? 55.473 21.662 61.764 1.00 48.99 474 LEU F CA 1
ATOM 2498 C C . LEU F 1 45 ? 56.577 21.021 62.587 1.00 51.50 474 LEU F C 1
ATOM 2499 O O . LEU F 1 45 ? 56.458 19.860 62.982 1.00 55.80 474 LEU F O 1
ATOM 2504 N N . ASP F 1 46 ? 57.664 21.758 62.835 1.00 50.86 475 ASP F N 1
ATOM 2505 C CA . ASP F 1 46 ? 58.752 21.222 63.648 1.00 52.87 475 ASP F CA 1
ATOM 2506 C C . ASP F 1 46 ? 58.247 20.913 65.082 1.00 53.52 475 ASP F C 1
ATOM 2507 O O . ASP F 1 46 ? 58.608 19.911 65.668 1.00 58.36 475 ASP F O 1
ATOM 2512 N N . ALA F 1 47 ? 57.390 21.775 65.625 1.00 49.60 476 ALA F N 1
ATOM 2513 C CA . ALA F 1 47 ? 56.855 21.577 66.943 1.00 49.12 476 ALA F CA 1
ATOM 2514 C C . ALA F 1 47 ? 55.965 20.369 67.005 1.00 50.36 476 ALA F C 1
ATOM 2515 O O . ALA F 1 47 ? 55.993 19.633 67.990 1.00 56.30 476 ALA F O 1
ATOM 2517 N N . ILE F 1 48 ? 55.149 20.160 65.981 1.00 51.04 477 ILE F N 1
ATOM 2518 C CA . ILE F 1 48 ? 54.300 18.954 65.912 1.00 58.05 477 ILE F CA 1
ATOM 2519 C C . ILE F 1 48 ? 55.192 17.699 65.861 1.00 65.80 477 ILE F C 1
ATOM 2520 O O . ILE F 1 48 ? 55.026 16.770 66.646 1.00 71.74 477 ILE F O 1
ATOM 2525 N N . GLU F 1 49 ? 56.136 17.706 64.926 1.00 67.63 478 GLU F N 1
ATOM 2526 C CA . GLU F 1 49 ? 57.100 16.629 64.761 1.00 78.12 478 GLU F CA 1
ATOM 2527 C C . GLU F 1 49 ? 57.880 16.242 66.028 1.00 79.29 478 GLU F C 1
ATOM 2528 O O . GLU F 1 49 ? 58.227 15.092 66.186 1.00 83.53 478 GLU F O 1
ATOM 2534 N N . ALA F 1 50 ? 58.196 17.220 66.874 1.00 77.65 479 ALA F N 1
ATOM 2535 C CA . ALA F 1 50 ? 59.013 17.005 68.078 1.00 77.40 479 ALA F CA 1
ATOM 2536 C C . ALA F 1 50 ? 58.249 16.442 69.276 1.00 78.84 479 ALA F C 1
ATOM 2537 O O . ALA F 1 50 ? 58.847 16.196 70.312 1.00 87.39 479 ALA F O 1
ATOM 2539 N N . LYS F 1 51 ? 56.934 16.280 69.180 1.00 81.55 480 LYS F N 1
ATOM 2540 C CA . LYS F 1 51 ? 56.154 15.727 70.308 1.00 83.92 480 LYS F CA 1
ATOM 2541 C C . LYS F 1 51 ? 56.456 14.231 70.515 1.00 89.58 480 LYS F C 1
ATOM 2542 O O . LYS F 1 51 ? 56.549 13.488 69.533 1.00 94.77 480 LYS F O 1
ATOM 2548 N N . SER G 1 1 ? 20.321 13.936 48.726 1.00 133.01 -1 SER G N 1
ATOM 2549 C CA . SER G 1 1 ? 21.308 14.998 49.041 1.00 130.02 -1 SER G CA 1
ATOM 2550 C C . SER G 1 1 ? 22.411 14.489 49.982 1.00 118.89 -1 SER G C 1
ATOM 2551 O O . SER G 1 1 ? 22.284 13.468 50.649 1.00 116.31 -1 SER G O 1
ATOM 2554 N N . MET G 1 2 ? 23.496 15.233 50.033 1.00 114.32 0 MET G N 1
ATOM 2555 C CA . MET G 1 2 ? 24.660 14.809 50.774 1.00 104.20 0 MET G CA 1
ATOM 2556 C C . MET G 1 2 ? 24.425 15.030 52.288 1.00 97.90 0 MET G C 1
ATOM 2557 O O . MET G 1 2 ? 23.787 16.006 52.643 1.00 101.51 0 MET G O 1
ATOM 2562 N N . ASP G 1 3 ? 24.731 14.028 53.136 1.00 89.76 432 ASP G N 1
ATOM 2563 C CA . ASP G 1 3 ? 24.711 14.152 54.613 1.00 84.67 432 ASP G CA 1
ATOM 2564 C C . ASP G 1 3 ? 26.096 14.069 55.309 1.00 76.86 432 ASP G C 1
ATOM 2565 O O . ASP G 1 3 ? 26.830 13.092 55.176 1.00 72.42 432 ASP G O 1
ATOM 2570 N N . TYR G 1 4 ? 26.409 15.092 56.087 1.00 75.51 433 TYR G N 1
ATOM 2571 C CA . TYR G 1 4 ? 27.660 15.179 56.889 1.00 72.58 433 TYR G CA 1
ATOM 2572 C C . TYR G 1 4 ? 27.442 15.110 58.366 1.00 72.07 433 TYR G C 1
ATOM 2573 O O . TYR G 1 4 ? 28.290 15.504 59.102 1.00 71.63 433 TYR G O 1
ATOM 2582 N N . GLU G 1 5 ? 26.372 14.481 58.813 1.00 77.54 434 GLU G N 1
ATOM 2583 C CA . GLU G 1 5 ? 26.127 14.379 60.261 1.00 81.91 434 GLU G CA 1
ATOM 2584 C C . GLU G 1 5 ? 27.109 13.439 61.001 1.00 79.29 434 GLU G C 1
ATOM 2585 O O . GLU G 1 5 ? 27.419 13.656 62.150 1.00 78.75 434 GLU G O 1
ATOM 2591 N N . PHE G 1 6 ? 27.623 12.415 60.341 1.00 75.91 435 PHE G N 1
ATOM 2592 C CA . PHE G 1 6 ? 28.677 11.592 60.987 1.00 76.55 435 PHE G CA 1
ATOM 2593 C C . PHE G 1 6 ? 29.981 12.286 61.485 1.00 76.07 435 PHE G C 1
ATOM 2594 O O . PHE G 1 6 ? 30.650 11.774 62.386 1.00 78.59 435 PHE G O 1
ATOM 2602 N N . LEU G 1 7 ? 30.373 13.412 60.888 1.00 70.91 436 LEU G N 1
ATOM 2603 C CA . LEU G 1 7 ? 31.648 14.087 61.227 1.00 70.73 436 LEU G CA 1
ATOM 2604 C C . LEU G 1 7 ? 31.530 14.654 62.604 1.00 75.19 436 LEU G C 1
ATOM 2605 O O . LEU G 1 7 ? 32.525 14.878 63.269 1.00 75.97 436 LEU G O 1
ATOM 2610 N N . LYS G 1 8 ? 30.290 14.923 62.980 1.00 78.40 437 LYS G N 1
ATOM 2611 C CA . LYS G 1 8 ? 29.954 15.584 64.212 1.00 84.58 437 LYS G CA 1
ATOM 2612 C C . LYS G 1 8 ? 30.409 14.795 65.450 1.00 85.13 437 LYS G C 1
ATOM 2613 O O . LYS G 1 8 ? 30.739 15.400 66.455 1.00 91.53 437 LYS G O 1
ATOM 2619 N N . SER G 1 9 ? 30.559 13.481 65.316 1.00 82.04 438 SER G N 1
ATOM 2620 C CA . SER G 1 9 ? 31.073 12.641 66.384 1.00 83.86 438 SER G CA 1
ATOM 2621 C C . SER G 1 9 ? 32.618 12.514 66.425 1.00 80.30 438 SER G C 1
ATOM 2622 O O . SER G 1 9 ? 33.159 11.940 67.361 1.00 87.15 438 SER G O 1
ATOM 2625 N N . TRP G 1 10 ? 33.337 13.044 65.430 1.00 71.64 439 TRP G N 1
ATOM 2626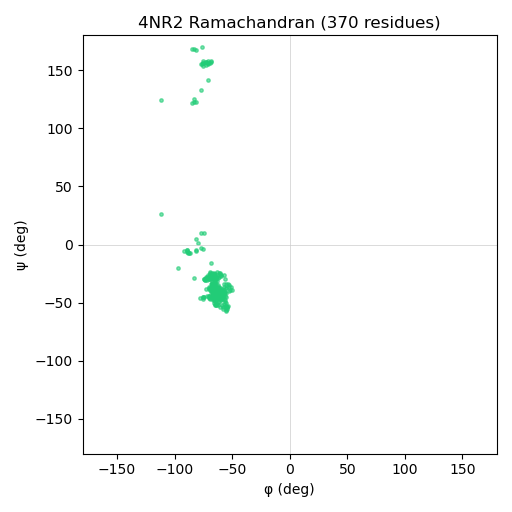 C CA . TRP G 1 10 ? 34.804 12.964 65.424 1.00 67.71 439 TRP G CA 1
ATOM 2627 C C . TRP G 1 10 ? 35.406 13.951 66.410 1.00 69.64 439 TRP G C 1
ATOM 2628 O O . TRP G 1 10 ? 34.812 14.971 66.698 1.00 67.19 439 TRP G O 1
ATOM 2639 N N . THR G 1 11 ? 36.616 13.681 66.871 1.00 72.42 440 THR G N 1
ATOM 2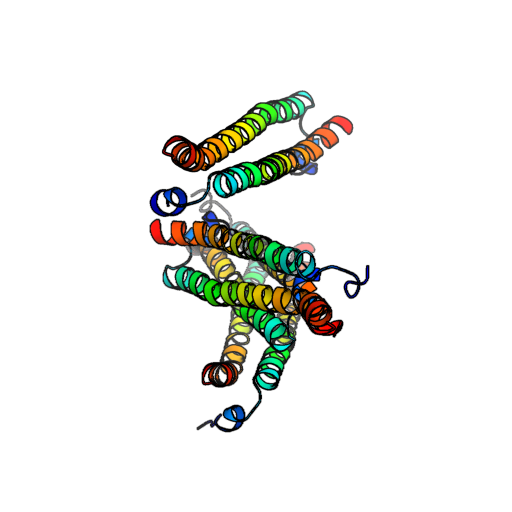640 C CA . THR G 1 11 ? 37.342 14.638 67.699 1.00 72.10 440 THR G CA 1
ATOM 2641 C C . THR G 1 11 ? 37.820 15.823 66.842 1.00 68.35 440 THR G C 1
ATOM 2642 O O . THR G 1 11 ? 37.952 15.698 65.609 1.00 61.21 440 THR G O 1
ATOM 2646 N N . VAL G 1 12 ? 38.046 16.963 67.490 1.00 72.33 441 VAL G N 1
ATOM 2647 C CA . VAL G 1 12 ? 38.573 18.142 66.824 1.00 72.01 441 VAL G CA 1
ATOM 2648 C C . VAL G 1 12 ? 39.915 17.814 66.205 1.00 71.25 441 VAL G C 1
ATOM 2649 O O . VAL G 1 12 ? 40.191 18.210 65.068 1.00 65.26 441 VAL G O 1
ATOM 2653 N N . GLU G 1 13 ? 40.724 17.035 66.907 1.00 75.80 442 GLU G N 1
ATOM 2654 C CA . GLU G 1 13 ? 42.002 16.635 66.354 1.00 79.18 442 GLU G CA 1
ATOM 2655 C C . GLU G 1 13 ? 41.861 15.878 65.020 1.00 75.91 442 GLU G C 1
ATOM 2656 O O . GLU G 1 13 ? 42.622 16.117 64.095 1.00 73.97 442 GLU G O 1
ATOM 2662 N N . ASP G 1 14 ? 40.917 14.930 64.963 1.00 74.87 443 ASP G N 1
ATOM 2663 C CA . ASP G 1 14 ? 40.697 14.137 63.753 1.00 72.27 443 ASP G CA 1
ATOM 2664 C C . ASP G 1 14 ? 40.102 14.961 62.606 1.00 64.57 443 ASP G C 1
ATOM 2665 O O . ASP G 1 14 ? 40.496 14.798 61.468 1.00 63.93 443 ASP G O 1
ATOM 2670 N N . LEU G 1 15 ? 39.181 15.854 62.916 1.00 60.74 444 LEU G N 1
ATOM 2671 C CA . LEU G 1 15 ? 38.652 16.783 61.921 1.00 59.01 444 LEU G CA 1
ATOM 2672 C C . LEU G 1 15 ? 39.762 17.682 61.340 1.00 57.87 444 LEU G C 1
ATOM 2673 O O . LEU G 1 15 ? 39.839 17.914 60.117 1.00 58.47 444 LEU G O 1
ATOM 2678 N N . GLN G 1 16 ? 40.626 18.196 62.192 1.00 59.44 445 GLN G N 1
ATOM 2679 C CA . GLN G 1 16 ? 41.710 19.078 61.743 1.00 62.44 445 GLN G CA 1
ATOM 2680 C C . GLN G 1 16 ? 42.698 18.312 60.903 1.00 65.88 445 GLN G C 1
ATOM 2681 O O . GLN G 1 16 ? 43.253 18.843 59.944 1.00 64.57 445 GLN G O 1
ATOM 2687 N N . LYS G 1 17 ? 42.943 17.077 61.301 1.00 51.01 446 LYS G N 1
ATOM 2688 C CA . LYS G 1 17 ? 43.859 16.188 60.590 1.00 56.79 446 LYS G CA 1
ATOM 2689 C C . LYS G 1 17 ? 43.366 15.979 59.149 1.00 56.80 446 LYS G C 1
ATOM 2690 O O . LYS G 1 17 ? 44.143 16.022 58.193 1.00 58.41 446 LYS G O 1
ATOM 2696 N N . ARG G 1 18 ? 42.061 15.810 58.990 1.00 59.54 447 ARG G N 1
ATOM 2697 C CA . ARG G 1 18 ? 41.485 15.624 57.652 1.00 61.04 447 ARG G CA 1
ATOM 2698 C C . ARG G 1 18 ? 41.642 16.911 56.807 1.00 55.00 447 ARG G C 1
ATOM 2699 O O . ARG G 1 18 ? 42.014 16.846 55.646 1.00 51.12 447 ARG G O 1
ATOM 2707 N N . LEU G 1 19 ? 41.387 18.085 57.408 1.00 52.41 448 LEU G N 1
ATOM 2708 C CA . LEU G 1 19 ? 41.607 19.354 56.726 1.00 48.78 448 LEU G CA 1
ATOM 2709 C C . LEU G 1 19 ? 43.050 19.495 56.290 1.00 47.86 448 LEU G C 1
ATOM 2710 O O . LEU G 1 19 ? 43.332 19.909 55.160 1.00 46.40 448 LEU G O 1
ATOM 2715 N N . LEU G 1 20 ? 43.967 19.141 57.172 1.00 47.47 449 LEU G N 1
ATOM 2716 C CA . LEU G 1 20 ? 45.370 19.281 56.868 1.00 49.56 449 LEU G CA 1
ATOM 2717 C C . LEU G 1 20 ? 45.791 18.365 55.750 1.00 52.65 449 LEU G C 1
ATOM 2718 O O . LEU G 1 20 ? 46.595 18.746 54.919 1.00 50.74 449 LEU G O 1
ATOM 2723 N N . ALA G 1 21 ? 45.204 17.175 55.685 1.00 55.37 450 ALA G N 1
ATOM 2724 C CA . ALA G 1 21 ? 45.529 16.240 54.602 1.00 52.90 450 ALA G CA 1
ATOM 2725 C C . ALA G 1 21 ? 45.107 16.779 53.218 1.00 52.54 450 ALA G C 1
ATOM 2726 O O . ALA G 1 21 ? 45.705 16.438 52.224 1.00 56.32 450 ALA G O 1
ATOM 2728 N N . LEU G 1 22 ? 44.081 17.633 53.166 1.00 49.67 451 LEU G N 1
ATOM 2729 C CA . LEU G 1 22 ? 43.650 18.254 51.922 1.00 47.18 451 LEU G CA 1
ATOM 2730 C C . LEU G 1 22 ? 44.647 19.261 51.328 1.00 46.59 451 LEU G C 1
ATOM 2731 O O . LEU G 1 22 ? 44.722 19.386 50.106 1.00 43.84 451 LEU G O 1
ATOM 2736 N N . ASP G 1 23 ? 45.443 19.912 52.169 1.00 45.03 452 ASP G N 1
ATOM 2737 C CA . ASP G 1 23 ? 46.390 20.922 51.702 1.00 46.43 452 ASP G CA 1
ATOM 2738 C C . ASP G 1 23 ? 47.395 20.388 50.670 1.00 48.53 452 ASP G C 1
ATOM 2739 O O . ASP G 1 23 ? 47.462 20.946 49.592 1.00 52.42 452 ASP G O 1
ATOM 2744 N N . PRO G 1 24 ? 48.151 19.309 50.980 1.00 50.20 453 PRO G N 1
ATOM 2745 C CA . PRO G 1 24 ? 49.093 18.834 49.963 1.00 50.79 453 PRO G CA 1
ATOM 2746 C C . PRO G 1 24 ? 48.439 18.211 48.738 1.00 48.15 453 PRO G C 1
ATOM 2747 O O . PRO G 1 24 ? 49.004 18.267 47.676 1.00 48.85 453 PRO G O 1
ATOM 2751 N N . MET G 1 25 ? 47.216 17.706 48.876 1.00 47.45 454 MET G N 1
ATOM 2752 C CA . MET G 1 25 ? 46.455 17.225 47.738 1.00 46.94 454 MET G CA 1
ATOM 2753 C C . MET G 1 25 ? 46.112 18.355 46.754 1.00 45.50 454 MET G C 1
ATOM 2754 O O . MET G 1 25 ? 46.301 18.205 45.558 1.00 43.07 454 MET G O 1
ATOM 2759 N N . MET G 1 26 ? 45.589 19.465 47.268 1.00 43.82 455 MET G N 1
ATOM 2760 C CA . MET G 1 26 ? 45.282 20.612 46.425 1.00 41.80 455 MET G CA 1
ATOM 2761 C C . MET G 1 26 ? 46.545 21.174 45.747 1.00 41.03 455 MET G C 1
ATOM 2762 O O . MET G 1 26 ? 46.528 21.430 44.553 1.00 35.11 455 MET G O 1
ATOM 2767 N N . GLU G 1 27 ? 47.629 21.298 46.512 1.00 41.51 456 GLU G N 1
ATOM 2768 C CA A GLU G 1 27 ? 48.928 21.770 46.009 0.50 43.13 456 GLU G CA 1
ATOM 2769 C CA B GLU G 1 27 ? 48.879 21.797 45.969 0.50 44.89 456 GLU G CA 1
ATOM 2770 C C . GLU G 1 27 ? 49.415 20.892 44.844 1.00 44.47 456 GLU G C 1
ATOM 2771 O O . GLU G 1 27 ? 49.881 21.393 43.838 1.00 43.35 456 GLU G O 1
ATOM 2782 N N . GLN G 1 28 ? 49.302 19.583 44.992 1.00 44.75 457 GLN G N 1
ATOM 2783 C CA . GLN G 1 28 ? 49.715 18.662 43.975 1.00 48.48 457 GLN G CA 1
ATOM 2784 C C . GLN G 1 28 ? 48.907 18.850 42.655 1.00 45.23 457 GLN G C 1
ATOM 2785 O O . GLN G 1 28 ? 49.482 18.831 41.604 1.00 42.54 457 GLN G O 1
ATOM 2791 N N . GLU G 1 29 ? 47.595 18.991 42.758 1.00 41.09 458 GLU G N 1
ATOM 2792 C CA . GLU G 1 29 ? 46.765 19.204 41.610 1.00 43.11 458 GLU G CA 1
ATOM 2793 C C . GLU G 1 29 ? 47.094 20.509 40.891 1.00 40.79 458 GLU G C 1
ATOM 2794 O O . GLU G 1 29 ? 47.176 20.539 39.682 1.00 42.44 458 GLU G O 1
ATOM 2800 N N . ILE G 1 30 ? 47.353 21.557 41.647 1.00 37.52 459 ILE G N 1
ATOM 2801 C CA . ILE G 1 30 ? 47.740 22.820 41.072 1.00 36.77 459 ILE G CA 1
ATOM 2802 C C . ILE G 1 30 ? 49.087 22.719 40.360 1.00 39.55 459 ILE G C 1
ATOM 2803 O O . ILE G 1 30 ? 49.260 23.206 39.228 1.00 33.80 459 ILE G O 1
ATOM 2808 N N . GLU G 1 31 ? 50.017 22.046 40.993 1.00 42.21 460 GLU G N 1
ATOM 2809 C CA . GLU G 1 31 ? 51.278 21.787 40.374 1.00 43.82 460 GLU G CA 1
ATOM 2810 C C . GLU G 1 31 ? 51.177 20.966 39.109 1.00 40.83 460 GLU G C 1
ATOM 2811 O O . GLU G 1 31 ? 51.884 21.259 38.183 1.00 37.57 460 GLU G O 1
ATOM 2817 N N . GLU G 1 32 ? 50.320 19.964 39.070 1.00 39.76 461 GLU G N 1
ATOM 2818 C CA . GLU G 1 32 ? 50.114 19.222 37.838 1.00 41.83 461 GLU G CA 1
ATOM 2819 C C . GLU G 1 32 ? 49.564 20.118 36.722 1.00 38.74 461 GLU G C 1
ATOM 2820 O O . GLU G 1 32 ? 49.935 19.947 35.574 1.00 35.63 461 GLU G O 1
ATOM 2826 N N . ILE G 1 33 ? 48.671 21.051 37.051 1.00 34.53 462 ILE G N 1
ATOM 2827 C CA A ILE G 1 33 ? 48.186 21.994 36.053 0.50 35.39 462 ILE G CA 1
ATOM 2828 C CA B ILE G 1 33 ? 48.188 21.994 36.051 0.50 36.17 462 ILE G CA 1
ATOM 2829 C C . ILE G 1 33 ? 49.327 22.877 35.556 1.00 34.89 462 ILE G C 1
ATOM 2830 O O . ILE G 1 33 ? 49.451 23.099 34.344 1.00 32.13 462 ILE G O 1
ATOM 2839 N N . ARG G 1 34 ? 50.184 23.335 36.455 1.00 33.59 463 ARG G N 1
ATOM 2840 C CA . ARG G 1 34 ? 51.307 24.189 36.052 1.00 35.26 463 ARG G CA 1
ATOM 2841 C C . ARG G 1 34 ? 52.231 23.456 35.144 1.00 38.02 463 ARG G C 1
ATOM 2842 O O . ARG G 1 34 ? 52.668 24.042 34.121 1.00 35.63 463 ARG G O 1
ATOM 2850 N N . GLN G 1 35 ? 52.465 22.169 35.429 1.00 37.73 464 GLN G N 1
ATOM 2851 C CA . GLN G 1 35 ? 53.321 21.358 34.596 1.00 42.79 464 GLN G CA 1
ATOM 2852 C C . GLN G 1 35 ? 52.717 21.166 33.218 1.00 38.83 464 GLN G C 1
ATOM 2853 O O . GLN G 1 35 ? 53.423 21.146 32.250 1.00 39.32 464 GLN G O 1
ATOM 2859 N N . LYS G 1 36 ? 51.418 20.932 33.159 1.00 36.08 465 LYS G N 1
ATOM 2860 C CA . LYS G 1 36 ? 50.761 20.703 31.920 1.00 37.70 465 LYS G CA 1
ATOM 2861 C C . LYS G 1 36 ? 50.951 21.927 31.010 1.00 34.54 465 LYS G C 1
ATOM 2862 O O . LYS G 1 36 ? 51.237 21.778 29.833 1.00 32.34 465 LYS G O 1
ATOM 2868 N N . TYR G 1 37 ? 50.751 23.118 31.562 1.00 31.58 466 TYR G N 1
ATOM 2869 C CA . TYR G 1 37 ? 50.847 24.317 30.795 1.00 32.18 466 TYR G CA 1
ATOM 2870 C C . TYR G 1 37 ? 52.292 24.643 30.450 1.00 32.48 466 TYR G C 1
ATOM 2871 O O . TYR G 1 37 ? 52.556 25.169 29.383 1.00 34.34 466 TYR G O 1
ATOM 2880 N N . GLN G 1 38 ? 53.210 24.227 31.277 1.00 32.02 467 GLN G N 1
ATOM 2881 C CA . GLN G 1 38 ? 54.623 24.404 30.957 1.00 34.10 467 GLN G CA 1
ATOM 2882 C C . GLN G 1 38 ? 54.976 23.590 29.735 1.00 32.90 467 GLN G C 1
ATOM 2883 O O . GLN G 1 38 ? 55.658 24.070 28.864 1.00 30.72 467 GLN G O 1
ATOM 2889 N N . SER G 1 39 ? 54.454 22.379 29.640 1.00 33.84 468 SER G N 1
ATOM 2890 C CA . SER G 1 39 ? 54.707 21.550 28.486 1.00 36.15 468 SER G CA 1
ATOM 2891 C C . SER G 1 39 ? 54.104 22.096 27.248 1.00 33.05 468 SER G C 1
ATOM 2892 O O . SER G 1 39 ? 54.693 21.992 26.193 1.00 33.84 468 SER G O 1
ATOM 2895 N N . LYS G 1 40 ? 52.920 22.667 27.363 1.00 32.10 469 LYS G N 1
ATOM 2896 C CA . LYS G 1 40 ? 52.290 23.305 26.225 1.00 30.37 469 LYS G CA 1
ATOM 2897 C C . LYS G 1 40 ? 53.051 24.519 25.734 1.00 28.21 469 LYS G C 1
ATOM 2898 O O . LYS G 1 40 ? 53.181 24.704 24.533 1.00 26.67 469 LYS G O 1
ATOM 2904 N N . ARG G 1 41 ? 53.565 25.314 26.659 1.00 29.01 470 ARG G N 1
ATOM 2905 C CA . ARG G 1 41 ? 54.284 26.536 26.308 1.00 29.41 470 ARG G CA 1
ATOM 2906 C C . ARG G 1 41 ? 55.615 26.253 25.591 1.00 29.04 470 ARG G C 1
ATOM 2907 O O . ARG G 1 41 ? 56.001 26.988 24.710 1.00 30.81 470 ARG G O 1
ATOM 2915 N N . GLN G 1 42 ? 56.273 25.169 25.973 1.00 28.02 471 GLN G N 1
ATOM 2916 C CA . GLN G 1 42 ? 57.637 24.930 25.556 1.00 28.75 471 GLN G CA 1
ATOM 2917 C C . GLN G 1 42 ? 57.875 24.974 24.031 1.00 27.33 471 GLN G C 1
ATOM 2918 O O . GLN G 1 42 ? 58.767 25.686 23.589 1.00 27.45 471 GLN G O 1
ATOM 2924 N N . PRO G 1 43 ? 57.125 24.195 23.222 1.00 27.20 472 PRO G N 1
ATOM 2925 C CA . PRO G 1 43 ? 57.379 24.271 21.777 1.00 27.96 472 PRO G CA 1
ATOM 2926 C C . PRO G 1 43 ? 57.070 25.630 21.176 1.00 26.01 472 PRO G C 1
ATOM 2927 O O . PRO G 1 43 ? 57.692 25.999 20.190 1.00 26.59 472 PRO G O 1
ATOM 2931 N N . ILE G 1 44 ? 56.140 26.357 21.776 1.00 25.75 473 ILE G N 1
ATOM 2932 C CA . ILE G 1 44 ? 55.796 27.666 21.325 1.00 26.13 473 ILE G CA 1
ATOM 2933 C C . ILE G 1 44 ? 56.965 28.616 21.611 1.00 27.02 473 ILE G C 1
ATOM 2934 O O . ILE G 1 44 ? 57.363 29.379 20.743 1.00 27.26 473 ILE G O 1
ATOM 2939 N N . LEU G 1 45 ? 57.503 28.555 22.838 1.00 28.81 474 LEU G N 1
ATOM 2940 C CA . LEU G 1 45 ? 58.669 29.373 23.183 1.00 30.59 474 LEU G CA 1
ATOM 2941 C C . LEU G 1 45 ? 59.871 28.995 22.313 1.00 31.49 474 LEU G C 1
ATOM 2942 O O . LEU G 1 45 ? 60.638 29.872 21.907 1.00 30.32 474 LEU G O 1
ATOM 2947 N N . ASP G 1 46 ? 60.076 27.701 22.069 1.00 30.93 475 ASP G N 1
ATOM 2948 C CA . ASP G 1 46 ? 61.203 27.251 21.244 1.00 34.57 475 ASP G CA 1
ATOM 2949 C C . ASP G 1 46 ? 61.058 27.817 19.831 1.00 33.53 475 ASP G C 1
ATOM 2950 O O . ASP G 1 46 ? 62.033 28.240 19.217 1.00 32.80 475 ASP G O 1
ATOM 2955 N N . ALA G 1 47 ? 59.835 27.854 19.327 1.00 31.13 476 ALA G N 1
ATOM 2956 C CA . ALA G 1 47 ? 59.612 28.373 18.007 1.00 32.35 476 ALA G CA 1
ATOM 2957 C C . ALA G 1 47 ? 59.954 29.890 17.954 1.00 32.97 476 ALA G C 1
ATOM 2958 O O . ALA G 1 47 ? 60.428 30.356 16.947 1.00 33.44 476 ALA G O 1
ATOM 2960 N N . ILE G 1 48 ? 59.540 30.626 18.969 1.00 35.21 477 ILE G N 1
ATOM 2961 C CA . ILE G 1 48 ? 59.802 32.100 19.034 1.00 37.25 477 ILE G CA 1
ATOM 2962 C C . ILE G 1 48 ? 61.309 32.314 19.063 1.00 39.60 477 ILE G C 1
ATOM 2963 O O . ILE G 1 48 ? 61.841 33.032 18.235 1.00 41.03 477 ILE G O 1
ATOM 2968 N N . GLU G 1 49 ? 61.985 31.588 19.946 1.00 41.71 478 GLU G N 1
ATOM 2969 C CA . GLU G 1 49 ? 63.450 31.623 20.044 1.00 47.62 478 GLU G CA 1
ATOM 2970 C C . GLU G 1 49 ? 64.199 31.376 18.742 1.00 47.30 478 GLU G C 1
ATOM 2971 O O . GLU G 1 49 ? 65.272 31.916 18.529 1.00 47.20 478 GLU G O 1
ATOM 2977 N N . ALA G 1 50 ? 63.696 30.443 17.957 1.00 44.49 479 ALA G N 1
ATOM 2978 C CA . ALA G 1 50 ? 64.400 29.967 16.778 1.00 46.88 479 ALA G CA 1
ATOM 2979 C C . ALA G 1 50 ? 64.289 30.954 15.618 1.00 47.17 479 ALA G C 1
ATOM 2980 O O . ALA G 1 50 ? 64.803 30.685 14.550 1.00 49.85 479 ALA G O 1
ATOM 2982 N N . LYS G 1 51 ? 63.549 32.048 15.768 1.00 49.10 480 LYS G N 1
ATOM 2983 C CA . LYS G 1 51 ? 63.420 32.981 14.648 1.00 50.05 480 LYS G CA 1
ATOM 2984 C C . LYS G 1 51 ? 64.745 33.767 14.520 1.00 54.06 480 LYS G C 1
ATOM 2985 O O . LYS G 1 51 ? 65.488 33.993 15.494 1.00 51.63 480 LYS G O 1
ATOM 2992 N N . SER H 1 1 ? 50.797 18.753 23.979 1.00 54.05 -1 SER H N 1
ATOM 2993 C CA . SER H 1 1 ? 51.395 19.945 23.376 1.00 50.10 -1 SER H CA 1
ATOM 2994 C C . SER H 1 1 ? 51.483 19.810 21.854 1.00 45.46 -1 SER H C 1
ATOM 2995 O O . SER H 1 1 ? 51.471 18.721 21.293 1.00 45.33 -1 SER H O 1
ATOM 2998 N N . MET H 1 2 ? 51.655 20.937 21.203 1.00 40.15 0 MET H N 1
ATOM 2999 C CA . MET H 1 2 ? 51.715 20.991 19.747 1.00 37.76 0 MET H CA 1
ATOM 3000 C C . MET H 1 2 ? 53.080 20.640 19.156 1.00 34.71 0 MET H C 1
ATOM 3001 O O . MET H 1 2 ? 54.084 20.615 19.847 1.00 33.95 0 MET H O 1
ATOM 3006 N N . ASP H 1 3 ? 53.113 20.431 17.843 1.00 32.89 432 ASP H N 1
ATOM 3007 C CA . ASP H 1 3 ? 54.321 20.010 17.185 1.00 32.02 432 ASP H CA 1
ATOM 3008 C C . ASP H 1 3 ? 55.171 21.248 16.898 1.00 29.74 432 ASP H C 1
ATOM 3009 O O . ASP H 1 3 ? 54.727 22.184 16.248 1.00 25.40 432 ASP H O 1
ATOM 3014 N N . TYR H 1 4 ? 56.400 21.247 17.415 1.00 29.60 433 TYR H N 1
ATOM 3015 C CA . TYR H 1 4 ? 57.380 22.275 17.126 1.00 29.06 433 TYR H CA 1
ATOM 3016 C C . TYR H 1 4 ? 57.548 22.485 15.587 1.00 30.91 433 TYR H C 1
ATOM 3017 O O . TYR H 1 4 ? 57.740 23.635 15.114 1.00 32.60 433 TYR H O 1
ATOM 3026 N N . GLU H 1 5 ? 57.521 21.403 14.828 1.00 30.64 434 GLU H N 1
ATOM 3027 C CA . GLU H 1 5 ? 57.757 21.492 13.387 1.00 31.22 434 GLU H CA 1
ATOM 3028 C C . GLU H 1 5 ? 56.638 22.279 12.710 1.00 31.10 434 GLU H C 1
ATOM 3029 O O . GLU H 1 5 ? 56.856 22.920 11.691 1.00 30.41 434 GLU H O 1
ATOM 3035 N N . PHE H 1 6 ? 55.445 22.239 13.297 1.00 30.99 435 PHE H N 1
ATOM 3036 C CA . PHE H 1 6 ? 54.313 23.067 12.808 1.00 30.07 435 PHE H CA 1
ATOM 3037 C C . PHE H 1 6 ? 54.452 24.507 13.266 1.00 29.75 435 PHE H C 1
ATOM 3038 O O . PHE H 1 6 ? 54.361 25.440 12.460 1.00 32.10 435 PHE H O 1
ATOM 3046 N N . LEU H 1 7 ? 54.772 24.707 14.549 1.00 26.67 436 LEU H N 1
ATOM 3047 C CA . LEU H 1 7 ? 54.784 26.012 15.159 1.00 26.39 436 LEU H CA 1
ATOM 3048 C C . LEU H 1 7 ? 55.879 26.885 14.626 1.00 29.46 436 LEU H C 1
ATOM 3049 O O . LEU H 1 7 ? 55.778 28.100 14.592 1.00 28.60 436 LEU H O 1
ATOM 3054 N N . LYS H 1 8 ? 56.933 26.251 14.197 1.00 30.60 437 LYS H N 1
ATOM 3055 C CA . LYS H 1 8 ? 58.120 26.949 13.762 1.00 35.77 437 LYS H CA 1
ATOM 3056 C C . LYS H 1 8 ? 57.870 27.878 12.569 1.00 36.89 437 LYS H C 1
ATOM 3057 O O . LYS H 1 8 ? 58.612 28.818 12.366 1.00 36.47 437 LYS H O 1
ATOM 3063 N N . SER H 1 9 ? 56.846 27.606 11.771 1.00 35.42 438 SER H N 1
ATOM 3064 C CA . SER H 1 9 ? 56.500 28.424 10.611 1.00 35.75 438 SER H CA 1
ATOM 3065 C C . SER H 1 9 ? 55.492 29.528 10.923 1.00 34.46 438 SER H C 1
ATOM 3066 O O . SER H 1 9 ? 55.155 30.318 10.050 1.00 35.77 438 SER H O 1
ATOM 3069 N N . TRP H 1 10 ? 54.954 29.561 12.150 1.00 29.71 439 TRP H N 1
ATOM 3070 C CA . TRP H 1 10 ? 53.969 30.570 12.498 1.00 29.31 439 TRP H CA 1
ATOM 3071 C C . TRP H 1 10 ? 54.681 31.928 12.647 1.00 31.19 439 TRP H C 1
ATOM 3072 O O . TRP H 1 10 ? 55.859 31.968 12.991 1.00 31.51 439 TRP H O 1
ATOM 3083 N N . THR H 1 11 ? 53.936 33.002 12.493 1.00 31.97 440 THR H N 1
ATOM 3084 C CA . THR H 1 11 ? 54.439 34.310 12.823 1.00 34.91 440 THR H CA 1
ATOM 3085 C C . THR H 1 11 ? 54.627 34.435 14.350 1.00 32.96 440 THR H C 1
ATOM 3086 O O . THR H 1 11 ? 53.949 33.759 15.138 1.00 29.26 440 THR H O 1
ATOM 3090 N N . VAL H 1 12 ? 55.474 35.368 14.754 1.00 33.67 441 VAL H N 1
ATOM 3091 C CA . VAL H 1 12 ? 55.675 35.695 16.162 1.00 34.40 441 VAL H CA 1
ATOM 3092 C C . VAL H 1 12 ? 54.384 36.160 16.766 1.00 34.43 441 VAL H C 1
ATOM 3093 O O . VAL H 1 12 ? 54.031 35.786 17.870 1.00 34.00 441 VAL H O 1
ATOM 3097 N N . GLU H 1 13 ? 53.628 36.948 16.018 1.00 38.53 442 GLU H N 1
ATOM 3098 C CA . GLU H 1 13 ? 52.344 37.420 16.508 1.00 39.34 442 GLU H CA 1
ATOM 3099 C C . GLU H 1 13 ? 51.386 36.289 16.830 1.00 34.01 442 GLU H C 1
ATOM 3100 O O . GLU H 1 13 ? 50.729 36.328 17.834 1.00 31.25 442 GLU H O 1
ATOM 3106 N N . ASP H 1 14 ? 51.299 35.286 15.953 1.00 33.04 443 ASP H N 1
ATOM 3107 C CA . ASP H 1 14 ? 50.414 34.121 16.170 1.00 32.01 443 ASP H CA 1
ATOM 3108 C C . ASP H 1 14 ? 50.895 33.281 17.346 1.00 30.53 443 ASP H C 1
ATOM 3109 O O . ASP H 1 14 ? 50.103 32.752 18.089 1.00 25.34 443 ASP H O 1
ATOM 3114 N N . LEU H 1 15 ? 52.203 33.095 17.459 1.00 28.33 444 LEU H N 1
ATOM 3115 C CA . LEU H 1 15 ? 52.764 32.304 18.570 1.00 26.74 444 LEU H CA 1
ATOM 3116 C C . LEU H 1 15 ? 52.493 32.985 19.933 1.00 26.38 444 LEU H C 1
ATOM 3117 O O . LEU H 1 15 ? 52.096 32.348 20.883 1.00 28.15 444 LEU H O 1
ATOM 3122 N N . GLN H 1 16 ? 52.620 34.302 19.979 1.00 26.89 445 GLN H N 1
ATOM 3123 C CA . GLN H 1 16 ? 52.348 35.057 21.196 1.00 27.58 445 GLN H CA 1
ATOM 3124 C C . GLN H 1 16 ? 50.914 35.013 21.508 1.00 26.67 445 GLN H C 1
ATOM 3125 O O . GLN H 1 16 ? 50.527 34.945 22.691 1.00 26.74 445 GLN H O 1
ATOM 3131 N N . LYS H 1 17 ? 50.087 35.053 20.475 1.00 26.54 446 LYS H N 1
ATOM 3132 C CA . LYS H 1 17 ? 48.670 35.035 20.703 1.00 29.66 446 LYS H CA 1
ATOM 3133 C C . LYS H 1 17 ? 48.277 33.709 21.344 1.00 26.76 446 LYS H C 1
ATOM 3134 O O . LYS H 1 17 ? 47.384 33.652 22.178 1.00 26.46 446 LYS H O 1
ATOM 3140 N N . ARG H 1 18 ? 48.872 32.636 20.877 1.00 26.54 447 ARG H N 1
ATOM 3141 C CA . ARG H 1 18 ? 48.571 31.321 21.471 1.00 25.95 447 ARG H CA 1
ATOM 3142 C C . ARG H 1 18 ? 48.988 31.285 22.938 1.00 25.68 447 ARG H C 1
ATOM 3143 O O . ARG H 1 18 ? 48.237 30.806 23.772 1.00 25.45 447 ARG H O 1
ATOM 3151 N N . LEU H 1 19 ? 50.175 31.819 23.260 1.00 26.74 448 LEU H N 1
ATOM 3152 C CA . LEU H 1 19 ? 50.634 31.842 24.641 1.00 28.00 448 LEU H CA 1
ATOM 3153 C C . LEU H 1 19 ? 49.678 32.620 25.497 1.00 28.68 448 LEU H C 1
ATOM 3154 O O . LEU H 1 19 ? 49.295 32.166 26.583 1.00 30.19 448 LEU H O 1
ATOM 3159 N N . LEU H 1 20 ? 49.190 33.744 24.954 1.00 29.43 449 LEU H N 1
ATOM 3160 C CA . LEU H 1 20 ? 48.251 34.567 25.672 1.00 29.78 449 LEU H CA 1
ATOM 3161 C C . LEU H 1 20 ? 46.904 33.866 25.866 1.00 31.02 449 LEU H C 1
ATOM 3162 O O . LEU H 1 20 ? 46.327 33.988 26.923 1.00 30.91 449 LEU H O 1
ATOM 3167 N N . ALA H 1 21 ? 46.441 33.115 24.871 1.00 28.80 450 ALA H N 1
ATOM 3168 C CA . ALA H 1 21 ? 45.197 32.349 25.035 1.00 29.16 450 ALA H CA 1
ATOM 3169 C C . ALA H 1 21 ? 45.275 31.234 26.103 1.00 28.13 450 ALA H C 1
ATOM 3170 O O . ALA H 1 21 ? 44.292 30.928 26.747 1.00 27.78 450 ALA H O 1
ATOM 3172 N N . LEU H 1 22 ? 46.467 30.668 26.327 1.00 27.23 451 LEU H N 1
ATOM 3173 C CA . LEU H 1 22 ? 46.651 29.671 27.362 1.00 28.53 451 LEU H CA 1
ATOM 3174 C C . LEU H 1 22 ? 46.546 30.234 28.784 1.00 28.50 451 LEU H C 1
ATOM 3175 O O . LEU H 1 22 ? 46.104 29.518 29.693 1.00 30.25 451 LEU H O 1
ATOM 3180 N N . ASP H 1 23 ? 46.875 31.516 28.985 1.00 29.92 452 ASP H N 1
ATOM 3181 C CA . ASP H 1 23 ? 46.806 32.114 30.325 1.00 31.32 452 ASP H CA 1
ATOM 3182 C C . ASP H 1 23 ? 45.450 31.982 30.988 1.00 29.32 452 ASP H C 1
ATOM 3183 O O . ASP H 1 23 ? 45.380 31.465 32.100 1.00 29.92 452 ASP H O 1
ATOM 3188 N N . PRO H 1 24 ? 44.356 32.474 30.347 1.00 29.48 453 PRO H N 1
ATOM 3189 C CA . PRO H 1 24 ? 43.073 32.329 31.072 1.00 30.53 453 PRO H CA 1
ATOM 3190 C C . PRO H 1 24 ? 42.616 30.886 31.205 1.00 29.74 453 PRO H C 1
ATOM 3191 O O . PRO H 1 24 ? 41.855 30.571 32.113 1.00 29.84 453 PRO H O 1
ATOM 3195 N N . MET H 1 25 ? 43.057 30.018 30.322 1.00 29.43 454 MET H N 1
ATOM 3196 C CA . MET H 1 25 ? 42.698 28.601 30.431 1.00 31.48 454 MET H CA 1
ATOM 3197 C C . MET H 1 25 ? 43.315 27.964 31.656 1.00 29.86 454 MET H C 1
ATOM 3198 O O . MET H 1 25 ? 42.648 27.256 32.406 1.00 28.48 454 MET H O 1
ATOM 3203 N N . MET H 1 26 ? 44.609 28.189 31.865 1.00 28.49 455 MET H N 1
ATOM 3204 C CA . MET H 1 26 ? 45.266 27.691 33.066 1.00 30.06 455 MET H CA 1
ATOM 3205 C C . MET H 1 26 ? 44.640 28.272 34.347 1.00 30.35 455 MET H C 1
ATOM 3206 O O . MET H 1 26 ? 44.437 27.551 35.305 1.00 32.43 455 MET H O 1
ATOM 3211 N N . GLU H 1 27 ? 44.399 29.576 34.364 1.00 32.21 456 GLU H N 1
ATOM 3212 C CA . GLU H 1 27 ? 43.806 30.226 35.516 1.00 36.09 456 GLU H CA 1
ATOM 3213 C C . GLU H 1 27 ? 42.442 29.640 35.829 1.00 32.51 456 GLU H C 1
ATOM 3214 O O . GLU H 1 27 ? 42.119 29.403 36.997 1.00 31.39 456 GLU H O 1
ATOM 3220 N N . GLN H 1 28 ? 41.660 29.359 34.802 1.00 30.09 457 GLN H N 1
ATOM 3221 C CA . GLN H 1 28 ? 40.310 28.748 35.005 1.00 30.74 457 GLN H CA 1
ATOM 3222 C C . GLN H 1 28 ? 40.420 27.357 35.669 1.00 31.58 457 GLN H C 1
ATOM 3223 O O . GLN H 1 28 ? 39.690 27.041 36.599 1.00 31.70 457 GLN H O 1
ATOM 3229 N N . GLU H 1 29 ? 41.372 26.540 35.227 1.00 31.53 458 GLU H N 1
ATOM 3230 C CA . GLU H 1 29 ? 41.552 25.205 35.802 1.00 31.09 458 GLU H CA 1
ATOM 3231 C C . GLU H 1 29 ? 41.996 25.297 37.286 1.00 32.07 458 GLU H C 1
ATOM 3232 O O . GLU H 1 29 ? 41.524 24.543 38.112 1.00 31.89 458 GLU H O 1
ATOM 3238 N N . ILE H 1 30 ? 42.916 26.214 37.591 1.00 32.69 459 ILE H N 1
ATOM 3239 C CA . ILE H 1 30 ? 43.368 26.422 38.971 1.00 32.60 459 ILE H CA 1
ATOM 3240 C C . ILE H 1 30 ? 42.231 26.904 39.865 1.00 33.91 459 ILE H C 1
ATOM 3241 O O . ILE H 1 30 ? 42.017 26.361 40.976 1.00 35.90 459 ILE H O 1
ATOM 3246 N N . GLU H 1 31 ? 41.434 27.842 39.358 1.00 33.84 460 GLU H N 1
ATOM 3247 C CA . GLU H 1 31 ? 40.247 28.274 40.060 1.00 36.62 460 GLU H CA 1
ATOM 3248 C C . GLU H 1 31 ? 39.242 27.158 40.297 1.00 35.47 460 GLU H C 1
ATOM 3249 O O . GLU H 1 31 ? 38.674 27.067 41.390 1.00 34.86 460 GLU H O 1
ATOM 3255 N N . GLU H 1 32 ? 39.055 26.285 39.330 1.00 34.54 461 GLU H N 1
ATOM 3256 C CA . GLU H 1 32 ? 38.157 25.126 39.545 1.00 36.63 461 GLU H CA 1
ATOM 3257 C C . GLU H 1 32 ? 38.686 24.184 40.593 1.00 36.51 461 GLU H C 1
ATOM 3258 O O . GLU H 1 32 ? 37.904 23.641 41.387 1.00 34.36 461 GLU H O 1
ATOM 3264 N N . ILE H 1 33 ? 40.005 24.000 40.661 1.00 35.85 462 ILE H N 1
ATOM 3265 C CA A ILE H 1 33 ? 40.572 23.206 41.753 0.50 35.57 462 ILE H CA 1
ATOM 3266 C CA B ILE H 1 33 ? 40.573 23.194 41.747 0.50 36.40 462 ILE H CA 1
ATOM 3267 C C . ILE H 1 33 ? 40.315 23.875 43.102 1.00 36.02 462 ILE H C 1
ATOM 3268 O O . ILE H 1 33 ? 39.945 23.200 44.067 1.00 38.23 462 ILE H O 1
ATOM 3277 N N . ARG H 1 34 ? 40.521 25.210 43.190 1.00 35.15 463 ARG H N 1
ATOM 3278 C CA . ARG H 1 34 ? 40.288 25.908 44.449 1.00 35.76 463 ARG H CA 1
ATOM 3279 C C . ARG H 1 34 ? 38.842 25.742 44.896 1.00 39.26 463 ARG H C 1
ATOM 3280 O O . ARG H 1 34 ? 38.585 25.489 46.082 1.00 37.07 463 ARG H O 1
ATOM 3288 N N . GLN H 1 35 ? 37.902 25.823 43.955 1.00 38.62 464 GLN H N 1
ATOM 3289 C CA . GLN H 1 35 ? 36.474 25.622 44.275 1.00 45.67 464 GLN H CA 1
ATOM 3290 C C . GLN H 1 35 ? 36.173 24.213 44.758 1.00 43.31 464 GLN H C 1
ATOM 3291 O O . GLN H 1 35 ? 35.366 24.023 45.660 1.00 45.46 464 GLN H O 1
ATOM 3297 N N . LYS H 1 36 ? 36.783 23.234 44.131 1.00 41.66 465 LYS H N 1
ATOM 3298 C CA . LYS H 1 36 ? 36.566 21.847 44.492 1.00 43.81 465 LYS H CA 1
ATOM 3299 C C . LYS H 1 36 ? 36.992 21.635 45.956 1.00 44.10 465 LYS H C 1
ATOM 3300 O O . LYS H 1 36 ? 36.283 21.000 46.736 1.00 42.47 465 LYS H O 1
ATOM 3306 N N . TYR H 1 37 ? 38.141 22.166 46.324 1.00 41.06 466 TYR H N 1
ATOM 3307 C CA . TYR H 1 37 ? 38.649 21.955 47.661 1.00 40.05 466 TYR H CA 1
ATOM 3308 C C . TYR H 1 37 ? 37.893 22.790 48.670 1.00 41.34 466 TYR H C 1
ATOM 3309 O O . TYR H 1 37 ? 37.738 22.364 49.800 1.00 42.54 466 TYR H O 1
ATOM 3318 N N . GLN H 1 38 ? 37.379 23.938 48.261 1.00 41.30 467 GLN H N 1
ATOM 3319 C CA . GLN H 1 38 ? 36.538 24.704 49.150 1.00 44.52 467 GLN H CA 1
ATOM 3320 C C . GLN H 1 38 ? 35.308 23.908 49.512 1.00 45.30 467 GLN H C 1
ATOM 3321 O O . GLN H 1 38 ? 34.944 23.868 50.686 1.00 45.34 467 GLN H O 1
ATOM 3327 N N . SER H 1 39 ? 34.693 23.242 48.547 1.00 43.39 468 SER H N 1
ATOM 3328 C CA . SER H 1 39 ? 33.542 22.402 48.873 1.00 49.42 468 SER H CA 1
ATOM 3329 C C . SER H 1 39 ? 33.860 21.240 49.776 1.00 48.96 468 SER H C 1
ATOM 3330 O O . SER H 1 39 ? 33.069 20.899 50.648 1.00 50.26 468 SER H O 1
ATOM 3333 N N . LYS H 1 40 ? 35.012 20.610 49.562 1.00 50.38 469 LYS H N 1
ATOM 3334 C CA . LYS H 1 40 ? 35.426 19.521 50.448 1.00 51.98 469 LYS H CA 1
ATOM 3335 C C . LYS H 1 40 ? 35.690 19.983 51.886 1.00 48.06 469 LYS H C 1
ATOM 3336 O O . LYS H 1 40 ? 35.321 19.290 52.852 1.00 46.06 469 LYS H O 1
ATOM 3342 N N . ARG H 1 41 ? 36.311 21.162 52.036 1.00 46.32 470 ARG H N 1
ATOM 3343 C CA A ARG H 1 41 ? 36.655 21.679 53.363 0.50 44.89 470 ARG H CA 1
ATOM 3344 C CA B ARG H 1 41 ? 36.671 21.649 53.353 0.50 45.82 470 ARG H CA 1
ATOM 3345 C C . ARG H 1 41 ? 35.417 22.031 54.170 1.00 47.60 470 ARG H C 1
ATOM 3346 O O . ARG H 1 41 ? 35.405 21.905 55.412 1.00 45.61 470 ARG H O 1
ATOM 3361 N N . GLN H 1 42 ? 34.373 22.499 53.485 1.00 47.09 471 GLN H N 1
ATOM 3362 C CA . GLN H 1 42 ? 33.277 23.152 54.175 1.00 49.65 471 GLN H CA 1
ATOM 3363 C C . GLN H 1 42 ? 32.625 22.329 55.285 1.00 51.31 471 GLN H C 1
ATOM 3364 O O . GLN H 1 42 ? 32.458 22.834 56.415 1.00 52.63 471 GLN H O 1
ATOM 3370 N N . PRO H 1 43 ? 32.254 21.085 55.001 1.00 51.45 472 PRO H N 1
ATOM 3371 C CA . PRO H 1 43 ? 31.568 20.353 56.083 1.00 53.34 472 PRO H CA 1
ATOM 3372 C C . PRO H 1 43 ? 32.481 20.053 57.247 1.00 53.03 472 PRO H C 1
ATOM 3373 O O . PRO H 1 43 ? 32.017 19.874 58.379 1.00 55.84 472 PRO H O 1
ATOM 3377 N N . ILE H 1 44 ? 33.780 19.967 56.973 1.00 51.98 473 ILE H N 1
ATOM 3378 C CA . ILE H 1 44 ? 34.736 19.672 58.014 1.00 50.52 473 ILE H CA 1
ATOM 3379 C C . ILE H 1 44 ? 34.874 20.881 58.910 1.00 55.50 473 ILE H C 1
ATOM 3380 O O . ILE H 1 44 ? 34.862 20.746 60.118 1.00 53.71 473 ILE H O 1
ATOM 3385 N N . LEU H 1 45 ? 34.973 22.066 58.301 1.00 54.97 474 LEU H N 1
ATOM 3386 C CA . LEU H 1 45 ? 35.027 23.311 59.040 1.00 56.60 474 LEU H CA 1
ATOM 3387 C C . LEU H 1 45 ? 33.749 23.522 59.838 1.00 61.18 474 LEU H C 1
ATOM 3388 O O . LEU H 1 45 ? 33.802 23.957 60.989 1.00 60.33 474 LEU H O 1
ATOM 3393 N N . ASP H 1 46 ? 32.605 23.214 59.234 1.00 64.17 475 ASP H N 1
ATOM 3394 C CA . ASP H 1 46 ? 31.332 23.332 59.949 1.00 66.45 475 ASP H CA 1
ATOM 3395 C C . ASP H 1 46 ? 31.307 22.420 61.183 1.00 65.94 475 ASP H C 1
ATOM 3396 O O . ASP H 1 46 ? 30.834 22.812 62.239 1.00 68.17 475 ASP H O 1
ATOM 3401 N N . ALA H 1 47 ? 31.826 21.208 61.046 1.00 67.22 476 ALA H N 1
ATOM 34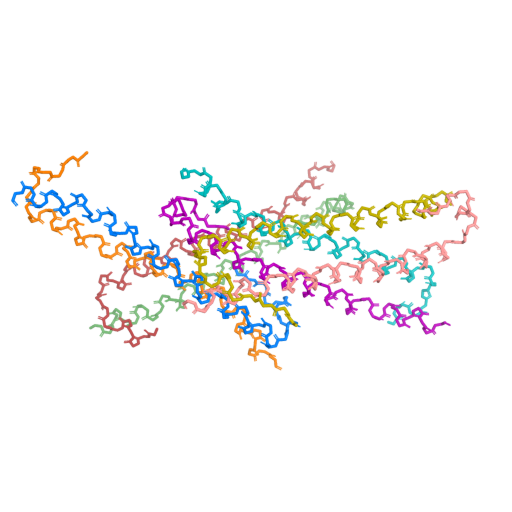02 C CA . ALA H 1 47 ? 31.854 20.269 62.158 1.00 64.93 476 ALA H CA 1
ATOM 3403 C C . ALA H 1 47 ? 32.753 20.773 63.289 1.00 66.48 476 ALA H C 1
ATOM 3404 O O . ALA H 1 47 ? 32.418 20.601 64.450 1.00 67.83 476 ALA H O 1
ATOM 3406 N N . ILE H 1 48 ? 33.892 21.375 62.945 1.00 63.09 477 ILE H N 1
ATOM 3407 C CA . ILE H 1 48 ? 34.811 21.910 63.935 1.00 62.91 477 ILE H CA 1
ATOM 3408 C C . ILE H 1 48 ? 34.132 23.070 64.654 1.00 68.97 477 ILE H C 1
ATOM 3409 O O . ILE H 1 48 ? 34.053 23.106 65.897 1.00 63.39 477 ILE H O 1
ATOM 3414 N N . GLU H 1 49 ? 33.591 23.984 63.865 1.00 66.53 478 GLU H N 1
ATOM 3415 C CA . GLU H 1 49 ? 32.837 25.107 64.381 1.00 71.26 478 GLU H CA 1
ATOM 3416 C C . GLU H 1 49 ? 31.648 24.780 65.308 1.00 74.73 478 GLU H C 1
ATOM 3417 O O . GLU H 1 49 ? 31.363 25.526 66.228 1.00 78.58 478 GLU H O 1
ATOM 3423 N N . ALA H 1 50 ? 30.924 23.706 65.011 1.00 79.05 479 ALA H N 1
ATOM 3424 C CA . ALA H 1 50 ? 29.627 23.435 65.655 1.00 83.02 479 ALA H CA 1
ATOM 3425 C C . ALA H 1 50 ? 29.762 22.924 67.077 1.00 89.46 479 ALA H C 1
ATOM 3426 O O . ALA H 1 50 ? 28.767 22.684 67.757 1.00 94.55 479 ALA H O 1
ATOM 3428 N N . LYS H 1 51 ? 30.990 22.712 67.509 1.00 87.14 480 LYS H N 1
ATOM 3429 C CA . LYS H 1 51 ? 31.259 22.298 68.853 1.00 87.45 480 LYS H CA 1
ATOM 3430 C C . LYS H 1 51 ? 31.532 23.584 69.691 1.00 87.86 480 LYS H C 1
ATOM 3431 O O . LYS H 1 51 ? 31.186 24.727 69.277 1.00 85.15 480 LYS H O 1
#

Organism: Homo sapiens (NCBI:txid9606)

InterPro domains:
  IPR000719 Protein kinase domain [PF00069] (31-281)
  IPR000719 Protein kinase domain [PS50011] (30-281)
  IPR000719 Protein kinase domain [SM00220] (30-281)
  IPR011009 Protein kinase-like domain superfamily [SSF56112] (27-285)
  IPR011524 SARAH domain [PS50951] (433-480)
  IPR017441 Protein kinase, ATP binding site [PS00107] (36-59)
  IPR024205 Mst1/2 SARAH domain [PF11629] (433-480)
  IPR036674 p53-like tetramerisation domain superfamily [G3DSA:4.10.170.10] (431-487)
  IPR050629 STE20/SPS1-related Proline-Alanine-rich Kinase [PTHR48012] (22-413)

Foldseek 3Di:
DDDCVVCVPDDPVVVVVVVVVVVVVVVVVVVVVVVVVVVVCVVVVVVVVVD/DDDPPDDPVVVVVVVVVVVVVVVVVVVVVVVVVVVVCVVVVVVVVVD/DDDCVVCVPDDPVVVVVVVVVVVVVVVVVVVVVVVVVVVVCVVVVVVVVVD/DCVVCVPDDPVVVVVVVVVVVVVVVVVVVVVVVVVVVVCVVVVVVVVVD/DDDCVVCVPDDPVVVVVVVVVVVVVVVVVVVVVVVVVVVVCVVVVVVVVVD/DVPVPDDPVVVVVVVVVVVVVVVVVVVVVVVVVVVVCVVVVVVVVVD/DDDDPVCVPDDPVVVVVVVVVVVVVVVVVVVVVVVVVVVVCVVVVVVVVVD/DDDCVVCVPDDPVVVVVVVVVVVVVVVVVVVVVVVVVVVVCVVVVVVVVVD

CATH classification: 4.10.170.10

Radius of gyration: 28.45 Å; Cα contacts (8 Å, |Δi|>4): 294; chains: 8; bounding box: 65×52×93 Å

Secondary structure (DSSP, 8-state):
---HHHHTTS-HHHHHHHHHHHHHHHHHHHHHHHHHHHHHHHHHHHHHHT-/---TTS-HHHHHHHHHHHHHHHHHHHHHHHHHHHHHHHHHHHHHHT-/---HHHHTTS-HHHHHHHHHHHHHHHHHHHHHHHHHHHHHHHHHHHHHHT-/-HHHHTTS-HHHHHHHHHHHHHHHHHHHHHHHHHHHHHHHHHHHHHHT-/---HHHHTTS-HHHHHHHHHHHHHHHHHHHHHHHHHHHHHHHHHHHHHHT-/-TTTTS-HHHHHHHHHHHHHHHHHHHHHHHHHHHHHHHHHHHHHHT-/----GGGGGS-HHHHHHHHHHHHHHHHHHHHHHHHHHHHHHHHHHHHHHT-/---HHHHTTS-HHHHHHHHHHHHHHHHHHHHHHHHHHHHHHHHHHHHHHT-